Protein AF-A0A8J1UX08-F1 (afdb_monomer_lite)

Radius of gyration: 33.22 Å; chains: 1; bounding box: 94×43×97 Å

Secondary structure (DSSP, 8-state):
--TTHHHHHHHSPPP-GGG---EEEEEE-SSSEEE-TT--EEE----SEEEEEEEPTT-SS-EEEEEEEEEEEEE-TTS-EEEEEEEEEEEETTS--EEEEE-TTSSSEEEEETTEE--TT---TTEEEEEETTEEEEEETTS-EEEEEEETTEEEEEEEEEGGGTTS-EESTT---SS-GGG--B-TT-PBP-TTS--HHHHHHHHHHTBHHHHH-TTTHHHH------SSTT--TTT---TT--B----GGG--HHHHHHT--STTPPPPHHHHHHHHHH--HHHHHHHHHHHHHHHHHHHHHH--PPEESS--SEEEEETT--EEEEEEEE-SS-S--EEEEEEEETTS----EEEEE-SS-SSTTEEEEEEEE---SS-EEEEEEEE-TTS-EEEE-PEEEEE--STTPEEEEEEEES-STTEEEEEEEPPTTEESTTS-EE--TTTT--SSS---PPPHHHHHT-SSS---

InterPro domains:
  IPR000742 EGF-like domain [PS00022] (432-443)
  IPR000742 EGF-like domain [PS01186] (432-443)
  IPR001846 von Willebrand factor, type D domain [PF00094] (28-190)
  IPR001846 von Willebrand factor, type D domain [PS51233] (24-218)
  IPR051495 Epithelial Barrier and Cell Signaling Protein [PTHR13802] (3-456)

pLDDT: mean 83.54, std 12.37, range [40.03, 98.19]

Structure (mmCIF, N/CA/C/O backbone):
data_AF-A0A8J1UX08-F1
#
_entry.id   AF-A0A8J1UX08-F1
#
loop_
_atom_site.group_PDB
_atom_site.id
_atom_site.type_symbol
_atom_site.label_atom_id
_atom_site.label_alt_id
_atom_site.label_comp_id
_atom_site.label_asym_id
_atom_site.label_entity_id
_atom_site.label_seq_id
_atom_site.pdbx_PDB_ins_code
_atom_site.Cartn_x
_atom_site.Cartn_y
_atom_site.Cartn_z
_atom_site.occupancy
_atom_site.B_iso_or_equiv
_atom_site.auth_seq_id
_atom_site.auth_comp_id
_atom_site.auth_asym_id
_atom_site.auth_atom_id
_atom_site.pdbx_PDB_model_num
ATOM 1 N N . MET A 1 1 ? -38.416 3.315 22.985 1.00 43.09 1 MET A N 1
ATOM 2 C CA . MET A 1 1 ? -38.115 2.934 21.586 1.00 43.09 1 MET A CA 1
ATOM 3 C C . MET A 1 1 ? -36.665 2.456 21.529 1.00 43.09 1 MET A C 1
ATOM 5 O O . MET A 1 1 ? -35.804 3.301 21.370 1.00 43.09 1 MET A O 1
ATOM 9 N N . THR A 1 2 ? -36.366 1.166 21.730 1.00 53.72 2 THR A N 1
ATOM 10 C CA . THR A 1 2 ? -34.960 0.671 21.769 1.00 53.72 2 THR A CA 1
ATOM 11 C C . THR A 1 2 ? -34.786 -0.835 21.492 1.00 53.72 2 THR A C 1
ATOM 13 O O . THR A 1 2 ? -33.667 -1.328 21.529 1.00 53.72 2 THR A O 1
ATOM 16 N N . SER A 1 3 ? -35.835 -1.603 21.169 1.00 57.00 3 SER A N 1
ATOM 17 C CA . SER A 1 3 ? -35.784 -3.083 21.189 1.00 57.00 3 SER A CA 1
ATOM 18 C C . SER A 1 3 ? -34.948 -3.765 20.089 1.00 57.00 3 SER A C 1
ATOM 20 O O . SER A 1 3 ? -34.990 -4.985 19.976 1.00 57.00 3 SER A O 1
ATOM 22 N N . TYR A 1 4 ? -34.243 -3.013 19.240 1.00 68.69 4 TYR A N 1
ATOM 23 C CA . TYR A 1 4 ? -33.497 -3.565 18.099 1.00 68.69 4 TYR A CA 1
ATOM 24 C C . TYR A 1 4 ? -32.070 -3.022 17.958 1.00 68.69 4 TYR A C 1
ATOM 26 O O . TYR A 1 4 ? -31.431 -3.293 16.944 1.00 68.69 4 TYR A O 1
ATOM 34 N N . CYS A 1 5 ? -31.554 -2.277 18.943 1.00 65.44 5 CYS A N 1
ATOM 35 C CA . CYS A 1 5 ? -30.179 -1.770 18.899 1.00 65.44 5 CYS A CA 1
ATOM 36 C C . CYS A 1 5 ? -29.154 -2.907 18.795 1.00 65.44 5 CYS A C 1
ATOM 38 O O . CYS A 1 5 ? -28.268 -2.828 17.952 1.00 65.44 5 CYS A O 1
ATOM 40 N N . ASP A 1 6 ? -29.335 -3.998 19.542 1.00 66.25 6 ASP A N 1
ATOM 41 C CA . ASP A 1 6 ? -28.392 -5.124 19.522 1.00 66.25 6 ASP A CA 1
ATOM 42 C C . ASP A 1 6 ? -28.371 -5.819 18.153 1.00 66.25 6 ASP A C 1
ATOM 44 O O . ASP A 1 6 ? -27.310 -6.082 17.597 1.00 66.25 6 ASP A O 1
ATOM 48 N N . ARG A 1 7 ? -29.546 -6.005 17.528 1.00 69.31 7 ARG A N 1
ATOM 49 C CA . ARG A 1 7 ? -29.649 -6.530 16.152 1.00 69.31 7 ARG A CA 1
ATOM 50 C C . ARG A 1 7 ? -29.055 -5.585 15.108 1.00 69.31 7 ARG A C 1
ATOM 52 O O . ARG A 1 7 ? -28.579 -6.041 14.072 1.00 69.31 7 ARG A O 1
ATOM 59 N N . TYR A 1 8 ? -29.128 -4.276 15.342 1.00 68.62 8 TYR A N 1
ATOM 60 C CA . TYR A 1 8 ? -28.515 -3.279 14.469 1.00 68.62 8 TYR A CA 1
ATOM 61 C C . TYR A 1 8 ? -26.985 -3.320 14.579 1.00 68.62 8 TYR A C 1
ATOM 63 O O . TYR A 1 8 ? -26.324 -3.338 13.545 1.00 68.62 8 TYR A O 1
ATOM 71 N N . ILE A 1 9 ? -26.438 -3.411 15.797 1.00 67.81 9 ILE A N 1
ATOM 72 C CA . ILE A 1 9 ? -24.992 -3.537 16.052 1.00 67.81 9 ILE A CA 1
ATOM 73 C C . ILE A 1 9 ? -24.451 -4.868 15.507 1.00 67.81 9 ILE A C 1
ATOM 75 O O . ILE A 1 9 ? -23.401 -4.875 14.880 1.00 67.81 9 ILE A O 1
ATOM 79 N N . GLU A 1 10 ? -25.199 -5.973 15.608 1.00 67.44 10 GLU A N 1
ATOM 80 C CA . GLU A 1 10 ? -24.804 -7.263 15.011 1.00 67.44 10 GLU A CA 1
ATOM 81 C C . GLU A 1 10 ? -24.603 -7.172 13.483 1.00 67.44 10 GLU A C 1
ATOM 83 O O . GLU A 1 10 ? -23.741 -7.838 12.913 1.00 67.44 10 GLU A O 1
ATOM 88 N N . LYS A 1 11 ? -25.396 -6.343 12.787 1.00 74.00 11 LYS A N 1
ATOM 89 C CA . LYS A 1 11 ? -25.271 -6.129 11.331 1.00 74.00 11 LYS A CA 1
ATOM 90 C C . LYS A 1 11 ? -24.368 -4.957 10.958 1.00 74.00 11 LYS A C 1
ATOM 92 O O . LYS A 1 11 ? -24.018 -4.822 9.786 1.00 74.00 11 LYS A O 1
ATOM 97 N N . ARG A 1 12 ? -24.026 -4.101 11.920 1.00 65.69 12 ARG A N 1
ATOM 98 C CA . ARG A 1 12 ? -23.138 -2.945 11.772 1.00 65.69 12 ARG A CA 1
ATOM 99 C C . ARG A 1 12 ? -22.253 -2.854 13.015 1.00 65.69 12 ARG A C 1
ATOM 101 O O . ARG A 1 12 ? -22.547 -2.035 13.891 1.00 65.69 12 ARG A O 1
ATOM 108 N N . PRO A 1 13 ? -21.215 -3.707 13.094 1.00 64.94 13 PRO A N 1
ATOM 109 C CA . PRO A 1 13 ? -20.268 -3.677 14.196 1.00 64.94 13 PRO A CA 1
ATOM 110 C C . PRO A 1 13 ? -19.703 -2.269 14.365 1.00 64.94 13 PRO A C 1
ATOM 112 O O . PRO A 1 13 ? -19.618 -1.500 13.401 1.00 64.94 13 PRO A O 1
ATOM 115 N N . LEU A 1 14 ? -19.332 -1.925 15.594 1.00 64.75 14 LEU A N 1
ATOM 116 C CA . LEU A 1 14 ? -18.657 -0.661 15.858 1.00 64.75 14 LEU A CA 1
ATOM 117 C C . LEU A 1 14 ? -17.369 -0.612 15.028 1.00 64.75 14 LEU A C 1
ATOM 119 O O . LEU A 1 14 ? -16.597 -1.569 15.019 1.00 64.75 14 LEU A O 1
ATOM 123 N N . ALA A 1 15 ? -17.178 0.489 14.299 1.00 61.22 15 ALA A N 1
ATOM 124 C CA . ALA A 1 15 ? -15.976 0.690 13.506 1.00 61.22 15 ALA A CA 1
ATOM 125 C C . ALA A 1 15 ? -14.756 0.705 14.435 1.00 61.22 15 ALA A C 1
ATOM 127 O O . ALA A 1 15 ? -14.764 1.400 15.450 1.00 61.22 15 ALA A O 1
ATOM 128 N N . ASN A 1 16 ? -13.741 -0.071 14.079 1.00 62.41 16 ASN A N 1
ATOM 129 C CA . ASN A 1 16 ? -12.426 -0.080 14.704 1.00 62.41 16 ASN A CA 1
ATOM 130 C C . ASN A 1 16 ? -11.361 -0.222 13.606 1.00 62.41 16 ASN A C 1
ATOM 132 O O . ASN A 1 16 ? -11.680 -0.561 12.460 1.00 62.41 16 ASN A O 1
ATOM 136 N N . SER A 1 17 ? -10.102 0.026 13.954 1.00 64.44 17 SER A N 1
ATOM 137 C CA . SER A 1 17 ? -8.970 -0.120 13.031 1.00 64.44 17 SER A CA 1
ATOM 138 C C . SER A 1 17 ? -8.624 -1.570 12.668 1.00 64.44 17 SER A C 1
ATOM 140 O O . SER A 1 17 ? -7.832 -1.773 11.759 1.00 64.44 17 SER A O 1
ATOM 142 N N . LEU A 1 18 ? -9.228 -2.603 13.277 1.00 63.75 18 LEU A N 1
ATOM 143 C CA . LEU A 1 18 ? -8.888 -4.005 12.954 1.00 63.75 18 LEU A CA 1
ATOM 144 C C . LEU A 1 18 ? -9.176 -4.364 11.494 1.00 63.75 18 LEU A C 1
ATOM 146 O O . LEU A 1 18 ? -8.518 -5.224 10.919 1.00 63.75 18 LEU A O 1
ATOM 150 N N . ALA A 1 19 ? -10.206 -3.743 10.913 1.00 61.81 19 ALA A N 1
ATOM 151 C CA . ALA A 1 19 ? -10.556 -3.913 9.507 1.00 61.81 19 ALA A CA 1
ATOM 152 C C . ALA A 1 19 ? -9.856 -2.890 8.595 1.00 61.81 19 ALA A C 1
ATOM 154 O O . ALA A 1 19 ? -10.070 -2.920 7.379 1.00 61.81 19 ALA A O 1
ATOM 155 N N . TYR A 1 20 ? -9.055 -1.977 9.161 1.00 66.19 20 TYR A N 1
ATOM 156 C CA . TYR A 1 20 ? -8.236 -1.060 8.384 1.00 66.19 20 TYR A CA 1
ATOM 157 C C . TYR A 1 20 ? -7.159 -1.866 7.662 1.00 66.19 20 TYR A C 1
ATOM 159 O O . TYR A 1 20 ? -6.367 -2.584 8.269 1.00 66.19 20 TYR A O 1
ATOM 167 N N . LYS A 1 21 ? -7.163 -1.780 6.336 1.00 65.38 21 LYS A N 1
ATOM 168 C CA . LYS A 1 21 ? -6.160 -2.433 5.505 1.00 65.38 21 LYS A CA 1
ATOM 169 C C . LYS A 1 21 ? -5.010 -1.458 5.325 1.00 65.38 21 LYS A C 1
ATOM 171 O O . LYS A 1 21 ? -5.129 -0.522 4.539 1.00 65.38 21 LYS A O 1
ATOM 176 N N . TYR A 1 22 ? -3.921 -1.683 6.050 1.00 72.44 22 TYR A N 1
ATOM 177 C CA . TYR A 1 22 ? -2.663 -0.997 5.777 1.00 72.44 22 TYR A CA 1
ATOM 178 C C . TYR A 1 22 ? -2.232 -1.293 4.343 1.00 72.44 22 TYR A C 1
ATOM 180 O O . TYR A 1 22 ? -2.369 -2.428 3.878 1.00 72.44 22 TYR A O 1
ATOM 188 N N . LEU A 1 23 ? -1.758 -0.266 3.648 1.00 77.25 23 LEU A N 1
ATOM 189 C CA . LEU A 1 23 ? -1.201 -0.377 2.309 1.00 77.25 23 LEU A CA 1
ATOM 190 C C . LEU A 1 23 ? 0.292 -0.111 2.415 1.00 77.25 23 LEU A C 1
ATOM 192 O O . LEU A 1 23 ? 0.693 0.945 2.891 1.00 77.25 23 LEU A O 1
ATOM 196 N N . GLU A 1 24 ? 1.080 -1.061 1.948 1.00 84.81 24 GLU A N 1
ATOM 197 C CA . GLU A 1 24 ? 2.513 -0.898 1.756 1.00 84.81 24 GLU A CA 1
ATOM 198 C C . GLU A 1 24 ? 2.771 -0.350 0.366 1.00 84.81 24 GLU A C 1
ATOM 200 O O . GLU A 1 24 ? 1.985 -0.584 -0.563 1.00 84.81 24 GLU A O 1
ATOM 205 N N . GLN A 1 25 ? 3.850 0.414 0.232 1.00 87.56 25 GLN A N 1
ATOM 206 C CA . GLN A 1 25 ? 4.119 1.174 -0.977 1.00 87.56 25 GLN A CA 1
ATOM 207 C C . GLN A 1 25 ? 5.515 0.898 -1.507 1.00 87.56 25 GLN A C 1
ATOM 209 O O . GLN A 1 25 ? 6.494 1.043 -0.791 1.00 87.56 25 GLN A O 1
ATOM 214 N N . GLY A 1 26 ? 5.580 0.563 -2.790 1.00 88.69 26 GLY A N 1
ATOM 215 C CA . GLY A 1 26 ? 6.798 0.597 -3.589 1.00 88.69 26 GLY A CA 1
ATOM 216 C C . GLY A 1 26 ? 6.624 1.623 -4.699 1.00 88.69 26 GLY A C 1
ATOM 217 O O . GLY A 1 26 ? 5.496 1.958 -5.076 1.00 88.69 26 GLY A O 1
ATOM 218 N N . TYR A 1 27 ? 7.712 2.154 -5.240 1.00 89.25 27 TYR A N 1
ATOM 219 C CA . TYR A 1 27 ? 7.610 3.229 -6.217 1.00 89.25 27 TYR A CA 1
ATOM 220 C C . TYR A 1 27 ? 8.755 3.312 -7.215 1.00 89.25 27 TYR A C 1
ATOM 222 O O . TYR A 1 27 ? 9.836 2.761 -7.026 1.00 89.25 27 TYR A O 1
ATOM 230 N N . ILE A 1 28 ? 8.477 4.016 -8.315 1.00 89.00 28 ILE A N 1
ATOM 231 C CA . ILE A 1 28 ? 9.438 4.349 -9.361 1.00 89.00 28 ILE A CA 1
ATOM 232 C C . ILE A 1 28 ? 9.345 5.838 -9.664 1.00 89.00 28 ILE A C 1
ATOM 234 O O . ILE A 1 28 ? 8.281 6.345 -10.023 1.00 89.00 28 ILE A O 1
ATOM 238 N N . LEU A 1 29 ? 10.461 6.544 -9.563 1.00 76.94 29 LEU A N 1
ATOM 239 C CA . LEU A 1 29 ? 10.503 7.996 -9.709 1.00 76.94 29 LEU A CA 1
ATOM 240 C C . LEU A 1 29 ? 10.872 8.402 -11.132 1.00 76.94 29 LEU A C 1
ATOM 242 O O . LEU A 1 29 ? 12.005 8.808 -11.359 1.00 76.94 29 LEU A O 1
ATOM 246 N N . GLY A 1 30 ? 9.936 8.326 -12.087 1.00 66.69 30 GLY A N 1
ATOM 247 C CA . GLY A 1 30 ? 10.094 8.861 -13.450 1.00 66.69 30 GLY A CA 1
ATOM 248 C C . GLY A 1 30 ? 11.215 8.209 -14.279 1.00 66.69 30 GLY A C 1
ATOM 249 O O . GLY A 1 30 ? 10.952 7.510 -15.256 1.00 66.69 30 GLY A O 1
ATOM 250 N N . GLY A 1 31 ? 12.467 8.486 -13.918 1.00 69.62 31 GLY A N 1
ATOM 251 C CA . GLY A 1 31 ? 13.686 7.808 -14.347 1.00 69.62 31 GLY A CA 1
ATOM 252 C C . GLY A 1 31 ? 13.902 6.437 -13.678 1.00 69.62 31 GLY A C 1
ATOM 253 O O . GLY A 1 31 ? 12.960 5.827 -13.170 1.00 69.62 31 GLY A O 1
ATOM 254 N N . PRO A 1 32 ? 15.138 5.907 -13.697 1.00 85.44 32 PRO A N 1
ATOM 255 C CA . PRO A 1 32 ? 15.424 4.517 -13.346 1.00 85.44 32 PRO A CA 1
ATOM 256 C C . PRO A 1 32 ? 15.578 4.264 -11.835 1.00 85.44 32 PRO A C 1
ATOM 258 O O . PRO A 1 32 ? 16.363 3.398 -11.460 1.00 85.44 32 PRO A O 1
ATOM 261 N N . HIS A 1 33 ? 14.883 5.000 -10.964 1.00 87.12 33 HIS A N 1
ATOM 262 C CA . HIS A 1 33 ? 15.021 4.886 -9.503 1.00 87.12 33 HIS A CA 1
ATOM 263 C C . HIS A 1 33 ? 13.834 4.151 -8.900 1.00 87.12 33 HIS A C 1
ATOM 265 O O . HIS A 1 33 ? 12.695 4.574 -9.088 1.00 87.12 33 HIS A O 1
ATOM 271 N N . TYR A 1 34 ? 14.125 3.066 -8.192 1.00 90.94 34 TYR A N 1
ATOM 272 C CA . TYR A 1 34 ? 13.156 2.129 -7.646 1.00 90.94 34 TYR A CA 1
ATOM 273 C C . TYR A 1 34 ? 13.296 2.086 -6.129 1.00 90.94 34 TYR A C 1
ATOM 275 O O . TYR A 1 34 ? 14.416 2.064 -5.620 1.00 90.94 34 TYR A O 1
ATOM 283 N N . SER A 1 35 ? 12.162 2.006 -5.447 1.00 89.12 35 SER A N 1
ATOM 284 C CA . SER A 1 35 ? 12.051 1.574 -4.058 1.00 89.12 35 SER A CA 1
ATOM 285 C C . SER A 1 35 ? 11.061 0.415 -4.023 1.00 89.12 35 SER A C 1
ATOM 287 O O . SER A 1 35 ? 9.957 0.522 -4.570 1.00 89.12 35 SER A O 1
ATOM 289 N N . THR A 1 36 ? 11.494 -0.731 -3.504 1.00 92.88 36 THR A N 1
ATOM 290 C CA . THR A 1 36 ? 10.673 -1.948 -3.424 1.00 92.88 36 THR A CA 1
ATOM 291 C C . THR A 1 36 ? 9.548 -1.797 -2.399 1.00 92.88 36 THR A C 1
ATOM 293 O O . THR A 1 36 ? 9.458 -0.797 -1.692 1.00 92.88 36 THR A O 1
ATOM 296 N N . LEU A 1 37 ? 8.667 -2.799 -2.308 1.00 91.19 37 LEU A N 1
ATOM 297 C CA . LEU A 1 37 ? 7.590 -2.800 -1.311 1.00 91.19 37 LEU A CA 1
ATOM 298 C C . LEU A 1 37 ? 8.096 -2.901 0.138 1.00 91.19 37 LEU A C 1
ATOM 300 O O . LEU A 1 37 ? 7.366 -2.495 1.037 1.00 91.19 37 LEU A O 1
ATOM 304 N N . ASP A 1 38 ? 9.322 -3.395 0.347 1.00 89.00 38 ASP A N 1
ATOM 305 C CA . ASP A 1 38 ? 9.987 -3.439 1.656 1.00 89.00 38 ASP A CA 1
ATOM 306 C C . ASP A 1 38 ? 11.028 -2.308 1.816 1.00 89.00 38 ASP A C 1
ATOM 308 O O . ASP A 1 38 ? 11.821 -2.322 2.751 1.00 89.00 38 ASP A O 1
ATOM 312 N N . ALA A 1 39 ? 10.981 -1.290 0.942 1.00 86.38 39 ALA A N 1
ATOM 313 C CA . ALA A 1 39 ? 11.794 -0.067 0.964 1.00 86.38 39 ALA A CA 1
ATOM 314 C C . ALA A 1 39 ? 13.292 -0.218 0.620 1.00 86.38 39 ALA A C 1
ATOM 316 O O . ALA A 1 39 ? 14.104 0.644 0.964 1.00 86.38 39 ALA A O 1
ATOM 317 N N . TYR A 1 40 ? 13.677 -1.259 -0.124 1.00 87.75 40 TYR A N 1
ATOM 318 C CA . TYR A 1 40 ? 15.017 -1.355 -0.705 1.00 87.75 40 TYR A CA 1
ATOM 319 C C . TYR A 1 40 ? 15.162 -0.432 -1.925 1.00 87.75 40 TYR A C 1
ATOM 321 O O . TYR A 1 40 ? 14.500 -0.612 -2.953 1.00 87.75 40 TYR A O 1
ATOM 329 N N . GLU A 1 41 ? 16.072 0.538 -1.844 1.00 86.56 41 GLU A N 1
ATOM 330 C CA . GLU A 1 41 ? 16.306 1.518 -2.909 1.00 86.56 41 GLU A CA 1
ATOM 331 C C . GLU A 1 41 ? 17.432 1.112 -3.868 1.00 86.56 41 GLU A C 1
ATOM 333 O O . GLU A 1 41 ? 18.551 0.788 -3.461 1.00 86.56 41 GLU A O 1
ATOM 338 N N . TYR A 1 42 ? 17.184 1.211 -5.177 1.00 88.06 42 TYR A N 1
ATOM 339 C CA . TYR A 1 42 ? 18.203 0.964 -6.198 1.00 88.06 42 TYR A CA 1
ATOM 340 C C . TYR A 1 42 ? 17.944 1.725 -7.504 1.00 88.06 42 TYR A C 1
ATOM 342 O O . TYR A 1 42 ? 16.874 2.276 -7.753 1.00 88.06 42 TYR A O 1
ATOM 350 N N . THR A 1 43 ? 18.960 1.775 -8.371 1.00 88.31 43 THR A N 1
ATOM 351 C CA . THR A 1 43 ? 18.858 2.392 -9.702 1.00 88.31 43 THR A CA 1
ATOM 352 C C . THR A 1 43 ? 19.071 1.354 -10.797 1.00 88.31 43 THR A C 1
ATOM 354 O O . THR A 1 43 ? 20.126 0.727 -10.858 1.00 88.31 43 THR A O 1
ATOM 357 N N . PHE A 1 44 ? 18.091 1.196 -11.687 1.00 92.62 44 PHE A N 1
ATOM 358 C CA . PHE A 1 44 ? 18.116 0.237 -12.789 1.00 92.62 44 PHE A CA 1
ATOM 359 C C . PHE A 1 44 ? 17.783 0.892 -14.136 1.00 92.62 44 PHE A C 1
ATOM 361 O O . PHE A 1 44 ? 16.627 1.128 -14.490 1.00 92.62 44 PHE A O 1
ATOM 368 N N . ASN A 1 45 ? 18.830 1.175 -14.909 1.00 92.12 45 ASN A N 1
ATOM 369 C CA . ASN A 1 45 ? 18.750 1.869 -16.191 1.00 92.12 45 ASN A CA 1
ATOM 370 C C . ASN A 1 45 ? 18.654 0.888 -17.374 1.00 92.12 45 ASN A C 1
ATOM 372 O O . ASN A 1 45 ? 19.587 0.788 -18.166 1.00 92.12 45 ASN A O 1
ATOM 376 N N . GLY A 1 46 ? 17.562 0.124 -17.461 1.00 93.44 46 GLY A N 1
ATOM 377 C CA . GLY A 1 46 ? 17.322 -0.872 -18.515 1.00 93.44 46 GLY A CA 1
ATOM 378 C C . GLY A 1 46 ? 16.301 -0.429 -19.570 1.00 93.44 46 GLY A C 1
ATOM 379 O O . GLY A 1 46 ? 15.253 0.129 -19.237 1.00 93.44 46 GLY A O 1
ATOM 380 N N . TYR A 1 47 ? 16.575 -0.696 -20.852 1.00 94.56 47 TYR A N 1
ATOM 381 C CA . TYR A 1 47 ? 15.640 -0.431 -21.951 1.00 94.56 47 TYR A CA 1
ATOM 382 C C . TYR A 1 47 ? 14.844 -1.681 -22.360 1.00 94.56 47 TYR A C 1
ATOM 384 O O . TYR A 1 47 ? 15.400 -2.620 -22.935 1.00 94.56 47 TYR A O 1
ATOM 392 N N . GLY A 1 48 ? 13.525 -1.651 -22.157 1.00 94.50 48 GLY A N 1
ATOM 393 C CA . GLY A 1 48 ? 12.631 -2.738 -22.546 1.00 94.50 48 GLY A CA 1
ATOM 394 C C . GLY A 1 48 ? 11.300 -2.757 -21.793 1.00 94.50 48 GLY A C 1
ATOM 395 O O . GLY A 1 48 ? 10.837 -1.748 -21.259 1.00 94.50 48 GLY A O 1
A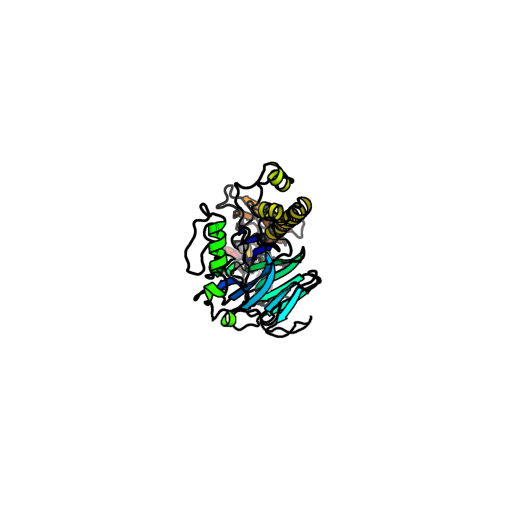TOM 396 N N . GLU A 1 49 ? 10.680 -3.936 -21.773 1.00 95.75 49 GLU A N 1
ATOM 397 C CA . GLU A 1 49 ? 9.520 -4.262 -20.939 1.00 95.75 49 GLU A CA 1
ATOM 398 C C . GLU A 1 49 ? 9.953 -5.223 -19.829 1.00 95.75 49 GLU A C 1
ATOM 400 O O . GLU A 1 49 ? 10.652 -6.208 -20.098 1.00 95.75 49 GLU A O 1
ATOM 405 N N . TYR A 1 50 ? 9.519 -4.962 -18.598 1.00 96.81 50 TYR A N 1
ATOM 406 C CA . TYR A 1 50 ? 9.976 -5.680 -17.409 1.00 96.81 50 TYR A CA 1
ATOM 407 C C . TYR A 1 50 ? 8.819 -6.096 -16.510 1.00 96.81 50 TYR A C 1
ATOM 409 O O . TYR A 1 50 ? 7.812 -5.397 -16.407 1.00 96.81 50 TYR A O 1
ATOM 417 N N . MET A 1 51 ? 8.992 -7.229 -15.832 1.00 97.50 51 MET A N 1
ATOM 418 C CA . MET A 1 51 ? 8.115 -7.679 -14.757 1.00 97.50 51 MET A CA 1
ATOM 419 C C . MET A 1 51 ? 8.322 -6.803 -13.519 1.00 97.50 51 MET A C 1
ATOM 421 O O . MET A 1 51 ? 9.354 -6.887 -12.857 1.00 97.50 51 MET A O 1
ATOM 425 N N . LEU A 1 52 ? 7.326 -5.981 -13.193 1.00 97.19 52 LEU A N 1
ATOM 426 C CA . LEU A 1 52 ? 7.354 -5.126 -12.010 1.00 97.19 52 LEU A CA 1
ATOM 427 C C . LEU A 1 52 ? 7.052 -5.931 -10.744 1.00 97.19 52 LEU A C 1
ATOM 429 O O . LEU A 1 52 ? 7.831 -5.923 -9.796 1.00 97.19 52 LEU A O 1
ATOM 433 N N . LEU A 1 53 ? 5.930 -6.647 -10.767 1.00 96.12 53 LEU A N 1
ATOM 434 C CA . LEU A 1 53 ? 5.464 -7.520 -9.697 1.00 96.12 53 LEU A CA 1
ATOM 435 C C . LEU A 1 53 ? 4.751 -8.713 -10.330 1.00 96.12 53 LEU A C 1
ATOM 437 O O . LEU A 1 53 ? 3.928 -8.554 -11.233 1.00 96.12 53 LEU A O 1
ATOM 441 N N . TRP A 1 54 ? 5.054 -9.912 -9.864 1.00 94.44 54 TRP A N 1
ATOM 442 C CA . TRP A 1 54 ? 4.452 -11.147 -10.333 1.00 94.44 54 TRP A CA 1
ATOM 443 C C . TRP A 1 54 ? 4.277 -12.113 -9.171 1.00 94.44 54 TRP A C 1
ATOM 445 O O . TRP A 1 54 ? 5.197 -12.302 -8.373 1.00 94.44 54 TRP A O 1
ATOM 455 N N . SER A 1 55 ? 3.109 -12.743 -9.078 1.00 92.38 55 SER A N 1
ATOM 456 C CA . SER A 1 55 ? 2.865 -13.759 -8.063 1.00 92.38 55 SER A CA 1
ATOM 457 C C . SER A 1 55 ? 3.185 -15.172 -8.549 1.00 92.38 55 SER A C 1
ATOM 459 O O . SER A 1 55 ? 2.909 -15.566 -9.685 1.00 92.38 55 SER A O 1
ATOM 461 N N . LYS A 1 56 ? 3.805 -15.963 -7.668 1.00 85.38 56 LYS A N 1
ATOM 462 C CA . LYS A 1 56 ? 4.079 -17.383 -7.919 1.00 85.38 56 LYS A CA 1
ATOM 463 C C . LYS A 1 56 ? 2.883 -18.259 -7.550 1.00 85.38 56 LYS A C 1
ATOM 465 O O . LYS A 1 56 ? 1.965 -17.862 -6.837 1.00 85.38 56 LYS A O 1
ATOM 470 N N . THR A 1 57 ? 2.920 -19.511 -8.006 1.00 82.88 57 THR A N 1
ATOM 471 C CA . THR A 1 57 ? 1.956 -20.539 -7.594 1.00 82.88 57 THR A CA 1
ATOM 472 C C . THR A 1 57 ? 1.881 -20.632 -6.068 1.00 82.88 57 THR A C 1
ATOM 474 O O . THR A 1 57 ? 2.902 -20.843 -5.420 1.00 82.88 57 THR A O 1
ATOM 477 N N . GLY A 1 58 ? 0.671 -20.518 -5.514 1.00 79.94 58 GLY A N 1
ATOM 478 C CA . GLY A 1 58 ? 0.426 -20.532 -4.066 1.00 79.94 58 GLY A CA 1
ATOM 479 C C . GLY A 1 58 ? 0.179 -19.154 -3.446 1.00 79.94 58 GLY A C 1
ATOM 480 O O . GLY A 1 58 ? -0.197 -19.095 -2.280 1.00 79.94 58 GLY A O 1
ATOM 481 N N . ALA A 1 59 ? 0.336 -18.070 -4.210 1.00 87.00 59 ALA A N 1
ATOM 482 C CA . ALA A 1 59 ? -0.032 -16.722 -3.788 1.00 87.00 59 ALA A CA 1
ATOM 483 C C . ALA A 1 59 ? -1.534 -16.570 -3.496 1.00 87.00 59 ALA A C 1
ATOM 485 O O . ALA A 1 59 ? -2.372 -17.226 -4.120 1.00 87.00 59 ALA A O 1
ATOM 486 N N . LEU A 1 60 ? -1.875 -15.645 -2.592 1.00 88.38 60 LEU A N 1
ATOM 487 C CA . LEU A 1 60 ? -3.264 -15.289 -2.266 1.00 88.38 60 LEU A CA 1
ATOM 488 C C . LEU A 1 60 ? -3.978 -14.563 -3.416 1.00 88.38 60 LEU A C 1
ATOM 490 O O . LEU A 1 60 ? -5.207 -14.572 -3.492 1.00 88.38 60 LEU A O 1
ATOM 494 N N . VAL A 1 61 ? -3.205 -13.948 -4.311 1.00 91.00 61 VAL A N 1
ATOM 495 C CA . VAL A 1 61 ? -3.684 -13.223 -5.485 1.00 91.00 61 VAL A CA 1
ATOM 496 C C . VAL A 1 61 ? -2.823 -13.573 -6.699 1.00 91.00 61 VAL A C 1
ATOM 498 O O . VAL A 1 61 ? -1.596 -13.635 -6.619 1.00 91.00 61 VAL A O 1
ATOM 501 N N . ASP A 1 62 ? -3.468 -13.814 -7.837 1.00 93.19 62 ASP A N 1
ATOM 502 C CA . ASP A 1 62 ? -2.799 -13.954 -9.131 1.00 93.19 62 ASP A CA 1
ATOM 503 C C . ASP A 1 62 ? -2.622 -12.556 -9.727 1.00 93.19 62 ASP A C 1
ATOM 505 O O . ASP A 1 62 ? -3.603 -11.964 -10.166 1.00 93.19 62 ASP A O 1
ATOM 509 N N . ILE A 1 63 ? -1.419 -11.986 -9.671 1.00 94.75 63 ILE A N 1
ATOM 510 C CA . ILE A 1 63 ? -1.140 -10.638 -10.172 1.00 94.75 63 ILE A CA 1
ATOM 511 C C . ILE A 1 63 ? 0.047 -10.651 -11.122 1.00 94.75 63 ILE A C 1
ATOM 513 O O . ILE A 1 63 ? 1.068 -11.302 -10.889 1.00 94.75 63 ILE A O 1
ATOM 517 N N . MET A 1 64 ? -0.087 -9.861 -12.180 1.00 96.12 64 MET A N 1
ATOM 518 C CA . MET A 1 64 ? 0.983 -9.537 -13.100 1.00 96.12 64 MET A CA 1
ATOM 519 C C . MET A 1 64 ? 0.993 -8.027 -13.326 1.00 96.12 64 MET A C 1
ATOM 521 O O . MET A 1 64 ? 0.018 -7.476 -13.831 1.00 96.12 64 MET A O 1
ATOM 525 N N . LEU A 1 65 ? 2.092 -7.372 -12.961 1.00 98.00 65 LEU A N 1
ATOM 526 C CA . LEU A 1 65 ? 2.381 -5.972 -13.249 1.00 98.00 65 LEU A CA 1
ATOM 527 C C . LEU A 1 65 ? 3.651 -5.882 -14.088 1.00 98.00 65 LEU A C 1
ATOM 529 O O . LEU A 1 65 ? 4.633 -6.587 -13.843 1.00 98.00 65 LEU A O 1
ATOM 533 N N . GLN A 1 66 ? 3.634 -4.996 -15.071 1.00 98.06 66 GLN A N 1
ATOM 534 C CA . GLN A 1 66 ? 4.724 -4.762 -16.002 1.00 98.06 66 GLN A CA 1
ATOM 535 C C . GLN A 1 66 ? 4.965 -3.273 -16.163 1.00 98.06 66 GLN A C 1
ATOM 537 O O . GLN A 1 66 ? 4.028 -2.477 -16.140 1.00 98.06 66 GLN A O 1
ATOM 542 N N . ILE A 1 67 ? 6.219 -2.911 -16.387 1.00 97.62 67 ILE A N 1
ATOM 543 C CA . ILE A 1 67 ? 6.610 -1.561 -16.781 1.00 97.62 67 ILE A CA 1
ATOM 544 C C . ILE A 1 67 ? 7.253 -1.588 -18.154 1.00 97.62 67 ILE A C 1
ATOM 546 O O . ILE A 1 67 ? 7.807 -2.601 -18.591 1.00 97.62 67 ILE A O 1
ATOM 550 N N . ARG A 1 68 ? 7.193 -0.444 -18.821 1.00 95.75 68 ARG A N 1
ATOM 551 C CA . ARG A 1 68 ? 7.885 -0.185 -20.071 1.00 95.75 68 ARG A CA 1
ATOM 552 C C . ARG A 1 68 ? 8.762 1.040 -19.909 1.00 95.75 68 ARG A C 1
ATOM 554 O O . ARG A 1 68 ? 8.316 2.059 -19.380 1.00 95.75 68 ARG A O 1
ATOM 561 N N . THR A 1 69 ? 9.979 0.943 -20.423 1.00 95.12 69 THR A N 1
ATOM 562 C CA . THR A 1 69 ? 10.916 2.058 -20.465 1.00 95.12 69 THR A CA 1
ATOM 563 C C . THR A 1 69 ? 11.112 2.580 -21.890 1.00 95.12 69 THR A C 1
ATOM 565 O O . THR A 1 69 ? 10.902 1.883 -22.889 1.00 95.12 69 THR A O 1
ATOM 568 N N . SER A 1 70 ? 11.488 3.850 -21.991 1.00 92.44 70 SER A N 1
ATOM 569 C CA . SER A 1 70 ? 11.853 4.532 -23.233 1.00 92.44 70 SER A CA 1
ATOM 570 C C . SER A 1 70 ? 13.198 5.224 -23.062 1.00 92.44 70 SER A C 1
ATOM 572 O O . SER A 1 70 ? 13.556 5.616 -21.958 1.00 92.44 70 SER A O 1
ATOM 574 N N . ILE A 1 71 ? 13.947 5.378 -24.153 1.00 90.00 71 ILE A N 1
ATOM 575 C CA . ILE A 1 71 ? 15.252 6.050 -24.132 1.00 90.00 71 ILE A CA 1
ATOM 576 C C . ILE A 1 71 ? 15.030 7.560 -24.009 1.00 90.00 71 ILE A C 1
ATOM 578 O O . ILE A 1 71 ? 14.224 8.123 -24.751 1.00 90.00 71 ILE A O 1
ATOM 582 N N . ALA A 1 72 ? 15.736 8.201 -23.082 1.00 86.88 72 ALA A N 1
ATOM 583 C CA . ALA A 1 72 ? 15.750 9.651 -22.944 1.00 86.88 72 ALA A CA 1
ATOM 584 C C . ALA A 1 72 ? 16.479 10.310 -24.128 1.00 86.88 72 ALA A C 1
ATOM 586 O O . ALA A 1 72 ? 17.436 9.756 -24.668 1.00 86.88 72 ALA A O 1
ATOM 587 N N . ASP A 1 73 ? 16.068 11.523 -24.504 1.00 82.00 73 ASP A N 1
ATOM 588 C CA . ASP A 1 73 ? 16.732 12.281 -25.579 1.00 82.00 73 ASP A CA 1
ATOM 589 C C . ASP A 1 73 ? 18.186 12.650 -25.224 1.00 82.00 73 ASP A C 1
ATOM 591 O O . ASP A 1 73 ? 19.009 12.911 -26.103 1.00 82.00 73 ASP A O 1
ATOM 595 N N . THR A 1 74 ? 18.509 12.662 -23.929 1.00 73.50 74 THR A N 1
ATOM 596 C CA . THR A 1 74 ? 19.841 12.971 -23.419 1.00 73.50 74 THR A CA 1
ATOM 597 C C . THR A 1 74 ? 20.772 11.770 -23.555 1.00 73.50 74 THR A C 1
ATOM 599 O O . THR A 1 74 ? 20.526 10.694 -23.006 1.00 73.50 74 THR A O 1
ATOM 602 N N . VAL A 1 75 ? 21.886 11.978 -24.256 1.00 76.69 75 VAL A N 1
ATOM 603 C CA . VAL A 1 75 ? 22.978 11.011 -24.387 1.00 76.69 75 VAL A CA 1
ATOM 604 C C . VAL A 1 75 ? 24.216 11.627 -23.753 1.00 76.69 75 VAL A C 1
ATOM 606 O O . VAL A 1 75 ? 24.624 12.721 -24.142 1.00 76.69 75 VAL A O 1
ATOM 609 N N . HIS A 1 76 ? 24.807 10.924 -22.789 1.00 75.50 76 HIS A N 1
ATOM 610 C CA . HIS A 1 76 ? 26.066 11.333 -22.169 1.00 75.50 76 HIS A CA 1
ATOM 611 C C . HIS A 1 76 ? 27.164 11.435 -23.247 1.00 75.50 76 HIS A C 1
ATOM 613 O O . HIS A 1 76 ? 27.150 10.618 -24.176 1.00 75.50 76 HIS A O 1
ATOM 619 N N . PRO A 1 77 ? 28.149 12.350 -23.152 1.00 74.38 77 PRO A N 1
ATOM 620 C CA . PRO A 1 77 ? 29.193 12.509 -24.174 1.00 74.38 77 PRO A CA 1
ATOM 621 C C . PRO A 1 77 ? 29.943 11.221 -24.545 1.00 74.38 77 PRO A C 1
ATOM 623 O O . PRO A 1 77 ? 30.325 11.038 -25.700 1.00 74.38 77 PRO A O 1
ATOM 626 N N . ASP A 1 78 ? 30.082 10.294 -23.596 1.00 77.50 78 ASP A N 1
ATOM 627 C CA . ASP A 1 78 ? 30.689 8.968 -23.808 1.00 77.50 78 ASP A CA 1
ATOM 628 C C . ASP A 1 78 ? 29.765 7.950 -24.517 1.00 77.50 78 ASP A C 1
ATOM 630 O O . ASP A 1 78 ? 30.081 6.763 -24.602 1.00 77.50 78 ASP A O 1
ATOM 634 N N . GLY A 1 79 ? 28.600 8.380 -25.008 1.00 82.69 79 GLY A N 1
ATOM 635 C CA . GLY A 1 79 ? 27.638 7.539 -25.725 1.00 82.69 79 GLY A CA 1
ATOM 636 C C . GLY A 1 79 ? 26.791 6.630 -24.829 1.00 82.69 79 GLY A C 1
ATOM 637 O O . GLY A 1 79 ? 26.199 5.672 -25.326 1.00 82.69 79 GLY A O 1
ATOM 638 N N . LYS A 1 80 ? 26.750 6.888 -23.517 1.00 86.19 80 LYS A N 1
ATOM 639 C CA . LYS A 1 80 ? 25.864 6.190 -22.573 1.00 86.19 80 LYS A CA 1
ATOM 640 C C . LYS A 1 80 ? 24.471 6.822 -22.583 1.00 86.19 80 LYS A C 1
ATOM 642 O O . LYS A 1 80 ? 24.331 8.032 -22.760 1.00 86.19 80 LYS A O 1
ATOM 647 N N . GLN A 1 81 ? 23.449 5.999 -22.394 1.00 88.44 81 GLN A N 1
ATOM 648 C CA . GLN A 1 81 ? 22.046 6.390 -22.519 1.00 88.44 81 GLN A CA 1
ATOM 649 C C . GLN A 1 81 ? 21.297 6.168 -21.202 1.00 88.44 81 GLN A C 1
ATOM 651 O O . GLN A 1 81 ? 21.612 5.241 -20.451 1.00 88.44 81 GLN A O 1
ATOM 656 N N . ALA A 1 82 ? 20.293 7.006 -20.942 1.00 87.62 82 ALA A N 1
ATOM 657 C CA . ALA A 1 82 ? 19.341 6.835 -19.847 1.00 87.62 82 ALA A CA 1
ATOM 658 C C . ALA A 1 82 ? 17.961 6.438 -20.368 1.00 87.62 82 ALA A C 1
ATOM 660 O O . ALA A 1 82 ? 17.620 6.682 -21.530 1.00 87.62 82 ALA A O 1
ATOM 661 N N . VAL A 1 83 ? 17.159 5.861 -19.479 1.00 90.88 83 VAL A N 1
ATOM 662 C CA . VAL A 1 83 ? 15.752 5.562 -19.722 1.00 90.88 83 VAL A CA 1
ATOM 663 C C . VAL A 1 83 ? 14.839 6.300 -18.757 1.00 90.88 83 VAL A C 1
ATOM 665 O O . VAL A 1 83 ? 15.247 6.725 -17.679 1.00 90.88 83 VAL A O 1
ATOM 668 N N . TYR A 1 84 ? 13.576 6.393 -19.144 1.00 91.00 84 TYR A N 1
ATOM 669 C CA . TYR A 1 84 ? 12.474 6.797 -18.285 1.00 91.00 84 TYR A CA 1
ATOM 670 C C . TYR A 1 84 ? 11.316 5.807 -18.416 1.00 91.00 84 TYR A C 1
ATOM 672 O O . TYR A 1 84 ? 11.199 5.107 -19.428 1.00 91.00 84 TYR A O 1
ATOM 680 N N . ILE A 1 85 ? 10.448 5.752 -17.409 1.00 94.31 85 ILE A N 1
ATOM 681 C CA . ILE A 1 85 ? 9.229 4.947 -17.448 1.00 94.31 85 ILE A CA 1
ATOM 682 C C . ILE A 1 85 ? 8.221 5.610 -18.384 1.00 94.31 85 ILE A C 1
ATOM 684 O O . ILE A 1 85 ? 7.815 6.756 -18.185 1.00 94.31 85 ILE A O 1
ATOM 688 N N . SER A 1 86 ? 7.804 4.877 -19.412 1.00 94.88 86 SER A N 1
ATOM 689 C CA . SER A 1 86 ? 6.866 5.344 -20.435 1.00 94.88 86 SER A CA 1
ATOM 690 C C . SER A 1 86 ? 5.522 4.626 -20.400 1.00 94.88 86 SER A C 1
ATOM 692 O O . SER A 1 86 ? 4.566 5.092 -21.022 1.00 94.88 86 SER A O 1
ATOM 694 N N . GLY A 1 87 ? 5.416 3.524 -19.657 1.00 96.12 87 GLY A N 1
ATOM 695 C CA . GLY A 1 87 ? 4.142 2.859 -19.435 1.00 96.12 87 GLY A CA 1
ATOM 696 C C . GLY A 1 87 ? 4.156 1.866 -18.282 1.00 96.12 87 GLY A C 1
ATOM 697 O O . GLY A 1 87 ? 5.205 1.368 -17.873 1.00 96.12 87 GLY A O 1
ATOM 698 N N . VAL A 1 88 ? 2.960 1.554 -17.798 1.00 97.94 88 VAL A N 1
ATOM 699 C CA . VAL A 1 88 ? 2.682 0.501 -16.821 1.00 97.94 88 VAL A CA 1
ATOM 700 C C . VAL A 1 88 ? 1.459 -0.289 -17.270 1.00 97.94 88 VAL A C 1
ATOM 702 O O . VAL A 1 88 ? 0.517 0.280 -17.817 1.00 97.94 88 VAL A O 1
ATOM 705 N N . ALA A 1 89 ? 1.470 -1.600 -17.071 1.00 98.19 89 ALA A N 1
ATOM 706 C CA . ALA A 1 89 ? 0.350 -2.470 -17.394 1.00 98.19 89 ALA A CA 1
ATOM 707 C C . ALA A 1 89 ? 0.151 -3.520 -16.306 1.00 98.19 89 ALA A C 1
ATOM 709 O O . ALA A 1 89 ? 1.119 -4.020 -15.737 1.00 98.19 89 ALA A O 1
ATOM 710 N N . GLY A 1 90 ? -1.100 -3.862 -16.016 1.00 97.81 90 GLY A N 1
ATOM 711 C CA . GLY A 1 90 ? -1.439 -4.758 -14.924 1.00 97.81 90 GLY A CA 1
ATOM 712 C C . GLY A 1 90 ? -2.681 -5.598 -15.171 1.00 97.81 90 GLY A C 1
ATOM 713 O O . GLY A 1 90 ? -3.588 -5.200 -15.906 1.00 97.81 90 GLY A O 1
ATOM 714 N N . ARG A 1 91 ? -2.722 -6.769 -14.534 1.00 96.12 91 ARG A N 1
ATOM 715 C CA . ARG A 1 91 ? -3.885 -7.659 -14.489 1.00 96.12 91 ARG A CA 1
ATOM 716 C C . ARG A 1 91 ? -3.896 -8.442 -13.178 1.00 96.12 91 ARG A C 1
ATOM 718 O O . ARG A 1 91 ? -2.842 -8.885 -12.723 1.00 96.12 91 ARG A O 1
ATOM 725 N N . VAL A 1 92 ? -5.088 -8.661 -12.622 1.00 94.81 92 VAL A N 1
ATOM 726 C CA . VAL A 1 92 ? -5.311 -9.572 -11.488 1.00 94.81 92 VAL A CA 1
ATOM 727 C C . VAL A 1 92 ? -6.282 -10.679 -11.892 1.00 94.81 92 VAL A C 1
ATOM 729 O O . VAL A 1 92 ? -7.387 -10.392 -12.354 1.00 94.81 92 VAL A O 1
ATOM 732 N N . GLY A 1 93 ? -5.876 -11.939 -11.720 1.00 91.62 93 GLY A N 1
ATOM 733 C CA . GLY A 1 93 ? -6.629 -13.130 -12.108 1.00 91.62 93 GLY A CA 1
ATOM 734 C C . GLY A 1 93 ? -7.057 -13.067 -13.570 1.00 91.62 93 GLY A C 1
ATOM 735 O O . GLY A 1 93 ? -6.255 -12.732 -14.440 1.00 91.62 93 GLY A O 1
ATOM 736 N N . ASP A 1 94 ? -8.338 -13.322 -13.832 1.00 90.25 94 ASP A N 1
ATOM 737 C CA . ASP A 1 94 ? -8.975 -13.163 -15.149 1.00 90.25 94 ASP A CA 1
ATOM 738 C C . ASP A 1 94 ? -9.638 -11.783 -15.335 1.00 90.25 94 ASP A C 1
ATOM 740 O O . ASP A 1 94 ? -10.510 -11.609 -16.188 1.00 90.25 94 ASP A O 1
ATOM 744 N N . GLY A 1 95 ? -9.260 -10.801 -14.511 1.00 92.44 95 GLY A N 1
ATOM 745 C CA . GLY A 1 95 ? -9.712 -9.419 -14.632 1.00 92.44 95 GLY A CA 1
ATOM 746 C C . GLY A 1 95 ? -9.187 -8.716 -15.894 1.00 92.44 95 GLY A C 1
ATOM 747 O O . GLY A 1 95 ? -8.345 -9.259 -16.617 1.00 92.44 95 GLY A O 1
ATOM 748 N N . PRO A 1 96 ? -9.669 -7.492 -16.163 1.00 95.31 96 PRO A N 1
ATOM 749 C CA . PRO A 1 96 ? -9.270 -6.723 -17.338 1.00 95.31 96 PRO A CA 1
ATOM 750 C C . PRO A 1 96 ? -7.799 -6.301 -17.261 1.00 95.31 96 PRO A C 1
ATOM 752 O O . PRO A 1 96 ? -7.250 -6.094 -16.174 1.00 95.31 96 PRO A O 1
ATOM 755 N N . ARG A 1 97 ? -7.164 -6.135 -18.426 1.00 96.62 97 ARG A N 1
ATOM 756 C CA . ARG A 1 97 ? -5.803 -5.588 -18.525 1.00 96.62 97 ARG A CA 1
ATOM 757 C C . ARG A 1 97 ? -5.866 -4.066 -18.466 1.00 96.62 97 ARG A C 1
ATOM 759 O O . ARG A 1 97 ? -6.320 -3.435 -19.415 1.00 96.62 97 ARG A O 1
ATOM 766 N N . LEU A 1 98 ? -5.396 -3.461 -17.384 1.00 98.00 98 LEU A N 1
ATOM 767 C CA . LEU A 1 98 ? -5.278 -2.005 -17.305 1.00 98.00 98 LEU A CA 1
ATOM 768 C C . LEU A 1 98 ? -3.888 -1.581 -17.762 1.00 98.00 98 LEU A C 1
ATOM 770 O O . LEU A 1 98 ? -2.898 -2.140 -17.302 1.00 98.00 98 LEU A O 1
ATOM 774 N N . GLN A 1 99 ? -3.805 -0.591 -18.640 1.00 98.00 99 GLN A N 1
ATOM 775 C CA . GLN A 1 99 ? -2.550 -0.048 -19.151 1.00 98.00 99 GLN A CA 1
ATOM 776 C C . GLN A 1 99 ? -2.585 1.473 -19.056 1.00 98.00 99 GLN A C 1
ATOM 778 O O . GLN A 1 99 ? -3.595 2.093 -19.386 1.00 98.00 99 GLN A O 1
ATOM 783 N N . ALA A 1 100 ? -1.475 2.070 -18.649 1.00 97.56 100 ALA A N 1
ATOM 784 C CA . ALA A 1 100 ? -1.267 3.506 -18.651 1.00 97.56 100 ALA A CA 1
ATOM 785 C C . ALA A 1 100 ? 0.038 3.840 -19.379 1.00 97.56 100 ALA A C 1
ATOM 787 O O . ALA A 1 100 ? 1.048 3.158 -19.203 1.00 97.56 100 ALA A O 1
ATOM 788 N N . TYR A 1 101 ? 0.009 4.891 -20.190 1.00 96.81 101 TYR A N 1
ATOM 789 C CA . TYR A 1 101 ? 1.115 5.343 -21.025 1.00 96.81 101 TYR A CA 1
ATOM 790 C C . TYR A 1 101 ? 1.339 6.837 -20.832 1.00 96.81 101 TYR A C 1
ATOM 792 O O . TYR A 1 101 ? 0.391 7.598 -20.649 1.00 96.81 101 TYR A O 1
ATOM 800 N N . LEU A 1 102 ? 2.592 7.270 -20.911 1.00 95.31 102 LEU A N 1
ATOM 801 C CA . LEU A 1 102 ? 2.906 8.690 -20.979 1.00 95.31 102 LEU A CA 1
ATOM 802 C C . LEU A 1 102 ? 2.357 9.275 -22.287 1.00 95.31 102 LEU A C 1
ATOM 804 O O . LEU A 1 102 ? 2.624 8.730 -23.362 1.00 95.31 102 LEU A O 1
ATOM 808 N N . SER A 1 103 ? 1.620 10.383 -22.204 1.00 94.38 103 SER A N 1
ATOM 809 C CA . SER A 1 103 ? 1.093 11.063 -23.387 1.00 94.38 103 SER A CA 1
ATOM 810 C C . SER A 1 103 ? 2.216 11.576 -24.295 1.00 94.38 103 SER A C 1
ATOM 812 O O . SER A 1 103 ? 3.346 11.822 -23.868 1.00 94.38 103 SER A O 1
ATOM 814 N N . SER A 1 104 ? 1.904 11.822 -25.570 1.00 90.88 104 SER A N 1
ATOM 815 C CA . SER A 1 104 ? 2.898 12.295 -26.548 1.00 90.88 104 SER A CA 1
ATOM 816 C C . SER A 1 104 ? 3.519 13.663 -26.224 1.00 90.88 104 SER A C 1
ATOM 818 O O . SER A 1 104 ? 4.643 13.942 -26.634 1.00 90.88 104 SER A O 1
ATOM 820 N N . ASP A 1 105 ? 2.794 14.540 -25.520 1.00 91.19 105 ASP A N 1
ATOM 821 C CA . ASP A 1 105 ? 3.315 15.829 -25.032 1.00 91.19 105 ASP A CA 1
ATOM 822 C C . ASP A 1 105 ? 4.056 15.707 -23.687 1.00 91.19 105 ASP A C 1
ATOM 824 O O . ASP A 1 105 ? 4.739 16.649 -23.268 1.00 91.19 105 ASP A O 1
ATOM 828 N N . ALA A 1 106 ? 3.993 14.521 -23.076 1.00 89.94 106 ALA A N 1
ATOM 829 C CA . ALA A 1 106 ? 4.575 14.158 -21.796 1.00 89.94 106 ALA A CA 1
ATOM 830 C C . ALA A 1 106 ? 4.031 14.974 -20.608 1.00 89.94 106 ALA A C 1
ATOM 832 O O . ALA A 1 106 ? 4.758 15.239 -19.646 1.00 89.94 106 ALA A O 1
ATOM 833 N N . MET A 1 107 ? 2.765 15.400 -20.701 1.00 90.69 107 MET A N 1
ATOM 834 C CA . MET A 1 107 ? 2.059 16.188 -19.682 1.00 90.69 107 MET A CA 1
ATOM 835 C C . MET A 1 107 ? 0.839 15.476 -19.080 1.00 90.69 107 MET A C 1
ATOM 837 O O . MET A 1 107 ? 0.314 15.942 -18.070 1.00 90.69 107 MET A O 1
ATOM 841 N N . ASP A 1 108 ? 0.384 14.373 -19.674 1.00 95.12 108 ASP A N 1
ATOM 842 C CA . ASP A 1 108 ? -0.773 13.601 -19.223 1.00 95.12 108 ASP A CA 1
ATOM 843 C C . ASP A 1 108 ? -0.498 12.088 -19.290 1.00 95.12 108 ASP A C 1
ATOM 845 O O . ASP A 1 108 ? 0.562 11.639 -19.739 1.00 95.12 108 ASP A O 1
ATOM 849 N N . VAL A 1 109 ? -1.457 11.294 -18.813 1.00 96.00 109 VAL A N 1
ATOM 850 C CA . VAL A 1 109 ? -1.394 9.831 -18.834 1.00 96.00 109 VAL A CA 1
ATOM 851 C C . VAL A 1 109 ? -2.549 9.265 -19.656 1.00 96.00 109 VAL A C 1
ATOM 853 O O . VAL A 1 109 ? -3.721 9.422 -19.306 1.00 96.00 109 VAL A O 1
ATOM 856 N N . ASP A 1 110 ? -2.232 8.590 -20.755 1.00 95.81 110 ASP A N 1
ATOM 857 C CA . ASP A 1 110 ? -3.198 7.882 -21.592 1.00 95.81 110 ASP A CA 1
ATOM 858 C C . ASP A 1 110 ? -3.502 6.503 -21.006 1.00 95.81 110 ASP A C 1
ATOM 860 O O . ASP A 1 110 ? -2.617 5.848 -20.463 1.00 95.81 110 ASP A O 1
ATOM 864 N N . VAL A 1 111 ? -4.755 6.053 -21.103 1.00 97.06 111 VAL A N 1
ATOM 865 C CA . VAL A 1 111 ? -5.207 4.807 -20.466 1.00 97.06 111 VAL A CA 1
ATOM 866 C C . VAL A 1 111 ? -5.888 3.906 -21.485 1.00 97.06 111 VAL A C 1
ATOM 868 O O . VAL A 1 111 ? -6.730 4.354 -22.266 1.00 97.06 111 VAL A O 1
ATOM 871 N N . VAL A 1 112 ? -5.549 2.622 -21.440 1.00 96.88 112 VAL A N 1
ATOM 872 C CA . VAL A 1 112 ? -6.144 1.563 -22.259 1.00 96.88 112 VAL A CA 1
ATOM 873 C C . VAL A 1 112 ? -6.640 0.458 -21.334 1.00 96.88 112 VAL A C 1
ATOM 875 O O . VAL A 1 112 ? -5.934 0.036 -20.417 1.00 96.88 112 VAL A O 1
ATOM 878 N N . VAL A 1 113 ? -7.864 -0.002 -21.570 1.00 96.69 113 VAL A N 1
ATOM 879 C CA . VAL A 1 113 ? -8.459 -1.152 -20.886 1.00 96.69 113 VAL A CA 1
ATOM 880 C C . VAL A 1 113 ? -8.601 -2.259 -21.919 1.00 96.69 113 VAL A C 1
ATOM 882 O O . VAL A 1 113 ? -9.284 -2.099 -22.926 1.00 96.69 113 VAL A O 1
ATOM 885 N N . ASP A 1 114 ? -7.906 -3.365 -21.684 1.00 94.00 114 ASP A N 1
ATOM 886 C CA . ASP A 1 114 ? -7.680 -4.442 -22.642 1.00 94.00 114 ASP A CA 1
ATOM 887 C C . ASP A 1 114 ? -7.049 -3.954 -23.950 1.00 94.00 114 ASP A C 1
ATOM 889 O O . ASP A 1 114 ? -5.828 -3.860 -24.038 1.00 94.00 114 ASP A O 1
ATOM 893 N N . GLU A 1 115 ? -7.851 -3.654 -24.962 1.00 91.19 115 GLU A N 1
ATOM 894 C CA . GLU A 1 115 ? -7.385 -3.161 -26.267 1.00 91.19 115 GLU A CA 1
ATOM 895 C C . GLU A 1 115 ? -8.078 -1.846 -26.660 1.00 91.19 115 GLU A C 1
ATOM 897 O O . GLU A 1 115 ? -7.791 -1.274 -27.712 1.00 91.19 115 GLU A O 1
ATOM 902 N N . ASP A 1 116 ? -8.958 -1.333 -25.795 1.00 93.88 116 ASP A N 1
ATOM 903 C CA . ASP A 1 116 ? -9.771 -0.151 -26.041 1.00 93.88 116 ASP A CA 1
ATOM 904 C C . ASP A 1 116 ? -9.275 1.047 -25.224 1.00 93.88 116 ASP A C 1
ATOM 906 O O . ASP A 1 116 ? -8.971 0.955 -24.032 1.00 93.88 116 ASP A O 1
ATOM 910 N N . VAL A 1 117 ? -9.227 2.218 -25.862 1.00 94.19 117 VAL A N 1
ATOM 911 C CA . VAL A 1 117 ? -8.891 3.477 -25.182 1.00 94.19 117 VAL A CA 1
ATOM 912 C C . VAL A 1 117 ? -9.975 3.808 -24.155 1.00 94.19 117 VAL A C 1
ATOM 914 O O . VAL A 1 117 ? -11.147 3.959 -24.510 1.00 94.19 117 VAL A O 1
ATOM 917 N N . TYR A 1 118 ? -9.564 3.973 -22.898 1.00 94.56 118 TYR A N 1
ATOM 918 C CA . TYR A 1 118 ? -10.453 4.270 -21.778 1.00 94.56 118 TYR A CA 1
ATOM 919 C C . TYR A 1 118 ? -11.084 5.657 -21.893 1.00 94.56 118 TYR A C 1
ATOM 921 O O . TYR A 1 118 ? -10.421 6.641 -22.242 1.00 94.56 118 TYR A O 1
ATOM 929 N N . LYS A 1 119 ? -12.358 5.763 -21.510 1.00 91.50 119 LYS A N 1
ATOM 930 C CA . LYS A 1 119 ? -13.073 7.031 -21.373 1.00 91.50 119 LYS A CA 1
ATOM 931 C C . LYS A 1 119 ? -13.592 7.192 -19.941 1.00 91.50 119 LYS A C 1
ATOM 933 O O . LYS A 1 119 ? -14.155 6.253 -19.380 1.00 91.50 119 LYS A O 1
ATOM 938 N N . PRO A 1 120 ? -13.467 8.391 -19.337 1.00 86.69 120 PRO A N 1
ATOM 939 C CA . PRO A 1 120 ? -14.023 8.645 -18.013 1.00 86.69 120 PRO A CA 1
ATOM 940 C C . PRO A 1 120 ? -15.514 8.290 -17.938 1.00 86.69 120 PRO A C 1
ATOM 942 O O . PRO A 1 120 ? -16.326 8.836 -18.688 1.00 86.69 120 PRO A O 1
ATOM 945 N N . GLY A 1 121 ? -15.861 7.395 -17.013 1.00 82.25 121 GLY A N 1
ATOM 946 C CA . GLY A 1 121 ? -17.223 6.887 -16.828 1.00 82.25 121 GLY A CA 1
ATOM 947 C C . GLY A 1 121 ? -17.471 5.489 -17.402 1.00 82.25 121 GLY A C 1
ATOM 948 O O . GLY A 1 121 ? -18.557 4.952 -17.180 1.00 82.25 121 GLY A O 1
ATOM 949 N N . ASP A 1 122 ? -16.493 4.887 -18.086 1.00 88.38 122 ASP A N 1
ATOM 950 C CA . ASP A 1 122 ? -16.578 3.485 -18.490 1.00 88.38 122 ASP A CA 1
ATOM 951 C C . ASP A 1 122 ? -16.690 2.575 -17.257 1.00 88.38 122 ASP A C 1
ATOM 953 O O . ASP A 1 122 ? -15.998 2.748 -16.249 1.00 88.38 122 ASP A O 1
ATOM 957 N N . VAL A 1 123 ? -17.586 1.591 -17.334 1.00 86.50 123 VAL A N 1
ATOM 958 C CA . VAL A 1 123 ? -17.770 0.596 -16.275 1.00 86.50 123 VAL A CA 1
ATOM 959 C C . VAL A 1 123 ? -16.816 -0.558 -16.530 1.00 86.50 123 VAL A C 1
ATOM 961 O O . VAL A 1 123 ? -16.947 -1.274 -17.520 1.00 86.50 123 VAL A O 1
ATOM 964 N N . ILE A 1 124 ? -15.886 -0.754 -15.603 1.00 90.12 124 ILE A N 1
ATOM 965 C CA . ILE A 1 124 ? -14.899 -1.826 -15.649 1.00 90.12 124 ILE A CA 1
ATOM 966 C C . ILE A 1 124 ? -15.267 -2.837 -14.560 1.00 90.12 124 ILE A C 1
ATOM 968 O O . ILE A 1 124 ? -15.415 -2.494 -13.388 1.00 90.12 124 ILE A O 1
ATOM 972 N N . HIS A 1 125 ? -15.481 -4.095 -14.936 1.00 86.69 125 HIS A N 1
ATOM 973 C CA . HIS A 1 125 ? -15.827 -5.134 -13.969 1.00 86.69 125 HIS A CA 1
ATOM 974 C C . HIS A 1 125 ? -14.564 -5.697 -13.311 1.00 86.69 125 HIS A C 1
ATOM 976 O O . HIS A 1 125 ? -13.669 -6.179 -13.997 1.00 86.69 125 HIS A O 1
ATOM 982 N N . GLY A 1 126 ? -14.509 -5.667 -11.976 1.00 85.06 126 GLY A N 1
ATOM 983 C CA . GLY A 1 126 ? -13.386 -6.218 -11.203 1.00 85.06 126 GLY A CA 1
ATOM 984 C C . GLY A 1 126 ? -12.147 -5.319 -11.130 1.00 85.06 126 GLY A C 1
ATOM 985 O O . GLY A 1 126 ? -11.127 -5.747 -10.598 1.00 85.06 126 GLY A O 1
ATOM 986 N N . ALA A 1 127 ? -12.237 -4.091 -11.638 1.00 93.25 127 ALA A N 1
ATOM 987 C CA . ALA A 1 127 ? -11.190 -3.081 -11.578 1.00 93.25 127 ALA A CA 1
ATOM 988 C C . ALA A 1 127 ? -11.803 -1.675 -11.687 1.00 93.25 127 ALA A C 1
ATOM 990 O O . ALA A 1 127 ? -12.976 -1.533 -12.033 1.00 93.25 127 ALA A O 1
ATOM 991 N N . ALA A 1 128 ? -11.029 -0.633 -11.399 1.00 94.50 128 ALA A N 1
ATOM 992 C CA . ALA A 1 128 ? -11.459 0.749 -11.567 1.00 94.50 128 ALA A CA 1
ATOM 993 C C . ALA A 1 128 ? -10.317 1.633 -12.070 1.00 94.50 128 ALA A C 1
ATOM 995 O O . ALA A 1 128 ? -9.148 1.399 -11.772 1.00 94.50 128 ALA A O 1
ATOM 996 N N . VAL A 1 129 ? -10.680 2.672 -12.820 1.00 96.31 129 VAL A N 1
ATOM 997 C CA . VAL A 1 129 ? -9.749 3.689 -13.311 1.00 96.31 129 VAL A CA 1
ATOM 998 C C . VAL A 1 129 ? -10.264 5.062 -12.901 1.00 96.31 129 VAL A C 1
ATOM 1000 O O . VAL A 1 129 ? -11.341 5.481 -13.332 1.00 96.31 129 VAL A O 1
ATOM 1003 N N . ALA A 1 130 ? -9.478 5.795 -12.116 1.00 94.19 130 ALA A N 1
ATOM 1004 C CA . ALA A 1 130 ? -9.751 7.192 -11.798 1.00 94.19 130 ALA A CA 1
ATOM 1005 C C . ALA A 1 130 ? -8.673 8.074 -12.430 1.00 94.19 130 ALA A C 1
ATOM 1007 O O . ALA A 1 130 ? -7.524 8.062 -12.002 1.00 94.19 130 ALA A O 1
ATOM 1008 N N . LYS A 1 131 ? -9.042 8.831 -13.468 1.00 92.75 131 LYS A N 1
ATOM 1009 C CA . LYS A 1 131 ? -8.135 9.744 -14.173 1.00 92.75 131 LYS A CA 1
ATOM 1010 C C . LYS A 1 131 ? -8.392 11.190 -13.750 1.00 92.75 131 LYS A C 1
ATOM 1012 O O . LYS A 1 131 ? -9.534 11.646 -13.725 1.00 92.75 131 LYS A O 1
ATOM 1017 N N . THR A 1 132 ? -7.315 11.910 -13.469 1.00 90.94 132 THR A N 1
ATOM 1018 C CA . THR A 1 132 ? -7.260 13.365 -13.287 1.00 90.94 132 THR A CA 1
ATOM 1019 C C . THR A 1 132 ? -6.221 13.951 -14.249 1.00 90.94 132 THR A C 1
ATOM 1021 O O . THR A 1 132 ? -5.632 13.220 -15.040 1.00 90.94 132 THR A O 1
ATOM 1024 N N . ASN A 1 133 ? -6.024 15.271 -14.251 1.00 88.94 133 ASN A N 1
ATOM 1025 C CA . ASN A 1 133 ? -5.053 15.890 -15.154 1.00 88.94 133 ASN A CA 1
ATOM 1026 C C . ASN A 1 133 ? -3.622 15.511 -14.741 1.00 88.94 133 ASN A C 1
ATOM 1028 O O . ASN A 1 133 ? -3.201 15.890 -13.649 1.00 88.94 133 ASN A O 1
ATOM 1032 N N . GLY A 1 134 ? -2.890 14.786 -15.592 1.00 90.31 134 GLY A N 1
ATOM 1033 C CA . GLY A 1 134 ? -1.512 14.382 -15.303 1.00 90.31 134 GLY A CA 1
ATOM 1034 C C . GLY A 1 134 ? -1.371 13.169 -14.383 1.00 90.31 134 GLY A C 1
ATOM 1035 O O . GLY A 1 134 ? -0.247 12.814 -14.044 1.00 90.31 134 GLY A O 1
ATOM 1036 N N . SER A 1 135 ? -2.467 12.528 -13.963 1.00 93.44 135 SER A N 1
ATOM 1037 C CA . SER A 1 135 ? -2.419 11.391 -13.036 1.00 93.44 135 SER A CA 1
ATOM 1038 C C . SER A 1 135 ? -3.581 10.421 -13.238 1.00 93.44 135 SER A C 1
ATOM 1040 O O . SER A 1 135 ? -4.726 10.833 -13.447 1.00 93.44 135 SER A O 1
ATOM 1042 N N . VAL A 1 136 ? -3.305 9.124 -13.125 1.00 96.25 136 VAL A N 1
ATOM 1043 C CA . VAL A 1 136 ? -4.307 8.058 -13.131 1.00 96.25 136 VAL A CA 1
ATOM 1044 C C . VAL A 1 136 ? -4.079 7.082 -11.981 1.00 96.25 136 VAL A C 1
ATOM 1046 O O . VAL A 1 136 ? -2.953 6.704 -11.678 1.00 96.25 136 VAL A O 1
ATOM 1049 N N . VAL A 1 137 ? -5.176 6.632 -11.381 1.00 96.12 137 VAL A N 1
ATOM 1050 C CA . VAL A 1 137 ? -5.222 5.514 -10.441 1.00 96.12 137 VAL A CA 1
ATOM 1051 C C . VAL A 1 137 ? -5.805 4.300 -11.158 1.00 96.12 137 VAL A C 1
ATOM 1053 O O . VAL A 1 137 ? -6.943 4.348 -11.630 1.00 96.12 137 VAL A O 1
ATOM 1056 N N . LEU A 1 138 ? -5.030 3.220 -11.229 1.00 97.38 138 LEU A N 1
ATOM 1057 C CA . LEU A 1 138 ? -5.433 1.901 -11.707 1.00 97.38 138 LEU A CA 1
ATOM 1058 C C . LEU A 1 138 ? -5.659 1.000 -10.488 1.00 97.38 138 LEU A C 1
ATOM 1060 O O . LEU A 1 138 ? -4.701 0.584 -9.840 1.00 97.38 138 LEU A O 1
ATOM 1064 N N . ALA A 1 139 ? -6.915 0.720 -10.154 1.00 95.44 139 ALA A N 1
ATOM 1065 C CA . ALA A 1 139 ? -7.282 -0.125 -9.023 1.00 95.44 139 ALA A CA 1
ATOM 1066 C C . ALA A 1 139 ? -7.687 -1.520 -9.506 1.00 95.44 139 ALA A C 1
ATOM 1068 O O . ALA A 1 139 ? -8.573 -1.664 -10.354 1.00 95.44 139 ALA A O 1
ATOM 1069 N N . PHE A 1 140 ? -7.062 -2.545 -8.941 1.00 94.88 140 PHE A N 1
ATOM 1070 C CA . PHE A 1 140 ? -7.306 -3.946 -9.256 1.00 94.88 140 PHE A CA 1
ATOM 1071 C C . PHE A 1 140 ? -8.052 -4.648 -8.116 1.00 94.88 140 PHE A C 1
ATOM 1073 O O . PHE A 1 140 ? -8.134 -4.156 -6.989 1.00 94.88 140 PHE A O 1
ATOM 1080 N N . ALA A 1 141 ? -8.599 -5.831 -8.402 1.00 89.44 141 ALA A N 1
ATOM 1081 C CA . ALA A 1 141 ? -9.142 -6.697 -7.363 1.00 89.44 141 ALA A CA 1
ATOM 1082 C C . ALA A 1 141 ? -8.078 -7.012 -6.293 1.00 89.44 141 ALA A C 1
ATOM 1084 O O . ALA A 1 141 ? -6.899 -7.173 -6.602 1.00 89.44 141 ALA A O 1
ATOM 1085 N N . GLY A 1 142 ? -8.512 -7.127 -5.035 1.00 85.50 142 GLY A N 1
ATOM 1086 C CA . GLY A 1 142 ? -7.601 -7.329 -3.905 1.00 85.50 142 GLY A CA 1
ATOM 1087 C C . GLY A 1 142 ? -6.971 -6.041 -3.372 1.00 85.50 142 GLY A C 1
ATOM 1088 O O . GLY A 1 142 ? -5.974 -6.136 -2.674 1.00 85.50 142 GLY A O 1
ATOM 1089 N N . ASP A 1 143 ? -7.548 -4.874 -3.685 1.00 87.12 143 ASP A N 1
ATOM 1090 C CA . ASP A 1 143 ? -7.125 -3.539 -3.224 1.00 87.12 143 ASP A CA 1
ATOM 1091 C C . ASP A 1 143 ? -5.678 -3.170 -3.602 1.00 87.12 143 ASP A C 1
ATOM 1093 O O . ASP A 1 143 ? -5.047 -2.329 -2.964 1.00 87.12 143 ASP A O 1
ATOM 1097 N N . ILE A 1 144 ? -5.157 -3.789 -4.666 1.00 92.38 144 ILE A N 1
ATOM 1098 C CA . ILE A 1 144 ? -3.860 -3.442 -5.244 1.00 92.38 144 ILE A CA 1
ATOM 1099 C C . ILE A 1 144 ? -4.061 -2.271 -6.193 1.00 92.38 144 ILE A C 1
ATOM 1101 O O . ILE A 1 144 ? -4.927 -2.313 -7.072 1.00 92.38 144 ILE A O 1
ATOM 1105 N N . THR A 1 145 ? -3.246 -1.237 -6.033 1.00 94.50 145 THR A N 1
ATOM 1106 C CA . THR A 1 145 ? -3.426 0.021 -6.753 1.00 94.50 145 THR A CA 1
ATOM 1107 C C . THR A 1 145 ? -2.115 0.471 -7.374 1.00 94.50 145 THR A C 1
ATOM 1109 O O . THR A 1 145 ? -1.073 0.409 -6.733 1.00 94.50 145 THR A O 1
ATOM 1112 N N . VAL A 1 146 ? -2.157 0.939 -8.619 1.00 96.31 146 VAL A N 1
ATOM 1113 C CA . VAL A 1 146 ? -1.033 1.617 -9.269 1.00 96.31 146 VAL A CA 1
ATOM 1114 C C . VAL A 1 146 ? -1.444 3.050 -9.563 1.00 96.31 146 VAL A C 1
ATOM 1116 O O . VAL A 1 146 ? -2.388 3.288 -10.314 1.00 96.31 146 VAL A O 1
ATOM 1119 N N . ILE A 1 147 ? -0.731 4.004 -8.982 1.00 94.12 147 ILE A N 1
ATOM 1120 C CA . ILE A 1 147 ? -0.866 5.427 -9.277 1.00 94.12 147 ILE A CA 1
ATOM 1121 C C . ILE A 1 147 ? 0.229 5.776 -10.279 1.00 94.12 147 ILE A C 1
ATOM 1123 O O . ILE A 1 147 ? 1.401 5.556 -9.996 1.00 94.12 147 ILE A O 1
ATOM 1127 N N . ALA A 1 148 ? -0.142 6.294 -11.447 1.00 95.06 148 ALA A N 1
ATOM 1128 C CA . ALA A 1 148 ? 0.797 6.759 -12.460 1.00 95.06 148 ALA A CA 1
ATOM 1129 C C . ALA A 1 148 ? 0.632 8.264 -12.673 1.00 95.06 148 ALA A C 1
ATOM 1131 O O . ALA A 1 148 ? -0.470 8.736 -12.954 1.00 95.06 148 ALA A O 1
ATOM 1132 N N . GLU A 1 149 ? 1.722 9.015 -12.553 1.00 93.06 149 GLU A N 1
ATOM 1133 C CA . GLU A 1 149 ? 1.748 10.472 -12.672 1.00 93.06 149 GLU A CA 1
ATOM 1134 C C . GLU A 1 149 ? 2.748 10.917 -13.743 1.00 93.06 149 GLU A C 1
ATOM 1136 O O . GLU A 1 149 ? 3.915 10.533 -13.711 1.00 93.06 149 GLU A O 1
ATOM 1141 N N . ALA A 1 150 ? 2.320 11.779 -14.665 1.00 91.88 150 ALA A N 1
ATOM 1142 C CA . ALA A 1 150 ? 3.209 12.424 -15.623 1.00 91.88 150 ALA A CA 1
ATOM 1143 C C . ALA A 1 150 ? 4.005 13.539 -14.920 1.00 91.88 150 ALA A C 1
ATOM 1145 O O . ALA A 1 150 ? 3.490 14.628 -14.656 1.00 91.88 150 ALA A O 1
ATOM 1146 N N . LYS A 1 151 ? 5.278 13.273 -14.613 1.00 82.81 151 LYS A N 1
ATOM 1147 C CA . LYS A 1 151 ? 6.199 14.207 -13.947 1.00 82.81 151 LYS A CA 1
ATOM 1148 C C . LYS A 1 151 ? 7.516 14.268 -14.712 1.00 82.81 151 LYS A C 1
ATOM 1150 O O . LYS A 1 151 ? 8.075 13.247 -15.087 1.00 82.81 151 LYS A O 1
ATOM 1155 N N . ASN A 1 152 ? 8.007 15.480 -14.975 1.00 77.38 152 ASN A N 1
ATOM 1156 C CA . ASN A 1 152 ? 9.270 15.725 -15.692 1.00 77.38 152 ASN A CA 1
ATOM 1157 C C . ASN A 1 152 ? 9.422 14.941 -17.008 1.00 77.38 152 ASN A C 1
ATOM 1159 O O . ASN A 1 152 ? 10.513 14.493 -17.343 1.00 77.38 152 ASN A O 1
ATOM 1163 N N . ARG A 1 153 ? 8.334 14.809 -17.778 1.00 85.69 153 ARG A N 1
ATOM 1164 C CA . ARG A 1 153 ? 8.309 14.061 -19.046 1.00 85.69 153 ARG A CA 1
ATOM 1165 C C . ARG A 1 153 ? 8.574 12.550 -18.896 1.00 85.69 153 ARG A C 1
ATOM 1167 O O . ARG A 1 153 ? 9.046 11.921 -19.837 1.00 85.69 153 ARG A O 1
ATOM 1174 N N . ALA A 1 154 ? 8.242 11.985 -17.738 1.00 88.50 154 ALA A N 1
ATOM 1175 C CA . ALA A 1 154 ? 8.282 10.561 -17.424 1.00 88.50 154 ALA A CA 1
ATOM 1176 C C . ALA A 1 154 ? 7.063 10.160 -16.572 1.00 88.50 154 ALA A C 1
ATOM 1178 O O . ALA A 1 154 ? 6.365 11.030 -16.047 1.00 88.50 154 ALA A O 1
ATOM 1179 N N . LEU A 1 155 ? 6.800 8.858 -16.416 1.00 92.12 155 LEU A N 1
ATOM 1180 C CA . LEU A 1 155 ? 5.820 8.371 -15.440 1.00 92.12 155 LEU A CA 1
ATOM 1181 C C . LEU A 1 155 ? 6.485 8.096 -14.090 1.00 92.12 155 LEU A C 1
ATOM 1183 O O . LEU A 1 155 ? 7.319 7.202 -13.979 1.00 92.12 155 LEU A O 1
ATOM 1187 N N . ALA A 1 156 ? 6.071 8.816 -13.052 1.00 90.50 156 ALA A N 1
ATOM 1188 C CA . ALA A 1 156 ? 6.264 8.371 -11.677 1.00 90.50 156 ALA A CA 1
ATOM 1189 C C . ALA A 1 156 ? 5.170 7.352 -11.329 1.00 90.50 156 ALA A C 1
ATOM 1191 O O . ALA A 1 156 ? 4.002 7.573 -11.653 1.00 90.50 156 ALA A O 1
ATOM 1192 N N . LEU A 1 157 ? 5.547 6.236 -10.710 1.00 92.69 157 LEU A N 1
ATOM 1193 C CA . LEU A 1 157 ? 4.645 5.147 -10.352 1.00 92.69 157 LEU A CA 1
ATOM 1194 C C . LEU A 1 157 ? 4.668 4.919 -8.839 1.00 92.69 157 LEU A C 1
ATOM 1196 O O . LEU A 1 157 ? 5.743 4.738 -8.278 1.00 92.69 157 LEU A O 1
ATOM 1200 N N . THR A 1 158 ? 3.499 4.837 -8.209 1.00 91.62 158 THR A N 1
ATOM 1201 C CA . THR A 1 158 ? 3.330 4.306 -6.847 1.00 91.62 158 THR A CA 1
ATOM 1202 C C . THR A 1 158 ? 2.523 3.022 -6.932 1.00 91.62 158 THR A C 1
ATOM 1204 O O . THR A 1 158 ? 1.396 3.024 -7.427 1.00 91.62 158 THR A O 1
ATOM 1207 N N . LEU A 1 159 ? 3.083 1.924 -6.446 1.00 93.38 159 LEU A N 1
ATOM 1208 C CA . LEU A 1 159 ? 2.399 0.656 -6.258 1.00 93.38 159 LEU A CA 1
ATOM 1209 C C . LEU A 1 159 ? 1.972 0.550 -4.795 1.00 93.38 159 LEU A C 1
ATOM 1211 O O . LEU A 1 159 ? 2.819 0.576 -3.915 1.00 93.38 159 LEU A O 1
ATOM 1215 N N . GLN A 1 160 ? 0.675 0.397 -4.549 1.00 91.38 160 GLN A N 1
ATOM 1216 C CA . GLN A 1 160 ? 0.103 0.186 -3.223 1.00 91.38 160 GLN A CA 1
ATOM 1217 C C . GLN A 1 160 ? -0.434 -1.240 -3.117 1.00 91.38 160 GLN A C 1
ATOM 1219 O O . GLN A 1 160 ? -1.273 -1.650 -3.927 1.00 91.38 160 GLN A O 1
ATOM 1224 N N . VAL A 1 161 ? 0.035 -1.988 -2.121 1.00 91.62 161 VAL A N 1
ATOM 1225 C CA . VAL A 1 161 ? -0.344 -3.384 -1.883 1.00 91.62 161 VAL A CA 1
ATOM 1226 C C . VAL A 1 161 ? -0.813 -3.545 -0.438 1.00 91.62 161 VAL A C 1
ATOM 1228 O O . VAL A 1 161 ? -0.110 -3.132 0.479 1.00 91.62 161 VAL A O 1
ATOM 1231 N N . PRO A 1 162 ? -1.982 -4.155 -0.185 1.00 88.06 162 PRO A N 1
ATOM 1232 C CA . PRO A 1 162 ? -2.426 -4.411 1.178 1.00 88.06 162 PRO A CA 1
ATOM 1233 C C . PRO A 1 162 ? -1.467 -5.294 1.970 1.00 88.06 162 PRO A C 1
ATOM 1235 O O . PRO A 1 162 ? -1.058 -6.350 1.497 1.00 88.06 162 PRO A O 1
ATOM 1238 N N . LEU A 1 163 ? -1.228 -4.925 3.227 1.00 83.00 163 LEU A N 1
ATOM 1239 C CA . LEU A 1 163 ? -0.364 -5.650 4.158 1.00 83.00 163 LEU A CA 1
ATOM 1240 C C . LEU A 1 163 ? -0.789 -7.109 4.370 1.00 83.00 163 LEU A C 1
ATOM 1242 O O . LEU A 1 163 ? 0.037 -7.983 4.588 1.00 83.00 163 LEU A O 1
ATOM 1246 N N . LEU A 1 164 ? -2.084 -7.409 4.244 1.00 84.50 164 LEU A N 1
ATOM 1247 C CA . LEU A 1 164 ? -2.594 -8.786 4.303 1.00 84.50 164 LEU A CA 1
ATOM 1248 C C . LEU A 1 164 ? -2.037 -9.696 3.192 1.00 84.50 164 LEU A C 1
ATOM 1250 O O . LEU A 1 164 ? -2.211 -10.910 3.261 1.00 84.50 164 LEU A O 1
ATOM 1254 N N . LEU A 1 165 ? -1.439 -9.110 2.149 1.00 88.44 165 LEU A N 1
ATOM 1255 C CA . LEU A 1 165 ? -0.757 -9.815 1.071 1.00 88.44 165 LEU A CA 1
ATOM 1256 C C . LEU A 1 165 ? 0.759 -9.903 1.288 1.00 88.44 165 LEU A C 1
ATOM 1258 O O . LEU A 1 165 ? 1.430 -10.467 0.422 1.00 88.44 165 LEU A O 1
ATOM 1262 N N . GLN A 1 166 ? 1.297 -9.397 2.402 1.00 84.19 166 GLN A N 1
ATOM 1263 C CA . GLN A 1 166 ? 2.685 -9.649 2.790 1.00 84.19 166 GLN A CA 1
ATOM 1264 C C . GLN A 1 166 ? 2.899 -11.168 2.833 1.00 84.19 166 GLN A C 1
ATOM 1266 O O . GLN A 1 166 ? 2.025 -11.916 3.275 1.00 84.19 166 GLN A O 1
ATOM 1271 N N . GLU A 1 167 ? 4.009 -11.633 2.265 1.00 80.44 167 GLU A N 1
ATOM 1272 C CA . GLU A 1 167 ? 4.313 -13.052 2.032 1.00 80.44 167 GLU A CA 1
ATOM 1273 C C . GLU A 1 167 ? 3.445 -13.770 0.969 1.00 80.44 167 GLU A C 1
ATOM 1275 O O . GLU A 1 167 ? 3.486 -14.997 0.851 1.00 80.44 167 GLU A O 1
ATOM 1280 N N . SER A 1 168 ? 2.716 -13.055 0.099 1.00 77.69 168 SER A N 1
ATOM 1281 C CA . SER A 1 168 ? 1.959 -13.656 -1.026 1.00 77.69 168 SER A CA 1
ATOM 1282 C C . SER A 1 168 ? 2.837 -14.167 -2.180 1.00 77.69 168 SER A C 1
ATOM 1284 O O . SER A 1 168 ? 2.403 -14.198 -3.331 1.00 77.69 168 SER A O 1
ATOM 1286 N N . TYR A 1 169 ? 4.068 -14.601 -1.897 1.00 86.25 169 TYR A N 1
ATOM 1287 C CA . TYR A 1 169 ? 5.026 -15.134 -2.869 1.00 86.25 169 TYR A CA 1
ATOM 1288 C C . TYR A 1 169 ? 5.230 -14.231 -4.097 1.00 86.25 169 TYR A C 1
ATOM 1290 O O . TYR A 1 169 ? 5.313 -14.720 -5.234 1.00 86.25 169 TYR A O 1
ATOM 1298 N N . PHE A 1 170 ? 5.309 -12.917 -3.875 1.00 92.94 170 PHE A N 1
ATOM 1299 C CA . PHE A 1 170 ? 5.636 -11.968 -4.929 1.00 92.94 170 PHE A CA 1
ATOM 1300 C C . PHE A 1 170 ? 7.122 -12.030 -5.302 1.00 92.94 170 PHE A C 1
ATOM 1302 O O . PHE A 1 170 ? 7.988 -12.474 -4.535 1.00 92.94 170 PHE A O 1
ATOM 1309 N N . ARG A 1 171 ? 7.398 -11.651 -6.549 1.00 93.06 171 ARG A N 1
ATOM 1310 C CA . ARG A 1 171 ? 8.730 -11.431 -7.112 1.00 93.06 171 ARG A CA 1
ATOM 1311 C C . ARG A 1 171 ? 8.651 -10.381 -8.217 1.00 93.06 171 ARG A C 1
ATOM 1313 O O . ARG A 1 171 ? 7.618 -10.244 -8.870 1.00 93.06 171 ARG A O 1
ATOM 1320 N N . GLY A 1 172 ? 9.763 -9.724 -8.500 1.00 95.81 172 GLY A N 1
ATOM 1321 C CA . GLY A 1 172 ? 9.901 -8.796 -9.615 1.00 95.81 172 GLY A CA 1
ATOM 1322 C C . GLY A 1 172 ? 10.881 -7.693 -9.258 1.00 95.81 172 GLY A C 1
ATOM 1323 O O . GLY A 1 172 ? 11.653 -7.823 -8.311 1.00 95.81 172 GLY A O 1
ATOM 1324 N N . LEU A 1 173 ? 10.806 -6.587 -9.988 1.00 96.75 173 LEU A N 1
ATOM 1325 C CA . LEU A 1 173 ? 11.552 -5.375 -9.651 1.00 96.75 173 LEU A CA 1
ATOM 1326 C C . LEU A 1 173 ? 11.105 -4.750 -8.313 1.00 96.75 173 LEU A C 1
ATOM 1328 O O . LEU A 1 173 ? 11.872 -4.013 -7.707 1.00 96.75 173 LEU A O 1
ATOM 1332 N N . MET A 1 174 ? 9.898 -5.053 -7.828 1.00 95.38 174 MET A N 1
ATOM 1333 C CA . MET A 1 174 ? 9.368 -4.549 -6.550 1.00 95.38 174 MET A CA 1
ATOM 1334 C C . MET A 1 174 ? 9.696 -5.422 -5.331 1.00 95.38 174 MET A C 1
ATOM 1336 O O . MET A 1 174 ? 9.097 -5.224 -4.277 1.00 95.38 174 MET A O 1
ATOM 1340 N N . GLY A 1 175 ? 10.630 -6.367 -5.467 1.00 94.00 175 GLY A N 1
ATOM 1341 C CA . GLY A 1 175 ? 11.057 -7.215 -4.357 1.00 94.00 175 GLY A CA 1
ATOM 1342 C C . GLY A 1 175 ? 10.150 -8.421 -4.126 1.00 94.00 175 GLY A C 1
ATOM 1343 O O . GLY A 1 175 ? 9.470 -8.895 -5.052 1.00 94.00 175 GLY A O 1
ATOM 1344 N N . ASN A 1 176 ? 10.173 -8.960 -2.908 1.00 91.94 176 ASN A N 1
ATOM 1345 C CA . ASN A 1 176 ? 9.370 -10.124 -2.530 1.00 91.94 176 ASN A CA 1
ATOM 1346 C C . ASN A 1 176 ? 8.227 -9.843 -1.548 1.00 91.94 176 ASN A C 1
ATOM 1348 O O . ASN A 1 176 ? 7.346 -10.704 -1.430 1.00 91.94 176 ASN A O 1
ATOM 1352 N N . PHE A 1 177 ? 8.207 -8.653 -0.949 1.00 92.44 177 PHE A N 1
ATOM 1353 C CA . PHE A 1 177 ? 7.166 -8.191 -0.042 1.00 92.44 177 PHE A CA 1
ATOM 1354 C C . PHE A 1 177 ? 6.978 -9.114 1.168 1.00 92.44 177 PHE A C 1
ATOM 1356 O O . PHE A 1 177 ? 5.876 -9.613 1.431 1.00 92.44 177 PHE A O 1
ATOM 1363 N N . ASP A 1 178 ? 8.075 -9.402 1.866 1.00 90.06 178 ASP A N 1
ATOM 1364 C CA . ASP A 1 178 ? 8.079 -10.144 3.130 1.00 90.06 178 ASP A CA 1
ATOM 1365 C C . ASP A 1 178 ? 8.418 -9.274 4.350 1.00 90.06 178 ASP A C 1
ATOM 1367 O O . ASP A 1 178 ? 8.352 -9.744 5.488 1.00 90.06 178 ASP A O 1
ATOM 1371 N N . GLY A 1 179 ? 8.616 -7.970 4.150 1.00 87.62 179 GLY A N 1
ATOM 1372 C CA . GLY A 1 179 ? 8.924 -6.994 5.193 1.00 87.62 179 GLY A CA 1
ATOM 1373 C C . GLY A 1 179 ? 10.406 -6.922 5.548 1.00 87.62 179 GLY A C 1
ATOM 1374 O O . GLY A 1 179 ? 10.735 -6.354 6.594 1.00 87.62 179 GLY A O 1
ATOM 1375 N N . VAL A 1 180 ? 11.283 -7.513 4.730 1.00 87.31 180 VAL A N 1
ATOM 1376 C CA . VAL A 1 180 ? 12.735 -7.495 4.916 1.00 87.31 180 VAL A CA 1
ATOM 1377 C C . VAL A 1 180 ? 13.422 -7.017 3.633 1.00 87.31 180 VAL A C 1
ATOM 1379 O O . VAL A 1 180 ? 13.534 -7.744 2.651 1.00 87.31 180 VAL A O 1
ATOM 1382 N N . ASP A 1 181 ? 13.959 -5.800 3.675 1.00 88.75 181 ASP A N 1
ATOM 1383 C CA . ASP A 1 181 ? 14.614 -5.136 2.541 1.00 88.75 181 ASP A CA 1
ATOM 1384 C C . ASP A 1 181 ? 15.896 -5.843 2.060 1.00 88.75 181 ASP A C 1
ATOM 1386 O O . ASP A 1 181 ? 16.211 -5.861 0.867 1.00 88.75 181 ASP A O 1
ATOM 1390 N N . ASP A 1 182 ? 16.640 -6.465 2.977 1.00 88.81 182 ASP A N 1
ATOM 1391 C CA . ASP A 1 182 ? 17.943 -7.076 2.701 1.00 88.81 182 ASP A CA 1
ATOM 1392 C C . ASP A 1 182 ? 17.895 -8.272 1.735 1.00 88.81 182 ASP A C 1
ATOM 1394 O O . ASP A 1 182 ? 18.943 -8.698 1.232 1.00 88.81 182 ASP A O 1
ATOM 1398 N N . ASN A 1 183 ? 16.696 -8.782 1.438 1.00 89.88 183 ASN A N 1
ATOM 1399 C CA . ASN A 1 183 ? 16.482 -9.968 0.623 1.00 89.88 183 ASN A CA 1
ATOM 1400 C C . ASN A 1 183 ? 15.684 -9.704 -0.673 1.00 89.88 183 ASN A C 1
ATOM 1402 O O . ASN A 1 183 ? 15.365 -10.649 -1.405 1.00 89.88 183 ASN A O 1
ATOM 1406 N N . ASP A 1 184 ? 15.397 -8.440 -0.986 1.00 92.31 184 ASP A N 1
ATOM 1407 C CA . ASP A 1 184 ? 14.517 -8.073 -2.097 1.00 92.31 184 ASP A CA 1
ATOM 1408 C C . ASP A 1 184 ? 15.126 -8.319 -3.482 1.00 92.31 184 ASP A C 1
ATOM 1410 O O . ASP A 1 184 ? 14.420 -8.530 -4.478 1.00 92.31 184 ASP A O 1
ATOM 1414 N N . ILE A 1 185 ? 16.456 -8.332 -3.569 1.00 93.19 185 ILE A N 1
ATOM 1415 C CA . ILE A 1 185 ? 17.176 -8.508 -4.830 1.00 93.19 185 ILE A CA 1
ATOM 1416 C C . ILE A 1 185 ? 17.286 -9.997 -5.169 1.00 93.19 185 ILE A C 1
ATOM 1418 O O . ILE A 1 185 ? 18.273 -10.682 -4.883 1.00 93.19 185 ILE A O 1
ATOM 1422 N N . VAL A 1 186 ? 16.239 -10.496 -5.829 1.00 92.00 186 VAL A N 1
ATOM 1423 C CA . VAL A 1 186 ? 16.133 -11.874 -6.321 1.00 92.00 186 VAL A CA 1
ATOM 1424 C C . VAL A 1 186 ? 15.978 -11.878 -7.841 1.00 92.00 186 VAL A C 1
ATOM 1426 O O . VAL A 1 186 ? 15.023 -11.304 -8.362 1.00 92.00 186 VAL A O 1
ATOM 1429 N N . ASP A 1 187 ? 16.874 -12.550 -8.576 1.00 92.06 187 ASP A N 1
ATOM 1430 C CA . ASP A 1 187 ? 16.735 -12.659 -10.040 1.00 92.06 187 ASP A CA 1
ATOM 1431 C C . ASP A 1 187 ? 15.502 -13.484 -10.453 1.00 92.06 187 ASP A C 1
ATOM 1433 O O . ASP A 1 187 ? 14.902 -14.227 -9.666 1.00 92.06 187 ASP A O 1
ATOM 1437 N N . SER A 1 188 ? 15.142 -13.414 -11.735 1.00 93.06 188 SER A N 1
ATOM 1438 C CA . SER A 1 188 ? 14.000 -14.160 -12.281 1.00 93.06 188 SER A CA 1
ATOM 1439 C C . SER A 1 188 ? 14.116 -15.688 -12.183 1.00 93.06 188 SER A C 1
ATOM 1441 O O . SER A 1 188 ? 13.115 -16.394 -12.329 1.00 93.06 188 SER A O 1
ATOM 1443 N N . ARG A 1 189 ? 15.307 -16.228 -11.884 1.00 89.88 189 ARG A N 1
ATOM 1444 C CA . ARG A 1 189 ? 15.545 -17.661 -11.637 1.00 89.88 189 ARG A CA 1
ATOM 1445 C C . ARG A 1 189 ? 15.504 -18.019 -10.151 1.00 89.88 189 ARG A C 1
ATOM 1447 O O . ARG A 1 189 ? 15.566 -19.203 -9.821 1.00 89.88 189 ARG A O 1
ATOM 1454 N N . GLY A 1 190 ? 15.354 -17.036 -9.266 1.00 86.69 190 GLY A N 1
ATOM 1455 C CA . GLY A 1 190 ? 15.288 -17.220 -7.822 1.00 86.69 190 GLY A CA 1
ATOM 1456 C C . GLY A 1 190 ? 16.637 -17.147 -7.105 1.00 86.69 190 GLY A C 1
ATOM 1457 O O . GLY A 1 190 ? 16.694 -17.546 -5.944 1.00 86.69 190 GLY A O 1
ATOM 1458 N N . ALA A 1 191 ? 17.708 -16.687 -7.758 1.00 87.12 191 ALA A N 1
ATOM 1459 C CA . ALA A 1 191 ? 18.988 -16.463 -7.096 1.00 87.12 191 ALA A CA 1
ATOM 1460 C C . ALA A 1 191 ? 18.922 -15.184 -6.251 1.00 87.12 191 ALA A C 1
ATOM 1462 O O . ALA A 1 191 ? 18.653 -14.107 -6.783 1.00 87.12 191 ALA A O 1
ATOM 1463 N N . LEU A 1 192 ? 19.160 -15.328 -4.947 1.00 82.94 192 LEU A N 1
ATOM 1464 C CA . LEU A 1 192 ? 19.260 -14.221 -4.000 1.00 82.94 192 LEU A CA 1
ATOM 1465 C C . LEU A 1 192 ? 20.643 -13.574 -4.101 1.00 82.94 192 LEU A C 1
ATOM 1467 O O . LEU A 1 192 ? 21.654 -14.284 -4.130 1.00 82.94 192 LEU A O 1
ATOM 1471 N N . PHE A 1 193 ? 20.676 -12.248 -4.116 1.00 78.94 193 PHE A N 1
ATOM 1472 C CA . PHE A 1 193 ? 21.903 -11.478 -4.000 1.00 78.94 193 PHE A CA 1
ATOM 1473 C C . PHE A 1 193 ? 22.026 -10.910 -2.586 1.00 78.94 193 PHE A C 1
ATOM 1475 O O . PHE A 1 193 ? 21.043 -10.453 -2.016 1.00 78.94 193 PHE A O 1
ATOM 1482 N N . ASP A 1 194 ? 23.236 -10.936 -2.029 1.00 76.06 194 ASP A N 1
ATOM 1483 C CA . ASP A 1 194 ? 23.531 -10.266 -0.761 1.00 76.06 194 ASP A CA 1
ATOM 1484 C C . ASP A 1 194 ? 23.568 -8.754 -1.001 1.00 76.06 194 ASP A C 1
ATOM 1486 O O . ASP A 1 194 ? 24.523 -8.236 -1.590 1.00 76.06 194 ASP A O 1
ATOM 1490 N N . THR A 1 195 ? 22.516 -8.066 -0.563 1.00 75.00 195 THR A N 1
ATOM 1491 C CA . THR A 1 195 ? 22.295 -6.631 -0.771 1.00 75.00 195 THR A CA 1
ATOM 1492 C C . THR A 1 195 ? 23.404 -5.748 -0.203 1.00 75.00 195 THR A C 1
ATOM 1494 O O . THR A 1 195 ? 23.621 -4.648 -0.713 1.00 75.00 195 THR A O 1
ATOM 1497 N N . HIS A 1 196 ? 24.178 -6.231 0.774 1.00 73.19 196 HIS A N 1
ATOM 1498 C CA . HIS A 1 196 ? 25.303 -5.493 1.350 1.00 73.19 196 HIS A CA 1
ATOM 1499 C C . HIS A 1 196 ? 26.571 -5.525 0.486 1.00 73.19 196 HIS A C 1
ATOM 1501 O O . HIS A 1 196 ? 27.504 -4.755 0.730 1.00 73.19 196 HIS A O 1
ATOM 1507 N N . LEU A 1 197 ? 26.633 -6.414 -0.508 1.00 76.88 197 LEU A N 1
ATOM 1508 C CA . LEU A 1 197 ? 27.803 -6.627 -1.367 1.00 76.88 197 LEU A CA 1
ATOM 1509 C C . LEU A 1 197 ? 27.533 -6.310 -2.845 1.00 76.88 197 LEU A C 1
ATOM 1511 O O . LEU A 1 197 ? 28.403 -6.547 -3.686 1.00 76.88 197 LEU A O 1
ATOM 1515 N N . LEU A 1 198 ? 26.349 -5.786 -3.170 1.00 83.56 198 LEU A N 1
ATOM 1516 C CA . LEU A 1 198 ? 25.932 -5.520 -4.542 1.00 83.56 198 LEU A CA 1
ATOM 1517 C C . LEU A 1 198 ? 26.703 -4.360 -5.174 1.00 83.56 198 LEU A C 1
ATOM 1519 O O . LEU A 1 198 ? 26.756 -3.250 -4.645 1.00 83.56 198 LEU A O 1
ATOM 1523 N N . SER A 1 199 ? 27.250 -4.603 -6.365 1.00 87.12 199 SER A N 1
ATOM 1524 C CA . SER A 1 199 ? 27.677 -3.528 -7.258 1.00 87.12 199 SER A CA 1
ATOM 1525 C C . SER A 1 199 ? 26.505 -3.038 -8.118 1.00 87.12 199 SER A C 1
ATOM 1527 O O . SER A 1 199 ? 25.538 -3.762 -8.353 1.00 87.12 199 SER A O 1
ATOM 1529 N N . ASN A 1 200 ? 26.610 -1.830 -8.678 1.00 85.56 200 ASN A N 1
ATOM 1530 C CA . ASN A 1 200 ? 25.602 -1.325 -9.622 1.00 85.56 200 ASN A CA 1
ATOM 1531 C C . ASN A 1 200 ? 25.498 -2.189 -10.900 1.00 85.56 200 ASN A C 1
ATOM 1533 O O . ASN A 1 200 ? 24.451 -2.228 -11.541 1.00 85.56 200 ASN A O 1
ATOM 1537 N N . GLU A 1 201 ? 26.556 -2.926 -11.247 1.00 88.62 201 GLU A N 1
ATOM 1538 C CA . GLU A 1 201 ? 26.549 -3.922 -12.325 1.00 88.62 201 GLU A CA 1
ATOM 1539 C C . GLU A 1 201 ? 25.716 -5.161 -11.950 1.00 88.62 201 GLU A C 1
ATOM 1541 O O . GLU A 1 201 ? 24.995 -5.706 -12.786 1.00 88.62 201 GLU A O 1
ATOM 1546 N N . ASP A 1 202 ? 25.773 -5.599 -10.691 1.00 90.94 202 ASP A N 1
ATOM 1547 C CA . ASP A 1 202 ? 24.950 -6.709 -10.204 1.00 90.94 202 ASP A CA 1
ATOM 1548 C C . ASP A 1 202 ? 23.468 -6.316 -10.149 1.00 90.94 202 ASP A C 1
ATOM 1550 O O . ASP A 1 202 ? 22.623 -7.088 -10.601 1.00 90.94 202 ASP A O 1
ATOM 1554 N N . ILE A 1 203 ? 23.159 -5.089 -9.707 1.00 91.62 203 ILE A N 1
ATOM 1555 C CA . ILE A 1 203 ? 21.804 -4.513 -9.776 1.00 91.62 203 ILE A CA 1
ATOM 1556 C C . ILE A 1 203 ? 21.303 -4.475 -11.222 1.00 91.62 203 ILE A C 1
ATOM 1558 O O . ILE A 1 203 ? 20.172 -4.878 -11.498 1.00 91.62 203 ILE A O 1
ATOM 1562 N N . TYR A 1 204 ? 22.147 -4.049 -12.167 1.00 92.69 204 TYR A N 1
ATOM 1563 C CA . TYR A 1 204 ? 21.779 -4.042 -13.580 1.00 92.69 204 TYR A CA 1
ATOM 1564 C C . TYR A 1 204 ? 21.448 -5.452 -14.093 1.00 92.69 204 TYR A C 1
ATOM 1566 O O . TYR A 1 204 ? 20.432 -5.649 -14.757 1.00 92.69 204 TYR A O 1
ATOM 1574 N N . ARG A 1 205 ? 22.249 -6.463 -13.733 1.00 92.56 205 ARG A N 1
ATOM 1575 C CA . ARG A 1 205 ? 21.991 -7.869 -14.099 1.00 92.56 205 ARG A CA 1
ATOM 1576 C C . ARG A 1 205 ? 20.716 -8.419 -13.472 1.00 92.56 205 ARG A C 1
ATOM 1578 O O . ARG A 1 205 ? 19.988 -9.153 -14.142 1.00 92.56 205 ARG A O 1
ATOM 1585 N N . PHE A 1 206 ? 20.455 -8.081 -12.212 1.00 94.44 206 PHE A N 1
ATOM 1586 C CA . PHE A 1 206 ? 19.201 -8.395 -11.538 1.00 94.44 206 PHE A CA 1
ATOM 1587 C C . PHE A 1 206 ? 18.013 -7.810 -12.312 1.00 94.44 206 PHE A C 1
ATOM 1589 O O . PHE A 1 206 ? 17.112 -8.564 -12.688 1.00 94.44 206 PHE A O 1
ATOM 1596 N N . GLY A 1 207 ? 18.038 -6.512 -12.623 1.00 95.19 207 GLY A N 1
ATOM 1597 C CA . GLY A 1 207 ? 16.944 -5.852 -13.333 1.00 95.19 207 GLY A CA 1
ATOM 1598 C C . GLY A 1 207 ? 16.730 -6.415 -14.741 1.00 95.19 207 GLY A C 1
ATOM 1599 O O . GLY A 1 207 ? 15.606 -6.742 -15.123 1.00 95.19 207 GLY A O 1
ATOM 1600 N N . GLU A 1 208 ? 17.814 -6.656 -15.486 1.00 94.75 208 GLU A N 1
ATOM 1601 C CA . GLU A 1 208 ? 17.751 -7.268 -16.821 1.00 94.75 208 GLU A CA 1
ATOM 1602 C C . GLU A 1 208 ? 17.146 -8.676 -16.801 1.00 94.75 208 GLU A C 1
ATOM 1604 O O . GLU A 1 208 ? 16.402 -9.052 -17.717 1.00 94.75 208 GLU A O 1
ATOM 1609 N N . SER A 1 209 ? 17.396 -9.446 -15.735 1.00 95.75 209 SER A N 1
ATOM 1610 C CA . SER A 1 209 ? 16.812 -10.779 -15.566 1.00 95.75 209 SER A CA 1
ATOM 1611 C C . S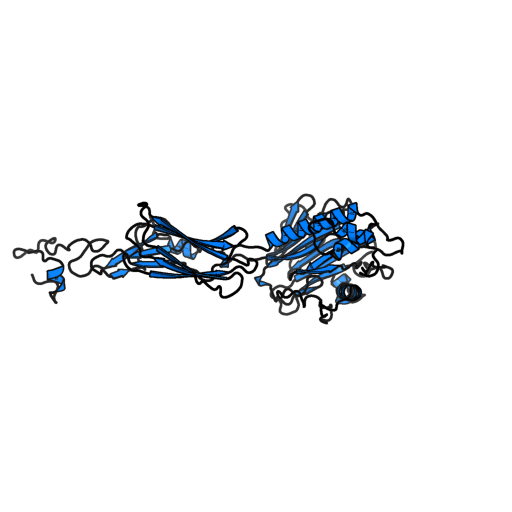ER A 1 209 ? 15.279 -10.758 -15.547 1.00 95.75 209 SER A C 1
ATOM 1613 O O . SER A 1 209 ? 14.657 -11.751 -15.931 1.00 95.75 209 SER A O 1
ATOM 1615 N N . TRP A 1 210 ? 14.674 -9.633 -15.153 1.00 96.62 210 TRP A N 1
ATOM 1616 C CA . TRP A 1 210 ? 13.228 -9.431 -15.080 1.00 96.62 210 TRP A CA 1
ATOM 1617 C C . TRP A 1 210 ? 12.602 -8.891 -16.368 1.00 96.62 210 TRP A C 1
ATOM 1619 O O . TRP A 1 210 ? 11.385 -8.699 -16.416 1.00 96.62 210 TRP A O 1
ATOM 1629 N N . SER A 1 211 ? 13.377 -8.683 -17.437 1.00 95.88 211 SER A N 1
ATOM 1630 C CA . SER A 1 211 ? 12.788 -8.333 -18.734 1.00 95.88 211 SER A CA 1
ATOM 1631 C C . SER A 1 211 ? 11.854 -9.441 -19.231 1.00 95.88 211 SER A C 1
ATOM 1633 O O . SER A 1 211 ? 12.112 -10.634 -19.033 1.00 95.88 211 SER A O 1
ATOM 1635 N N . LEU A 1 212 ? 10.790 -9.078 -19.956 1.00 94.75 212 LEU A N 1
ATOM 1636 C CA . LEU A 1 212 ? 9.858 -10.066 -20.521 1.00 94.75 212 LEU A CA 1
ATOM 1637 C C . LEU A 1 212 ? 10.582 -11.073 -21.426 1.00 94.75 212 LEU A C 1
ATOM 1639 O O . LEU A 1 212 ? 10.217 -12.247 -21.497 1.00 94.75 212 LEU A O 1
ATOM 1643 N N . ARG A 1 213 ? 11.653 -10.622 -22.087 1.00 90.88 213 ARG A N 1
ATOM 1644 C CA . ARG A 1 213 ? 12.524 -11.449 -22.922 1.00 90.88 213 ARG A CA 1
ATOM 1645 C C . ARG A 1 213 ? 13.242 -12.536 -22.121 1.00 90.88 213 ARG A C 1
ATOM 1647 O O . ARG A 1 213 ? 13.356 -13.653 -22.622 1.00 90.88 213 ARG A O 1
ATOM 1654 N N . PHE A 1 214 ? 13.735 -12.231 -20.922 1.00 92.44 214 PHE A N 1
ATOM 1655 C CA . PHE A 1 214 ? 14.379 -13.220 -20.054 1.00 92.44 214 PHE A CA 1
ATOM 1656 C C . PHE A 1 214 ? 13.350 -14.124 -19.363 1.00 92.44 214 PHE A C 1
ATOM 1658 O O . PHE A 1 214 ? 13.535 -15.340 -19.354 1.00 92.44 214 PHE A O 1
ATOM 1665 N N . VAL A 1 215 ? 12.245 -13.558 -18.869 1.00 94.06 215 VAL A N 1
ATOM 1666 C CA . VAL A 1 215 ? 11.206 -14.294 -18.124 1.00 94.06 215 VAL A CA 1
ATOM 1667 C C . VAL A 1 215 ? 10.442 -15.282 -19.014 1.00 94.06 215 VAL A C 1
ATOM 1669 O O . VAL A 1 215 ? 10.299 -16.451 -18.661 1.00 94.06 215 VAL A O 1
ATOM 1672 N N . PHE A 1 216 ? 9.972 -14.849 -20.189 1.00 92.56 216 PHE A N 1
ATOM 1673 C CA . PHE A 1 216 ? 9.185 -15.693 -21.103 1.00 92.56 216 PHE A CA 1
ATOM 1674 C C . PHE A 1 216 ? 10.029 -16.344 -22.206 1.00 92.56 216 PHE A C 1
ATOM 1676 O O . PHE A 1 216 ? 9.593 -17.292 -22.869 1.00 92.56 216 PHE A O 1
ATOM 1683 N N . GLY A 1 217 ? 11.248 -15.853 -22.412 1.00 89.06 217 GLY A N 1
ATOM 1684 C CA . GLY A 1 217 ? 12.126 -16.254 -23.501 1.00 89.06 217 GLY A CA 1
ATOM 1685 C C . GLY A 1 217 ? 11.976 -15.376 -24.754 1.00 89.06 217 GLY A C 1
ATOM 1686 O O . GLY A 1 217 ? 10.949 -14.727 -24.978 1.00 89.06 217 GLY A O 1
ATOM 1687 N N . PRO A 1 218 ? 12.984 -15.396 -25.644 1.00 82.62 218 PRO A N 1
ATOM 1688 C CA . PRO A 1 218 ? 13.158 -14.413 -26.715 1.00 82.62 218 PRO A CA 1
ATOM 1689 C C . PRO A 1 218 ? 12.097 -14.419 -27.817 1.00 82.62 218 PRO A C 1
ATOM 1691 O O . PRO A 1 218 ? 12.041 -13.481 -28.607 1.00 82.62 218 PRO A O 1
ATOM 1694 N N . THR A 1 219 ? 11.288 -15.472 -27.897 1.00 84.50 219 THR A N 1
ATOM 1695 C CA . THR A 1 219 ? 10.236 -15.651 -28.908 1.00 84.50 219 THR A CA 1
ATOM 1696 C C . THR A 1 219 ? 8.829 -15.691 -28.314 1.00 84.50 219 THR A C 1
ATOM 1698 O O . THR A 1 219 ? 7.861 -15.816 -29.062 1.00 84.50 219 THR A O 1
ATOM 1701 N N . ASN A 1 220 ? 8.698 -15.617 -26.985 1.00 89.06 220 ASN A N 1
ATOM 1702 C CA . ASN A 1 220 ? 7.411 -15.707 -26.292 1.00 89.06 220 ASN A CA 1
ATOM 1703 C C . ASN A 1 220 ? 7.092 -14.464 -25.451 1.00 89.06 220 ASN A C 1
ATOM 1705 O O . ASN A 1 220 ? 6.056 -14.465 -24.791 1.00 89.06 220 ASN A O 1
ATOM 1709 N N . ALA A 1 221 ? 7.907 -13.404 -25.495 1.00 89.25 221 ALA A N 1
ATOM 1710 C CA . ALA A 1 221 ? 7.606 -12.150 -24.800 1.00 89.25 221 ALA A CA 1
ATOM 1711 C C . ALA A 1 221 ? 6.219 -11.605 -25.198 1.00 89.25 221 ALA A C 1
ATOM 1713 O O . ALA A 1 221 ? 5.442 -11.212 -24.336 1.00 89.25 221 ALA A O 1
ATOM 1714 N N . ALA A 1 222 ? 5.830 -11.731 -26.473 1.00 88.31 222 ALA A N 1
ATOM 1715 C CA . ALA A 1 222 ? 4.491 -11.359 -26.953 1.00 88.31 222 ALA A CA 1
ATOM 1716 C C . ALA A 1 222 ? 3.324 -12.167 -26.364 1.00 88.31 222 ALA A C 1
ATOM 1718 O O . ALA A 1 222 ? 2.182 -11.739 -26.475 1.00 88.31 222 ALA A O 1
ATOM 1719 N N . LYS A 1 223 ? 3.576 -13.327 -25.749 1.00 87.62 223 LYS A N 1
ATOM 1720 C CA . LYS A 1 223 ? 2.538 -14.083 -25.027 1.00 87.62 223 LYS A CA 1
ATOM 1721 C C . LYS A 1 223 ? 2.408 -13.65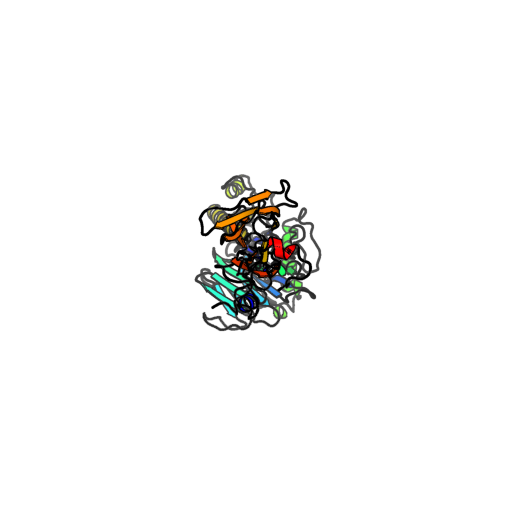2 -23.570 1.00 87.62 223 LYS A C 1
ATOM 1723 O O . LYS A 1 223 ? 1.381 -13.924 -22.963 1.00 87.62 223 LYS A O 1
ATOM 1728 N N . GLY A 1 224 ? 3.470 -13.069 -23.016 1.00 91.81 224 GLY A N 1
ATOM 1729 C CA . GLY A 1 224 ? 3.528 -12.630 -21.628 1.00 91.81 224 GLY A CA 1
ATOM 1730 C C . GLY A 1 224 ? 3.240 -11.144 -21.442 1.00 91.81 224 GLY A C 1
ATOM 1731 O O . GLY A 1 224 ? 2.877 -10.751 -20.342 1.00 91.81 224 GLY A O 1
ATOM 1732 N N . THR A 1 225 ? 3.394 -10.318 -22.480 1.00 94.94 225 THR A N 1
ATOM 1733 C CA . THR A 1 225 ? 3.160 -8.870 -22.385 1.00 94.94 225 THR A CA 1
ATOM 1734 C C . THR A 1 225 ? 1.702 -8.539 -22.065 1.00 94.94 225 THR A C 1
ATOM 1736 O O . THR A 1 225 ? 0.770 -9.176 -22.563 1.00 94.94 225 THR A O 1
ATOM 1739 N N . LEU A 1 226 ? 1.511 -7.513 -21.241 1.00 96.50 226 LEU A N 1
ATOM 1740 C CA . LEU A 1 226 ? 0.216 -6.902 -20.956 1.00 96.50 226 LEU A CA 1
ATOM 1741 C C . LEU A 1 226 ? -0.019 -5.630 -21.777 1.00 96.50 226 LEU A C 1
ATOM 1743 O O . LEU A 1 226 ? -1.120 -5.084 -21.739 1.00 96.50 226 LEU A O 1
ATOM 1747 N N . PHE A 1 227 ? 0.985 -5.164 -22.520 1.00 95.81 227 PHE A N 1
ATOM 1748 C CA . PHE A 1 227 ? 0.869 -3.975 -23.348 1.00 95.81 227 PHE A CA 1
ATOM 1749 C C . PHE A 1 227 ? 0.299 -4.300 -24.733 1.00 95.81 227 PHE A C 1
ATOM 1751 O O . PHE A 1 227 ? 0.722 -5.247 -25.395 1.00 95.81 227 PHE A O 1
ATOM 1758 N N . SER A 1 228 ? -0.629 -3.465 -25.194 1.00 93.44 228 SER A N 1
ATOM 1759 C CA . SER A 1 228 ? -1.295 -3.602 -26.497 1.00 93.44 228 SER A CA 1
ATOM 1760 C C . SER A 1 228 ? -0.835 -2.568 -27.529 1.00 93.44 228 SER A C 1
ATOM 1762 O O . SER A 1 228 ? -0.861 -2.846 -28.725 1.00 93.44 228 SER A O 1
ATOM 1764 N N . ILE A 1 229 ? -0.367 -1.397 -27.085 1.00 91.19 229 ILE A N 1
ATOM 1765 C CA . ILE A 1 229 ? 0.068 -0.300 -27.962 1.00 91.19 229 ILE A CA 1
ATOM 1766 C C . ILE A 1 229 ? 1.592 -0.216 -27.978 1.00 91.19 229 ILE A C 1
ATOM 1768 O O . ILE A 1 229 ? 2.220 -0.287 -26.920 1.00 91.19 229 ILE A O 1
ATOM 1772 N N . TYR A 1 230 ? 2.189 -0.016 -29.156 1.00 90.19 230 TYR A N 1
ATOM 1773 C CA . TYR A 1 230 ? 3.628 0.197 -29.333 1.00 90.19 230 TYR A CA 1
ATOM 1774 C C . TYR A 1 230 ? 3.920 1.539 -30.028 1.00 90.19 230 TYR A C 1
ATOM 1776 O O . TYR A 1 230 ? 3.133 1.961 -30.876 1.00 90.19 230 TYR A O 1
ATOM 1784 N N . PRO A 1 231 ? 5.021 2.240 -29.677 1.00 79.12 231 PRO A N 1
ATOM 1785 C CA . PRO A 1 231 ? 5.276 3.600 -30.166 1.00 79.12 231 PRO A CA 1
ATOM 1786 C C . PRO A 1 231 ? 5.557 3.696 -31.671 1.00 79.12 231 PRO A C 1
ATOM 1788 O O . PRO A 1 231 ? 5.297 4.736 -32.275 1.00 79.12 231 PRO A O 1
ATOM 1791 N N . GLN A 1 232 ? 6.134 2.652 -32.271 1.00 79.50 232 GLN A N 1
ATOM 1792 C CA . GLN A 1 232 ? 6.490 2.616 -33.689 1.00 79.50 232 GLN A CA 1
ATOM 1793 C C . GLN A 1 232 ? 6.116 1.264 -34.287 1.00 79.50 232 GLN A C 1
ATOM 1795 O O . GLN A 1 232 ? 6.359 0.229 -33.687 1.00 79.50 232 GLN A O 1
ATOM 1800 N N . GLU A 1 233 ? 5.567 1.252 -35.496 1.00 70.00 233 GLU A N 1
ATOM 1801 C CA . GLU A 1 233 ? 5.414 0.014 -36.265 1.00 70.00 233 GLU A CA 1
ATOM 1802 C C . GLU A 1 233 ? 6.769 -0.376 -36.885 1.00 70.00 233 GLU A C 1
ATOM 1804 O O . GLU A 1 233 ? 7.443 0.502 -37.437 1.00 70.00 233 GLU A O 1
ATOM 1809 N N . PRO A 1 234 ? 7.186 -1.659 -36.874 1.00 77.50 234 PRO A N 1
ATOM 1810 C CA . PRO A 1 234 ? 6.444 -2.863 -36.483 1.00 77.50 234 PRO A CA 1
ATOM 1811 C C . PRO A 1 234 ? 6.759 -3.360 -35.051 1.00 77.50 234 PRO A C 1
ATOM 1813 O O . PRO A 1 234 ? 6.834 -4.578 -34.826 1.00 77.50 234 PRO A O 1
ATOM 1816 N N . ASP A 1 235 ? 7.024 -2.460 -34.097 1.00 83.12 235 ASP A N 1
ATOM 1817 C CA . ASP A 1 235 ? 7.405 -2.854 -32.741 1.00 83.12 235 ASP A CA 1
ATOM 1818 C C . ASP A 1 235 ? 6.305 -3.661 -32.048 1.00 83.12 235 ASP A C 1
ATOM 1820 O O . ASP A 1 235 ? 5.112 -3.393 -32.154 1.00 83.12 235 ASP A O 1
ATOM 1824 N N . ASN A 1 236 ? 6.737 -4.682 -31.321 1.00 88.38 236 ASN A N 1
ATOM 1825 C CA . ASN A 1 236 ? 5.918 -5.527 -30.465 1.00 88.38 236 ASN A CA 1
ATOM 1826 C C . ASN A 1 236 ? 6.792 -6.042 -29.314 1.00 88.38 236 ASN A C 1
ATOM 1828 O O . ASN A 1 236 ? 8.010 -5.870 -29.338 1.00 88.38 236 ASN A O 1
ATOM 1832 N N . ALA A 1 237 ? 6.220 -6.743 -28.336 1.00 88.25 237 ALA A N 1
ATOM 1833 C CA . ALA A 1 237 ? 6.971 -7.226 -27.171 1.00 88.25 237 ALA A CA 1
ATOM 1834 C C . ALA A 1 237 ? 8.226 -8.048 -27.509 1.00 88.25 237 ALA A C 1
ATOM 1836 O O . ALA A 1 237 ? 9.185 -8.054 -26.744 1.00 88.25 237 ALA A O 1
ATOM 1837 N N . ASN A 1 238 ? 8.251 -8.761 -28.643 1.00 87.38 238 ASN A N 1
ATOM 1838 C CA . ASN A 1 238 ? 9.436 -9.532 -29.027 1.00 87.38 238 ASN A CA 1
ATOM 1839 C C . ASN A 1 238 ? 10.561 -8.652 -29.596 1.00 87.38 238 ASN A C 1
ATOM 1841 O O . ASN A 1 238 ? 11.710 -9.094 -29.598 1.00 87.38 238 ASN A O 1
ATOM 1845 N N . SER A 1 239 ? 10.244 -7.459 -30.109 1.00 87.44 239 SER A N 1
ATOM 1846 C CA . SER A 1 239 ? 11.197 -6.514 -30.707 1.00 87.44 239 SER A CA 1
ATOM 1847 C C . SER A 1 239 ? 11.438 -5.261 -29.864 1.00 87.44 239 SER A C 1
ATOM 1849 O O . SER A 1 239 ? 12.367 -4.522 -30.171 1.00 87.44 239 SER A O 1
ATOM 1851 N N . TYR A 1 240 ? 10.667 -5.041 -28.793 1.00 89.94 240 TYR A N 1
ATOM 1852 C CA . TYR A 1 240 ? 10.830 -3.922 -27.861 1.00 89.94 240 TYR A CA 1
ATOM 1853 C C . TYR A 1 240 ? 11.997 -4.165 -26.885 1.00 89.94 240 TYR A C 1
ATOM 1855 O O . TYR A 1 240 ? 11.839 -4.288 -25.674 1.00 89.94 240 TYR A O 1
ATOM 1863 N N . PHE A 1 241 ? 13.191 -4.311 -27.455 1.00 85.88 241 PHE A N 1
ATOM 1864 C CA . PHE A 1 241 ? 14.478 -4.393 -26.773 1.00 85.88 241 PHE A CA 1
ATOM 1865 C C . PHE A 1 241 ? 15.561 -3.892 -27.739 1.00 85.88 241 PHE A C 1
ATOM 1867 O O . PHE A 1 241 ? 15.426 -4.039 -28.955 1.00 85.88 241 PHE A O 1
ATOM 1874 N N . ARG A 1 242 ? 16.658 -3.331 -27.223 1.00 84.81 242 ARG A N 1
ATOM 1875 C CA . ARG A 1 242 ? 17.786 -2.880 -28.053 1.00 84.81 242 ARG A CA 1
ATOM 1876 C C . ARG A 1 242 ? 19.089 -3.542 -27.612 1.00 84.81 242 ARG A C 1
ATOM 1878 O O . ARG A 1 242 ? 19.592 -3.199 -26.549 1.00 84.81 242 ARG A O 1
ATOM 1885 N N . PRO A 1 243 ? 19.659 -4.470 -28.407 1.00 83.00 243 PRO A N 1
ATOM 1886 C CA . PRO A 1 243 ? 20.952 -5.075 -28.088 1.00 83.00 243 PRO A CA 1
ATOM 1887 C C . PRO A 1 243 ? 22.118 -4.074 -28.075 1.00 83.00 243 PRO A C 1
ATOM 1889 O O . PRO A 1 243 ? 23.164 -4.371 -27.510 1.00 83.00 243 PRO A O 1
ATOM 1892 N N . ASP A 1 244 ? 21.961 -2.934 -28.746 1.00 87.12 244 ASP A N 1
ATOM 1893 C CA . ASP A 1 244 ? 22.926 -1.837 -28.829 1.00 87.12 244 ASP A CA 1
ATOM 1894 C C . ASP A 1 244 ? 22.710 -0.757 -27.760 1.00 87.12 244 ASP A C 1
ATOM 1896 O O . ASP A 1 244 ? 23.463 0.215 -27.722 1.00 87.12 244 ASP A O 1
ATOM 1900 N N . PHE A 1 245 ? 21.702 -0.914 -26.894 1.00 90.56 245 PHE A N 1
ATOM 1901 C CA . PHE A 1 245 ? 21.495 -0.005 -25.777 1.00 90.56 245 PHE A CA 1
ATOM 1902 C C . PHE A 1 245 ? 22.706 -0.050 -24.842 1.00 90.56 245 PHE A C 1
ATOM 1904 O O . PHE A 1 245 ? 23.090 -1.111 -24.349 1.00 90.56 245 PHE A O 1
ATOM 1911 N N . ASN A 1 246 ? 23.310 1.115 -24.622 1.00 89.69 246 ASN A N 1
ATOM 1912 C CA . ASN A 1 246 ? 24.496 1.277 -23.791 1.00 89.69 246 ASN A CA 1
ATOM 1913 C C . ASN A 1 246 ? 24.094 1.948 -22.468 1.00 89.69 246 ASN A C 1
ATOM 1915 O O . ASN A 1 246 ? 24.066 3.185 -22.406 1.00 89.69 246 ASN A O 1
ATOM 1919 N N . PRO A 1 247 ? 23.730 1.167 -21.433 1.00 88.94 247 PRO A N 1
ATOM 1920 C CA . PRO A 1 247 ? 23.234 1.717 -20.183 1.00 88.94 247 PRO A CA 1
ATOM 1921 C C . PRO A 1 247 ? 24.312 2.540 -19.488 1.00 88.94 247 PRO A C 1
ATOM 1923 O O . PRO A 1 247 ? 25.468 2.131 -19.347 1.00 88.94 247 PRO A O 1
ATOM 1926 N N . TYR A 1 248 ? 23.914 3.695 -18.968 1.00 83.38 248 TYR A N 1
ATOM 1927 C CA . TYR A 1 248 ? 24.679 4.310 -17.899 1.00 83.38 248 TYR A CA 1
ATOM 1928 C C . TYR A 1 248 ? 24.513 3.503 -16.609 1.00 83.38 248 TYR A C 1
ATOM 1930 O O . TYR A 1 248 ? 23.403 3.387 -16.091 1.00 83.38 248 TYR A O 1
ATOM 1938 N N . ILE A 1 249 ? 25.619 2.962 -16.102 1.00 83.00 249 ILE A N 1
ATOM 1939 C CA . ILE A 1 249 ? 25.723 2.322 -14.788 1.00 83.00 249 ILE A CA 1
ATOM 1940 C C . ILE A 1 249 ? 26.614 3.230 -13.939 1.00 83.00 249 ILE A C 1
ATOM 1942 O O . ILE A 1 249 ? 27.743 3.531 -14.339 1.00 83.00 249 ILE A O 1
ATOM 1946 N N . VAL A 1 250 ? 26.085 3.715 -12.812 1.00 71.00 250 VAL A N 1
ATOM 1947 C CA . VAL A 1 250 ? 26.811 4.616 -11.903 1.00 71.00 250 VAL A CA 1
ATOM 1948 C C . VAL A 1 250 ? 28.015 3.866 -11.328 1.00 71.00 250 VAL A C 1
ATOM 1950 O O . VAL A 1 250 ? 27.855 2.767 -10.805 1.00 71.00 250 VAL A O 1
ATOM 1953 N N . ASP A 1 251 ? 29.212 4.447 -11.384 1.00 67.69 251 ASP A N 1
ATOM 1954 C CA . ASP A 1 251 ? 30.377 3.960 -10.634 1.00 67.69 251 ASP A CA 1
ATOM 1955 C C . ASP A 1 251 ? 30.790 5.046 -9.623 1.00 67.69 251 ASP A C 1
ATOM 1957 O O . ASP A 1 251 ? 31.163 6.147 -10.055 1.00 67.69 251 ASP A O 1
ATOM 1961 N N . PRO A 1 252 ? 30.738 4.772 -8.301 1.00 56.47 252 PRO A N 1
ATOM 1962 C CA . PRO A 1 252 ? 31.065 5.744 -7.256 1.00 56.47 252 PRO A CA 1
ATOM 1963 C C . PRO A 1 252 ? 32.444 6.410 -7.410 1.00 56.47 252 PRO A C 1
ATOM 1965 O O . PRO A 1 252 ? 32.666 7.491 -6.872 1.00 56.47 252 PRO A O 1
ATOM 1968 N N . ILE A 1 253 ? 33.383 5.786 -8.130 1.00 55.19 253 ILE A N 1
ATOM 1969 C CA . ILE A 1 253 ? 34.777 6.249 -8.240 1.00 55.19 253 ILE A CA 1
ATOM 1970 C C . ILE A 1 253 ? 34.953 7.351 -9.307 1.00 55.19 253 ILE A C 1
ATOM 1972 O O . ILE A 1 253 ? 35.991 8.012 -9.353 1.00 55.19 253 ILE A O 1
ATOM 1976 N N . THR A 1 254 ? 33.956 7.584 -10.166 1.00 57.62 254 THR A N 1
ATOM 1977 C CA . THR A 1 254 ? 34.116 8.433 -11.366 1.00 57.62 254 THR A CA 1
ATOM 1978 C C . THR A 1 254 ? 33.871 9.931 -11.161 1.00 57.62 254 THR A C 1
ATOM 1980 O O . THR A 1 254 ? 34.174 10.709 -12.062 1.00 57.62 254 THR A O 1
ATOM 1983 N N . LEU A 1 255 ? 33.389 10.359 -9.990 1.00 60.56 255 LEU A N 1
ATOM 1984 C CA . LEU A 1 255 ? 32.965 11.742 -9.761 1.00 60.56 255 LEU A CA 1
ATOM 1985 C C . LEU A 1 255 ? 33.998 12.608 -9.033 1.00 60.56 255 LEU A C 1
ATOM 1987 O O . LEU A 1 255 ? 34.616 12.212 -8.044 1.00 60.56 255 LEU A O 1
ATOM 1991 N N . SER A 1 256 ? 34.131 13.851 -9.489 1.00 62.31 256 SER A N 1
ATOM 1992 C CA . SER A 1 256 ? 34.887 14.902 -8.816 1.00 62.31 256 SER A CA 1
ATOM 1993 C C . SER A 1 256 ? 34.159 15.423 -7.569 1.00 62.31 256 SER A C 1
ATOM 1995 O O . SER A 1 256 ? 32.931 15.405 -7.465 1.00 62.31 256 SER A O 1
ATOM 1997 N N . ALA A 1 257 ? 34.916 15.992 -6.626 1.00 61.44 257 ALA A N 1
ATOM 1998 C CA . ALA A 1 257 ? 34.352 16.620 -5.427 1.00 61.44 257 ALA A CA 1
ATOM 1999 C C . ALA A 1 257 ? 33.362 17.769 -5.736 1.00 61.44 257 ALA A C 1
ATOM 2001 O O . ALA A 1 257 ? 32.486 18.055 -4.924 1.00 61.44 257 ALA A O 1
ATOM 2002 N N . SER A 1 258 ? 33.479 18.420 -6.901 1.00 61.38 258 SER A N 1
ATOM 2003 C CA . SER A 1 258 ? 32.548 19.463 -7.359 1.00 61.38 258 SER A CA 1
ATOM 2004 C C . SER A 1 258 ? 31.217 18.921 -7.881 1.00 61.38 258 SER A C 1
ATOM 2006 O O . SER A 1 258 ? 30.204 19.595 -7.733 1.00 61.38 258 SER A O 1
ATOM 2008 N N . GLU A 1 259 ? 31.195 17.723 -8.468 1.00 61.44 259 GLU A N 1
ATOM 2009 C CA . GLU A 1 259 ? 29.952 17.070 -8.909 1.00 61.44 259 GLU A CA 1
ATOM 2010 C C . GLU A 1 259 ? 29.169 16.544 -7.705 1.00 61.44 259 GLU A C 1
ATOM 2012 O O . GLU A 1 259 ? 27.965 16.772 -7.606 1.00 61.44 259 GLU A O 1
ATOM 2017 N N . LEU A 1 260 ? 29.875 15.968 -6.726 1.00 62.22 260 LEU A N 1
ATOM 2018 C CA . LEU A 1 260 ? 29.293 15.543 -5.450 1.00 62.22 260 LEU A CA 1
ATOM 2019 C C . LEU A 1 260 ? 28.672 16.713 -4.671 1.00 62.22 260 LEU A C 1
ATOM 2021 O O . LEU A 1 260 ? 27.621 16.547 -4.062 1.00 62.22 260 LEU A O 1
ATOM 2025 N N . ALA A 1 261 ? 29.267 17.910 -4.721 1.00 60.47 261 ALA A N 1
ATOM 2026 C CA . ALA A 1 261 ? 28.764 19.082 -4.001 1.00 60.47 261 ALA A CA 1
ATOM 2027 C C . ALA A 1 261 ? 27.354 19.529 -4.439 1.00 60.47 261 ALA A C 1
ATOM 2029 O O . ALA A 1 261 ? 26.634 20.118 -3.634 1.00 60.47 261 ALA A O 1
ATOM 2030 N N . HIS A 1 262 ? 26.936 19.238 -5.676 1.00 59.28 262 HIS A N 1
ATOM 2031 C CA . HIS A 1 262 ? 25.587 19.560 -6.156 1.00 59.28 262 HIS A CA 1
ATOM 2032 C C . HIS A 1 262 ? 24.509 18.607 -5.624 1.00 59.28 262 HIS A C 1
ATOM 2034 O O . HIS A 1 262 ? 23.362 19.020 -5.488 1.00 59.28 262 HIS A O 1
ATOM 2040 N N . CYS A 1 263 ? 24.884 17.384 -5.248 1.00 62.62 263 CYS A N 1
ATOM 2041 C CA . CYS A 1 263 ? 23.999 16.442 -4.564 1.00 62.62 263 CYS A CA 1
ATOM 2042 C C . CYS A 1 263 ? 23.971 16.613 -3.034 1.00 62.62 263 CYS A C 1
ATOM 2044 O O . CYS A 1 263 ? 23.221 15.918 -2.363 1.00 62.62 263 CYS A O 1
ATOM 2046 N N . VAL A 1 264 ? 24.784 17.515 -2.465 1.00 58.97 264 VAL A N 1
ATOM 2047 C CA . VAL A 1 264 ? 24.956 17.695 -1.003 1.00 58.97 264 VAL A CA 1
ATOM 2048 C C . VAL A 1 264 ? 24.120 18.855 -0.431 1.00 58.97 264 VAL A C 1
ATOM 2050 O O . VAL A 1 264 ? 24.130 19.111 0.772 1.00 58.97 264 VAL A O 1
ATOM 2053 N N . LEU A 1 265 ? 23.366 19.595 -1.244 1.00 51.00 265 LEU A N 1
ATOM 2054 C CA . LEU A 1 265 ? 22.764 20.860 -0.803 1.00 51.00 265 LEU A CA 1
ATOM 2055 C C . LEU A 1 265 ? 21.305 20.762 -0.329 1.00 51.00 265 LEU A C 1
ATOM 2057 O O . LEU A 1 265 ? 20.477 21.570 -0.740 1.00 51.00 265 LEU A O 1
ATOM 2061 N N . TYR A 1 266 ? 21.023 19.876 0.632 1.00 42.09 266 TYR A N 1
ATOM 2062 C CA . TYR A 1 266 ? 20.057 20.164 1.702 1.00 42.09 266 TYR A CA 1
ATOM 2063 C C . TYR A 1 266 ? 20.314 19.272 2.934 1.00 42.09 266 TYR A C 1
ATOM 2065 O O . TYR A 1 266 ? 20.291 18.057 2.857 1.00 42.09 266 TYR A O 1
ATOM 2073 N N . ASN A 1 267 ? 20.572 19.881 4.096 1.00 42.03 267 ASN A N 1
ATOM 2074 C CA . ASN A 1 267 ? 20.516 19.238 5.420 1.00 42.03 267 ASN A CA 1
ATOM 2075 C C . ASN A 1 267 ? 21.430 18.014 5.722 1.00 42.03 267 ASN A C 1
ATOM 2077 O O . ASN A 1 267 ? 21.038 17.152 6.504 1.00 42.03 267 ASN A O 1
ATOM 2081 N N . ASN A 1 268 ? 22.674 17.967 5.218 1.00 50.72 268 ASN A N 1
ATOM 2082 C CA . ASN A 1 268 ? 23.682 16.944 5.586 1.00 50.72 268 ASN A CA 1
ATOM 2083 C C . ASN A 1 268 ? 23.275 15.474 5.311 1.00 50.72 268 ASN A C 1
ATOM 2085 O O . ASN A 1 268 ? 23.828 14.561 5.930 1.00 50.72 268 ASN A O 1
ATOM 2089 N N . THR A 1 269 ? 22.352 15.216 4.386 1.00 53.59 269 THR A N 1
ATOM 2090 C CA . THR A 1 269 ? 22.034 13.854 3.937 1.00 53.59 269 THR A CA 1
ATOM 2091 C C . THR A 1 269 ? 23.153 13.277 3.054 1.00 53.59 269 THR A C 1
ATOM 2093 O O . THR A 1 269 ? 23.812 14.019 2.318 1.00 53.59 269 THR A O 1
ATOM 2096 N N . PRO A 1 270 ? 23.422 11.958 3.127 1.00 58.22 270 PRO A N 1
ATOM 2097 C CA . PRO A 1 270 ? 24.295 11.278 2.176 1.00 58.22 270 PRO A CA 1
ATOM 2098 C C . PRO A 1 270 ? 23.789 11.457 0.741 1.00 58.22 270 PRO A C 1
ATOM 2100 O O . PRO A 1 270 ? 22.588 11.493 0.495 1.00 58.22 270 PRO A O 1
ATOM 2103 N N . VAL A 1 271 ? 24.712 11.539 -0.213 1.00 64.19 271 VAL A N 1
ATOM 2104 C CA . VAL A 1 271 ? 24.374 11.647 -1.634 1.00 64.19 271 VAL A CA 1
ATOM 2105 C C . VAL A 1 271 ? 23.730 10.341 -2.115 1.00 64.19 271 VAL A C 1
ATOM 2107 O O . VAL A 1 271 ? 24.382 9.298 -2.086 1.00 64.19 271 VAL A O 1
ATOM 2110 N N . SER A 1 272 ? 22.474 10.393 -2.570 1.00 69.25 272 SER A N 1
ATOM 2111 C CA . SER A 1 272 ? 21.774 9.217 -3.101 1.00 69.25 272 SER A CA 1
ATOM 2112 C C . SER A 1 272 ? 22.309 8.816 -4.481 1.00 69.25 272 SER A C 1
ATOM 2114 O O . SER A 1 272 ? 22.660 9.670 -5.302 1.00 69.25 272 SER A O 1
ATOM 2116 N N . ASN A 1 273 ? 22.324 7.510 -4.779 1.00 71.50 273 ASN A N 1
ATOM 2117 C CA . ASN A 1 273 ? 22.668 7.000 -6.117 1.00 71.50 273 ASN A CA 1
ATOM 2118 C C . ASN A 1 273 ? 21.759 7.587 -7.207 1.00 71.50 273 ASN A C 1
ATOM 2120 O O . ASN A 1 273 ? 22.203 7.764 -8.342 1.00 71.50 273 ASN A O 1
ATOM 2124 N N . ALA A 1 274 ? 20.518 7.928 -6.846 1.00 72.75 274 ALA A N 1
ATOM 2125 C CA . ALA A 1 274 ? 19.587 8.607 -7.731 1.00 72.75 274 ALA A CA 1
ATOM 2126 C C . ALA A 1 274 ? 20.099 9.990 -8.155 1.00 72.75 274 ALA A C 1
ATOM 2128 O O . ALA A 1 274 ? 20.235 10.264 -9.346 1.00 72.75 274 ALA A O 1
ATOM 2129 N N . CYS A 1 275 ? 20.511 10.820 -7.190 1.00 73.00 275 CYS A N 1
ATOM 2130 C CA . CYS A 1 275 ? 21.086 12.127 -7.500 1.00 73.00 275 CYS A CA 1
ATOM 2131 C C . CYS A 1 275 ? 22.361 12.010 -8.349 1.00 73.00 275 CYS A C 1
ATOM 2133 O O . CYS A 1 275 ? 22.551 12.779 -9.292 1.00 73.00 275 CYS A O 1
ATOM 2135 N N . LEU A 1 276 ? 23.221 11.025 -8.054 1.00 74.62 276 LEU A N 1
ATOM 2136 C CA . LEU A 1 276 ? 24.442 10.791 -8.834 1.00 74.62 276 LEU A CA 1
ATOM 2137 C C . LEU A 1 276 ? 24.144 10.465 -10.295 1.00 74.62 276 LEU A C 1
ATOM 2139 O O . LEU A 1 276 ? 24.805 10.992 -11.189 1.00 74.62 276 LEU A O 1
ATOM 2143 N N . PHE A 1 277 ? 23.165 9.595 -10.534 1.00 77.06 277 PHE A N 1
ATOM 2144 C CA . PHE A 1 277 ? 22.752 9.220 -11.878 1.00 77.06 277 PHE A CA 1
ATOM 2145 C C . PHE A 1 277 ? 22.271 10.442 -12.666 1.00 77.06 277 PHE A C 1
ATOM 2147 O O . PHE A 1 277 ? 22.773 10.695 -13.761 1.00 77.06 277 PHE A O 1
ATOM 2154 N N . ASP A 1 278 ? 21.362 11.232 -12.092 1.00 73.94 278 ASP A N 1
ATOM 2155 C CA . ASP A 1 278 ? 20.777 12.392 -12.767 1.00 73.94 278 ASP A CA 1
ATOM 2156 C C . ASP A 1 278 ? 21.808 13.495 -13.037 1.00 73.94 278 ASP A C 1
ATOM 2158 O O . ASP A 1 278 ? 21.845 14.059 -14.131 1.00 73.94 278 ASP A O 1
ATOM 2162 N N . MET A 1 279 ? 22.692 13.779 -12.076 1.00 71.31 279 MET A N 1
ATOM 2163 C CA . MET A 1 279 ? 23.782 14.747 -12.251 1.00 71.31 279 MET A CA 1
ATOM 2164 C C . MET A 1 279 ? 24.649 14.421 -13.466 1.00 71.31 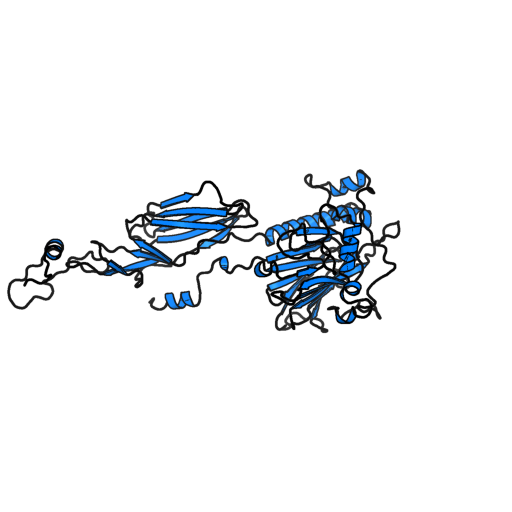279 MET A C 1
ATOM 2166 O O . MET A 1 279 ? 24.947 15.306 -14.268 1.00 71.31 279 MET A O 1
ATOM 2170 N N . ILE A 1 280 ? 25.052 13.155 -13.593 1.00 7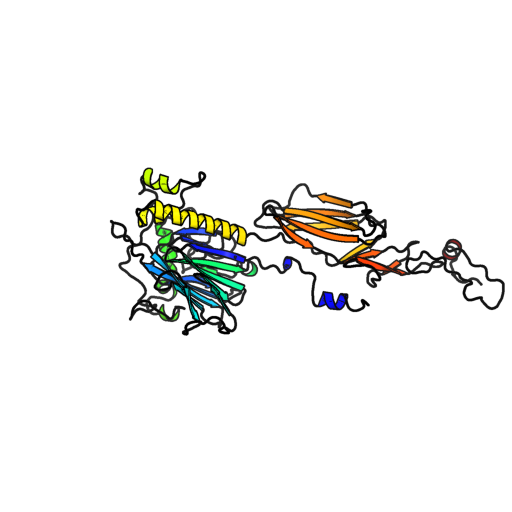1.00 280 ILE A N 1
ATOM 2171 C CA . ILE A 1 280 ? 25.941 12.720 -14.671 1.00 71.00 280 ILE A CA 1
ATOM 2172 C C . ILE A 1 280 ? 25.184 12.666 -15.989 1.00 71.00 280 ILE A C 1
ATOM 2174 O O . ILE A 1 280 ? 25.687 13.122 -17.010 1.00 71.00 280 ILE A O 1
ATOM 2178 N N . MET A 1 281 ? 23.963 12.132 -15.982 1.00 73.00 281 MET A N 1
ATOM 2179 C CA . MET A 1 281 ? 23.207 11.960 -17.215 1.00 73.00 281 MET A CA 1
ATOM 2180 C C . MET A 1 281 ? 22.782 13.279 -17.848 1.00 73.00 281 MET A C 1
ATOM 2182 O O . MET A 1 281 ? 22.759 13.359 -19.074 1.00 73.00 281 MET A O 1
ATOM 2186 N N . TYR A 1 282 ? 22.443 14.296 -17.053 1.00 69.81 282 TYR A N 1
ATOM 2187 C CA . TYR A 1 282 ? 21.943 15.566 -17.580 1.00 69.81 282 TYR A CA 1
ATOM 2188 C C . TYR A 1 282 ? 23.007 16.659 -17.706 1.00 69.81 282 TYR A C 1
ATOM 2190 O O . TYR A 1 282 ? 22.730 17.665 -18.356 1.00 69.81 282 TYR A O 1
ATOM 2198 N N . GLU A 1 283 ? 24.183 16.496 -17.085 1.00 66.31 283 GLU A N 1
ATOM 2199 C CA . GLU A 1 283 ? 25.246 17.517 -16.997 1.00 66.31 283 GLU A CA 1
ATOM 2200 C C . GLU A 1 283 ? 24.738 18.911 -16.548 1.00 66.31 283 GLU A C 1
ATOM 2202 O O . GLU A 1 283 ? 25.394 19.936 -16.749 1.00 66.31 283 GLU A O 1
ATOM 2207 N N . ASP A 1 284 ? 23.558 18.963 -15.917 1.00 66.56 284 ASP A N 1
ATOM 2208 C CA . ASP A 1 284 ? 22.883 20.173 -15.453 1.00 66.56 284 ASP A CA 1
ATOM 2209 C C . ASP A 1 284 ? 22.574 20.040 -13.953 1.00 66.56 284 ASP A C 1
ATOM 2211 O O . ASP A 1 284 ? 21.585 19.403 -13.566 1.00 66.56 284 ASP A O 1
ATOM 2215 N N . PRO A 1 285 ? 23.373 20.697 -13.093 1.00 64.00 285 PRO A N 1
ATOM 2216 C CA . PRO A 1 285 ? 23.169 20.693 -11.650 1.00 64.00 285 PRO A CA 1
ATOM 2217 C C . PRO A 1 285 ? 21.788 21.185 -11.207 1.00 64.00 285 PRO A C 1
ATOM 2219 O O . PRO A 1 285 ? 21.267 20.753 -10.179 1.00 64.00 285 PRO A O 1
ATOM 2222 N N . LEU A 1 286 ? 21.171 22.094 -11.971 1.00 66.06 286 LEU A N 1
ATOM 2223 C CA . LEU A 1 286 ? 19.848 22.618 -11.646 1.00 66.06 286 LEU A CA 1
ATOM 2224 C C . LEU A 1 286 ? 18.745 21.625 -12.015 1.00 66.06 286 LEU A C 1
ATOM 2226 O O . LEU A 1 286 ? 17.728 21.575 -11.325 1.00 66.06 286 LEU A O 1
ATOM 2230 N N . ALA A 1 287 ? 18.908 20.860 -13.097 1.00 63.50 287 ALA A N 1
ATOM 2231 C CA . ALA A 1 287 ? 17.973 19.797 -13.456 1.00 63.50 287 ALA A CA 1
ATOM 2232 C C . ALA A 1 287 ? 18.024 18.657 -12.433 1.00 63.50 287 ALA A C 1
ATOM 2234 O O . ALA A 1 287 ? 16.980 18.281 -11.906 1.00 63.50 287 ALA A O 1
ATOM 2235 N N . ALA A 1 288 ? 19.223 18.197 -12.073 1.00 62.47 288 ALA A N 1
ATOM 2236 C CA . ALA A 1 288 ? 19.408 17.127 -11.098 1.00 62.47 288 ALA A CA 1
ATOM 2237 C C . ALA A 1 288 ? 18.904 17.507 -9.693 1.00 62.47 288 ALA A C 1
ATOM 2239 O O . ALA A 1 288 ? 18.177 16.739 -9.072 1.00 62.47 288 ALA A O 1
ATOM 2240 N N . SER A 1 289 ? 19.175 18.729 -9.213 1.00 64.94 289 SER A N 1
ATOM 2241 C CA . SER A 1 289 ? 18.643 19.206 -7.923 1.00 64.94 289 SER A CA 1
ATOM 2242 C C . SER A 1 289 ? 17.107 19.304 -7.909 1.00 64.94 289 SER A C 1
ATOM 2244 O O . SER A 1 289 ? 16.466 18.996 -6.899 1.00 64.94 289 SER A O 1
ATOM 2246 N N . ARG A 1 290 ? 16.480 19.686 -9.034 1.00 66.75 290 ARG A N 1
ATOM 2247 C CA . ARG A 1 290 ? 15.012 19.689 -9.164 1.00 66.75 290 ARG A CA 1
ATOM 2248 C C . ARG A 1 290 ? 14.422 18.283 -9.105 1.00 66.75 290 ARG A C 1
ATOM 2250 O O . ARG A 1 290 ? 13.364 18.124 -8.510 1.00 66.75 290 ARG A O 1
ATOM 2257 N N . ILE A 1 291 ? 15.078 17.295 -9.705 1.00 65.31 291 ILE A N 1
ATOM 2258 C CA . ILE A 1 291 ? 14.615 15.904 -9.661 1.00 65.31 291 ILE A CA 1
ATOM 2259 C C . ILE A 1 291 ? 14.839 15.329 -8.256 1.00 65.31 291 ILE A C 1
ATOM 2261 O O . ILE A 1 291 ? 13.898 14.817 -7.665 1.00 65.31 291 ILE A O 1
ATOM 2265 N N . SER A 1 292 ? 16.011 15.548 -7.652 1.00 67.88 292 SER A N 1
ATOM 2266 C CA . SER A 1 292 ? 16.313 15.106 -6.281 1.00 67.88 292 SER A CA 1
ATOM 2267 C C . SER A 1 292 ? 15.339 15.670 -5.243 1.00 67.88 292 SER A C 1
ATOM 2269 O O . SER A 1 292 ? 14.826 14.926 -4.419 1.00 67.88 292 SER A O 1
ATOM 2271 N N . SER A 1 293 ? 15.025 16.968 -5.295 1.00 66.88 293 SER A N 1
ATOM 2272 C CA . SER A 1 293 ? 14.049 17.569 -4.367 1.00 66.88 293 SER A CA 1
ATOM 2273 C C . SER A 1 293 ? 12.619 17.061 -4.580 1.00 66.88 293 SER A C 1
ATOM 2275 O O . SER A 1 293 ? 11.825 17.035 -3.643 1.00 66.88 293 SER A O 1
ATOM 2277 N N . GLN A 1 294 ? 12.271 16.649 -5.802 1.00 65.56 294 GLN A N 1
ATOM 2278 C CA . GLN A 1 294 ? 10.996 15.984 -6.066 1.00 65.56 294 GLN A CA 1
ATOM 2279 C C . GLN A 1 294 ? 10.988 14.542 -5.563 1.00 65.56 294 GLN A C 1
ATOM 2281 O O . GLN A 1 294 ? 9.952 14.113 -5.066 1.00 65.56 294 GLN A O 1
ATOM 2286 N N . ASN A 1 295 ? 12.119 13.839 -5.650 1.00 66.31 295 ASN A N 1
ATOM 2287 C CA . ASN A 1 295 ? 12.298 12.506 -5.083 1.00 66.31 295 ASN A CA 1
ATOM 2288 C C . ASN A 1 295 ? 12.122 12.560 -3.560 1.00 66.31 295 ASN A C 1
ATOM 2290 O O . ASN A 1 295 ? 11.222 11.913 -3.051 1.00 66.31 295 ASN A O 1
ATOM 2294 N N . GLU A 1 296 ? 12.820 13.465 -2.866 1.00 69.06 296 GLU A N 1
ATOM 2295 C CA . GLU A 1 296 ? 12.659 13.671 -1.415 1.00 69.06 296 GLU A CA 1
ATOM 2296 C C . GLU A 1 296 ? 11.216 14.027 -1.021 1.00 69.06 296 GLU A C 1
ATOM 2298 O O . GLU A 1 296 ? 10.694 13.560 -0.009 1.00 69.06 296 GLU A O 1
ATOM 2303 N N . ALA A 1 297 ? 10.546 14.872 -1.812 1.00 68.00 297 ALA A N 1
ATOM 2304 C CA . ALA A 1 297 ? 9.147 15.210 -1.567 1.00 68.00 297 ALA A CA 1
ATOM 2305 C C . ALA A 1 297 ? 8.225 13.998 -1.764 1.00 68.00 297 ALA A C 1
ATOM 2307 O O . ALA A 1 297 ? 7.229 13.870 -1.055 1.00 68.00 297 ALA A O 1
ATOM 2308 N N . PHE A 1 298 ? 8.539 13.131 -2.724 1.00 67.44 298 PHE A N 1
ATOM 2309 C CA . PHE A 1 298 ? 7.795 11.910 -2.990 1.00 67.44 298 PHE A CA 1
ATOM 2310 C C . PHE A 1 298 ? 8.032 10.864 -1.895 1.00 67.44 298 PHE A C 1
ATOM 2312 O O . PHE A 1 298 ? 7.057 10.322 -1.381 1.00 67.44 298 PHE A O 1
ATOM 2319 N N . ASP A 1 299 ? 9.279 10.680 -1.459 1.00 68.06 299 ASP A N 1
ATOM 2320 C CA . ASP A 1 299 ? 9.654 9.820 -0.332 1.00 68.06 299 ASP A CA 1
ATOM 2321 C C . ASP A 1 299 ? 8.931 10.277 0.942 1.00 68.06 299 ASP A C 1
ATOM 2323 O O . ASP A 1 299 ? 8.220 9.500 1.574 1.00 68.06 299 ASP A O 1
ATOM 2327 N N . SER A 1 300 ? 8.977 11.578 1.253 1.00 70.12 300 SER A N 1
ATOM 2328 C CA . SER A 1 300 ? 8.294 12.146 2.423 1.00 70.12 300 SER A CA 1
ATOM 2329 C C . SER A 1 300 ? 6.766 12.010 2.362 1.00 70.12 300 SER A C 1
ATOM 2331 O O . SER A 1 300 ? 6.112 11.840 3.395 1.00 70.12 300 SER A O 1
ATOM 2333 N N . ILE A 1 301 ? 6.164 12.106 1.171 1.00 68.38 301 ILE A N 1
ATOM 2334 C CA . ILE A 1 301 ? 4.725 11.868 0.999 1.00 68.38 301 ILE A CA 1
ATOM 2335 C C . ILE A 1 301 ? 4.409 10.386 1.210 1.00 68.38 301 ILE A C 1
ATOM 2337 O O . ILE A 1 301 ? 3.436 10.088 1.897 1.00 68.38 301 ILE A O 1
ATOM 2341 N N . ASN A 1 302 ? 5.218 9.476 0.671 1.00 67.50 302 ASN A N 1
ATOM 2342 C CA . ASN A 1 302 ? 4.986 8.040 0.797 1.00 67.50 302 ASN A CA 1
ATOM 2343 C C . ASN A 1 302 ? 5.185 7.546 2.226 1.00 67.50 302 ASN A C 1
ATOM 2345 O O . ASN A 1 302 ? 4.320 6.829 2.714 1.00 67.50 302 ASN A O 1
ATOM 2349 N N . GLU A 1 303 ? 6.224 7.995 2.938 1.00 69.31 303 GLU A N 1
ATOM 2350 C CA . GLU A 1 303 ? 6.402 7.700 4.368 1.00 69.31 303 GLU A CA 1
ATOM 2351 C C . GLU A 1 303 ? 5.141 8.065 5.163 1.00 69.31 303 GLU A C 1
ATOM 2353 O O . GLU A 1 303 ? 4.634 7.273 5.954 1.00 69.31 303 GLU A O 1
ATOM 2358 N N . ARG A 1 304 ? 4.561 9.239 4.885 1.00 70.69 304 ARG A N 1
ATOM 2359 C CA . ARG A 1 304 ? 3.318 9.695 5.526 1.00 70.69 304 ARG A CA 1
ATOM 2360 C C . ARG A 1 304 ? 2.066 8.939 5.092 1.00 70.69 304 ARG A C 1
ATOM 2362 O O . ARG A 1 304 ? 1.070 8.997 5.805 1.00 70.69 304 ARG A O 1
ATOM 2369 N N . LEU A 1 305 ? 2.055 8.358 3.895 1.00 68.81 305 LEU A N 1
ATOM 2370 C CA . LEU A 1 305 ? 0.921 7.580 3.391 1.00 68.81 305 LEU A CA 1
ATOM 2371 C C . LEU A 1 305 ? 0.986 6.115 3.838 1.00 68.81 305 LEU A C 1
ATOM 2373 O O . LEU A 1 305 ? -0.061 5.471 3.895 1.00 68.81 305 LEU A O 1
ATOM 2377 N N . SER A 1 306 ? 2.183 5.600 4.122 1.00 68.75 306 SER A N 1
ATOM 2378 C CA . SER A 1 306 ? 2.399 4.287 4.734 1.00 68.75 306 SER A CA 1
ATOM 2379 C C . SER A 1 306 ? 2.140 4.317 6.246 1.00 68.75 306 SER A C 1
ATOM 2381 O O . SER A 1 306 ? 1.697 3.314 6.804 1.00 68.75 306 SER A O 1
ATOM 2383 N N . ASP A 1 307 ? 2.336 5.472 6.897 1.00 76.44 307 ASP A N 1
ATOM 2384 C CA . ASP A 1 307 ? 1.996 5.689 8.307 1.00 76.44 307 ASP A CA 1
ATOM 2385 C C . ASP A 1 307 ? 0.471 5.699 8.527 1.00 76.44 307 ASP A C 1
ATOM 2387 O O . ASP A 1 307 ? -0.274 6.489 7.936 1.00 76.44 307 ASP A O 1
ATOM 2391 N N . GLY A 1 308 ? -0.015 4.787 9.366 1.00 77.81 308 GLY A N 1
ATOM 2392 C CA . GLY A 1 308 ? -1.435 4.593 9.647 1.00 77.81 308 GLY A CA 1
ATOM 2393 C C . GLY A 1 308 ? -1.702 4.620 11.149 1.00 77.81 308 GLY A C 1
ATOM 2394 O O . GLY A 1 308 ? -0.786 4.386 11.924 1.00 77.81 308 GLY A O 1
ATOM 2395 N N . PRO A 1 309 ? -2.953 4.858 11.588 1.00 85.81 309 PRO A N 1
ATOM 2396 C CA . PRO A 1 309 ? -3.249 4.979 13.012 1.00 85.81 309 PRO A CA 1
ATOM 2397 C C . PRO A 1 309 ? -2.903 3.693 13.786 1.00 85.81 309 PRO A C 1
ATOM 2399 O O . PRO A 1 309 ? -2.991 2.598 13.211 1.00 85.81 309 PRO A O 1
ATOM 2402 N N . PRO A 1 310 ? -2.617 3.794 15.100 1.00 89.69 310 PRO A N 1
ATOM 2403 C CA . PRO A 1 310 ? -2.412 2.629 15.951 1.00 89.69 310 PRO A CA 1
ATOM 2404 C C . PRO A 1 310 ? -3.596 1.664 15.921 1.00 89.69 310 PRO A C 1
ATOM 2406 O O . PRO A 1 310 ? -4.755 2.085 15.915 1.00 89.69 310 PRO A O 1
ATOM 2409 N N . ILE A 1 311 ? -3.308 0.368 16.022 1.00 87.25 311 ILE A N 1
ATOM 2410 C CA . ILE A 1 311 ? -4.321 -0.669 16.233 1.00 87.25 311 ILE A CA 1
ATOM 2411 C C . ILE A 1 311 ? -4.457 -1.023 17.702 1.00 87.25 311 ILE A C 1
ATOM 2413 O O . ILE A 1 311 ? -3.471 -1.229 18.408 1.00 87.25 311 ILE A O 1
ATOM 2417 N N . PHE A 1 312 ? -5.695 -1.188 18.159 1.00 88.50 312 PHE A N 1
ATOM 2418 C CA . PHE A 1 312 ? -5.952 -1.803 19.454 1.00 88.50 312 PHE A CA 1
ATOM 2419 C C . PHE A 1 312 ? -5.768 -3.319 19.376 1.00 88.50 312 PHE A C 1
ATOM 2421 O O . PHE A 1 312 ? -6.487 -4.011 18.657 1.00 88.50 312 PHE A O 1
ATOM 2428 N N . LEU A 1 313 ? -4.847 -3.844 20.182 1.00 86.62 313 LEU A N 1
ATOM 2429 C CA . LEU A 1 313 ? -4.671 -5.285 20.371 1.00 86.62 313 LEU A CA 1
ATOM 2430 C C . LEU A 1 313 ? -5.733 -5.861 21.319 1.00 86.62 313 LEU A C 1
ATOM 2432 O O . LEU A 1 313 ? -6.111 -7.026 21.203 1.00 86.62 313 LEU A O 1
ATOM 2436 N N . THR A 1 314 ? -6.250 -5.037 22.237 1.00 85.94 314 THR A N 1
ATOM 2437 C CA . THR A 1 314 ? -7.376 -5.396 23.109 1.00 85.94 314 THR A CA 1
ATOM 2438 C C . THR A 1 314 ? -8.660 -4.771 22.589 1.00 85.94 314 THR A C 1
ATOM 2440 O O . THR A 1 314 ? -8.806 -3.555 22.641 1.00 85.94 314 THR A O 1
ATOM 2443 N N . VAL A 1 315 ? -9.614 -5.588 22.144 1.00 81.69 315 VAL A N 1
ATOM 2444 C CA . VAL A 1 315 ? -10.874 -5.119 21.548 1.00 81.69 315 VAL A CA 1
ATOM 2445 C C . VAL A 1 315 ? -12.020 -5.311 22.534 1.00 81.69 315 VAL A C 1
ATOM 2447 O O . VAL A 1 315 ? -12.366 -6.438 22.884 1.00 81.69 315 VAL A O 1
ATOM 2450 N N . LEU A 1 316 ? -12.613 -4.205 22.987 1.00 86.50 316 LEU A N 1
ATOM 2451 C CA . LEU A 1 316 ? -13.708 -4.204 23.957 1.00 86.50 316 LEU A CA 1
ATOM 2452 C C . LEU A 1 316 ? -15.012 -3.794 23.272 1.00 86.50 316 LEU A C 1
ATOM 2454 O O . LEU A 1 316 ? -15.242 -2.620 22.991 1.00 86.50 316 LEU A O 1
ATOM 2458 N N . GLU A 1 317 ? -15.898 -4.755 23.029 1.00 85.19 317 GLU A N 1
ATOM 2459 C CA . GLU A 1 317 ? -17.245 -4.460 22.518 1.00 85.19 317 GLU A CA 1
ATOM 2460 C C . GLU A 1 317 ? -18.198 -4.032 23.641 1.00 85.19 317 GLU A C 1
ATOM 2462 O O . GLU A 1 317 ? -19.036 -3.142 23.467 1.00 85.19 317 GLU A O 1
ATOM 2467 N N . ARG A 1 318 ? -18.051 -4.660 24.813 1.00 89.19 318 ARG A N 1
ATOM 2468 C CA . ARG A 1 318 ? -18.907 -4.486 25.986 1.00 89.19 318 ARG A CA 1
ATOM 2469 C C . ARG A 1 318 ? -18.070 -4.469 27.260 1.00 89.19 318 ARG A C 1
ATOM 2471 O O . ARG A 1 318 ? -17.150 -5.267 27.409 1.00 89.19 318 ARG A O 1
ATOM 2478 N N . ILE A 1 319 ? -18.435 -3.593 28.191 1.00 93.62 319 ILE A N 1
ATOM 2479 C CA . ILE A 1 319 ? -17.883 -3.529 29.544 1.00 93.62 319 ILE A CA 1
ATOM 2480 C C . ILE A 1 319 ? -19.027 -3.698 30.539 1.00 93.62 319 ILE A C 1
ATOM 2482 O O . ILE A 1 319 ? -20.003 -2.950 30.514 1.00 93.62 319 ILE A O 1
ATOM 2486 N N . GLU A 1 320 ? -18.892 -4.669 31.435 1.00 95.19 320 GLU A N 1
ATOM 2487 C CA . GLU A 1 320 ? -19.811 -4.891 32.548 1.00 95.19 320 GLU A CA 1
ATOM 2488 C C . GLU A 1 320 ? -19.185 -4.335 33.825 1.00 95.19 320 GLU A C 1
ATOM 2490 O O . GLU A 1 320 ? -18.093 -4.736 34.227 1.00 95.19 320 GLU A O 1
ATOM 2495 N N . ALA A 1 321 ? -19.869 -3.383 34.453 1.00 94.12 321 ALA A N 1
ATOM 2496 C CA . ALA A 1 321 ? -19.389 -2.690 35.640 1.00 94.12 321 ALA A CA 1
ATOM 2497 C C . ALA A 1 321 ? -20.416 -2.788 36.774 1.00 94.12 321 ALA A C 1
ATOM 2499 O O . ALA A 1 321 ? -21.613 -2.965 36.535 1.00 94.12 321 ALA A O 1
ATOM 2500 N N . LYS A 1 322 ? -19.979 -2.657 38.028 1.00 93.69 322 LYS A N 1
ATOM 2501 C CA . LYS A 1 322 ? -20.875 -2.561 39.189 1.00 93.69 322 LYS A CA 1
ATOM 2502 C C . LYS A 1 322 ? -20.553 -1.297 39.969 1.00 93.69 322 LYS A C 1
ATOM 2504 O O . LYS A 1 322 ? -19.400 -1.087 40.332 1.00 93.69 322 LYS A O 1
ATOM 2509 N N . ALA A 1 323 ? -21.568 -0.477 40.225 1.00 92.06 323 ALA A N 1
ATOM 2510 C CA . ALA A 1 323 ? -21.439 0.773 40.958 1.00 92.06 323 ALA A CA 1
ATOM 2511 C C . ALA A 1 323 ? -20.746 0.543 42.310 1.00 92.06 323 ALA A C 1
ATOM 2513 O O . ALA A 1 323 ? -21.054 -0.410 43.030 1.00 92.06 323 ALA A O 1
ATOM 2514 N N . ASN A 1 324 ? -19.811 1.428 42.648 1.00 89.94 324 ASN A N 1
ATOM 2515 C CA . ASN A 1 324 ? -18.969 1.389 43.843 1.00 89.94 324 ASN A CA 1
ATOM 2516 C C . ASN A 1 324 ? -18.062 0.151 43.974 1.00 89.94 324 ASN A C 1
ATOM 2518 O O . ASN A 1 324 ? -17.510 -0.084 45.051 1.00 89.94 324 ASN A O 1
ATOM 2522 N N . GLN A 1 325 ? -17.857 -0.622 42.902 1.00 92.00 325 GLN A N 1
ATOM 2523 C CA . GLN A 1 325 ? -16.898 -1.724 42.868 1.00 92.00 325 GLN A CA 1
ATOM 2524 C C . GLN A 1 325 ? -15.746 -1.405 41.916 1.00 92.00 325 GLN A C 1
ATOM 2526 O O . GLN A 1 325 ? -15.960 -1.126 40.742 1.00 92.00 325 GLN A O 1
ATOM 2531 N N . LEU A 1 326 ? -14.515 -1.475 42.424 1.00 94.06 326 LEU A N 1
ATOM 2532 C CA . LEU A 1 326 ? -13.320 -1.219 41.626 1.00 94.06 326 LEU A CA 1
ATOM 2533 C C . LEU A 1 326 ? -13.163 -2.272 40.521 1.00 94.06 326 LEU A C 1
ATOM 2535 O O . LEU A 1 326 ? -13.291 -3.470 40.789 1.00 94.06 326 LEU A O 1
ATOM 2539 N N . MET A 1 327 ? -12.834 -1.827 39.310 1.00 93.94 327 MET A N 1
ATOM 2540 C CA . MET A 1 327 ? -12.544 -2.690 38.168 1.00 93.94 327 MET A CA 1
ATOM 2541 C C . MET A 1 327 ? -11.254 -2.291 37.451 1.00 93.94 327 MET A C 1
ATOM 2543 O O . MET A 1 327 ? -10.797 -1.151 37.554 1.00 93.94 327 MET A O 1
ATOM 2547 N N . PHE A 1 328 ? -10.698 -3.248 36.709 1.00 94.75 328 PHE A N 1
ATOM 2548 C CA . PHE A 1 328 ? -9.438 -3.127 35.984 1.00 94.75 328 PHE A CA 1
ATOM 2549 C C . PHE A 1 328 ? -9.639 -3.623 34.556 1.00 94.75 328 PHE A C 1
ATOM 2551 O O . PHE A 1 328 ? -10.059 -4.761 34.350 1.00 94.75 328 PHE A O 1
ATOM 2558 N N . ILE A 1 329 ? -9.356 -2.767 33.582 1.00 94.31 329 ILE A N 1
ATOM 2559 C CA . ILE A 1 329 ? -9.531 -3.055 32.161 1.00 94.31 329 ILE A CA 1
ATOM 2560 C C . ILE A 1 329 ? -8.149 -3.004 31.500 1.00 94.31 329 ILE A C 1
ATOM 2562 O O . ILE A 1 329 ? -7.565 -1.920 31.431 1.00 94.31 329 ILE A O 1
ATOM 2566 N N . PRO A 1 330 ? -7.597 -4.138 31.037 1.00 93.69 330 PRO A N 1
ATOM 2567 C CA . PRO A 1 330 ? -6.335 -4.136 30.312 1.00 93.69 330 PRO A CA 1
ATOM 2568 C C . PRO A 1 330 ? -6.532 -3.512 28.928 1.00 93.69 330 PRO A C 1
ATOM 2570 O O . PRO A 1 330 ? -7.517 -3.790 28.249 1.00 93.69 330 PRO A O 1
ATOM 2573 N N . LEU A 1 331 ? -5.586 -2.684 28.504 1.00 93.62 331 LEU A N 1
ATOM 2574 C CA . LEU A 1 331 ? -5.575 -1.990 27.224 1.00 93.62 331 LEU A CA 1
ATOM 2575 C C . LEU A 1 331 ? -4.209 -2.179 26.576 1.00 93.62 331 LEU A C 1
ATOM 2577 O O . LEU A 1 331 ? -3.180 -2.046 27.238 1.00 93.62 331 LEU A O 1
ATOM 2581 N N . ALA A 1 332 ? -4.215 -2.470 25.282 1.00 91.94 332 ALA A N 1
ATOM 2582 C CA . ALA A 1 332 ? -3.005 -2.610 24.497 1.00 91.94 332 ALA A CA 1
ATOM 2583 C C . ALA A 1 332 ? -3.235 -2.042 23.099 1.00 91.94 332 ALA A C 1
ATOM 2585 O O . ALA A 1 332 ? -4.287 -2.278 22.495 1.00 91.94 332 ALA A O 1
ATOM 2586 N N . ALA A 1 333 ? -2.252 -1.301 22.603 1.00 91.75 333 ALA A N 1
ATOM 2587 C CA . ALA A 1 333 ? -2.222 -0.774 21.251 1.00 91.75 333 ALA A CA 1
ATOM 2588 C C . ALA A 1 333 ? -0.829 -0.956 20.644 1.00 91.75 333 ALA A C 1
ATOM 2590 O O . ALA A 1 333 ? 0.164 -1.040 21.371 1.00 91.75 333 ALA A O 1
ATOM 2591 N N . TYR A 1 334 ? -0.773 -1.036 19.321 1.00 89.56 334 TYR A N 1
ATOM 2592 C CA . TYR A 1 334 ? 0.458 -1.219 18.571 1.00 89.56 334 TYR A CA 1
ATOM 2593 C C . TYR A 1 334 ? 0.435 -0.413 17.279 1.00 89.56 334 TYR A C 1
ATOM 2595 O O . TYR A 1 334 ? -0.599 -0.304 16.623 1.00 89.56 334 TYR A O 1
ATOM 2603 N N . ASP A 1 335 ? 1.590 0.114 16.915 1.00 87.81 335 ASP A N 1
ATOM 2604 C CA . ASP A 1 335 ? 1.855 0.737 15.631 1.00 87.81 335 ASP A CA 1
ATOM 2605 C C . ASP A 1 335 ? 3.255 0.316 15.184 1.00 87.81 335 ASP A C 1
ATOM 2607 O O . ASP A 1 335 ? 4.198 0.341 15.970 1.00 87.81 335 ASP A O 1
ATOM 2611 N N . ARG A 1 336 ? 3.389 -0.119 13.934 1.00 80.31 336 ARG A N 1
ATOM 2612 C CA . ARG A 1 336 ? 4.656 -0.620 13.398 1.00 80.31 336 ARG A CA 1
ATOM 2613 C C . ARG A 1 336 ? 5.573 0.475 12.853 1.00 80.31 336 ARG A C 1
ATOM 2615 O O . ARG A 1 336 ? 6.776 0.242 12.786 1.00 80.31 336 ARG A O 1
ATOM 2622 N N . TYR A 1 337 ? 5.023 1.619 12.442 1.00 77.62 337 TYR A N 1
ATOM 2623 C CA . TYR A 1 337 ? 5.792 2.730 11.867 1.00 77.62 337 TYR A CA 1
ATOM 2624 C C . TYR A 1 337 ? 6.102 3.798 12.913 1.00 77.62 337 TYR A C 1
ATOM 2626 O O . TYR A 1 337 ? 7.050 4.569 12.758 1.00 77.62 337 TYR A O 1
ATOM 2634 N N . SER A 1 338 ? 5.367 3.800 14.027 1.00 80.25 338 SER A N 1
ATOM 2635 C CA . SER A 1 338 ? 5.655 4.677 15.153 1.00 80.25 338 SER A CA 1
ATOM 2636 C C . SER A 1 338 ? 6.568 4.033 16.196 1.00 80.25 338 SER A C 1
ATOM 2638 O O . SER A 1 338 ? 6.399 2.893 16.624 1.00 80.25 338 SER A O 1
ATOM 2640 N N . GLN A 1 339 ? 7.521 4.817 16.700 1.00 75.62 339 GLN A N 1
ATOM 2641 C CA . GLN A 1 339 ? 8.339 4.423 17.850 1.00 75.62 339 GLN A CA 1
ATOM 2642 C C . GLN A 1 339 ? 7.616 4.630 19.187 1.00 75.62 339 GLN A C 1
ATOM 2644 O O . GLN A 1 339 ? 8.038 4.070 20.201 1.00 75.62 339 GLN A O 1
ATOM 2649 N N . GLN A 1 340 ? 6.546 5.430 19.210 1.00 83.06 340 GLN A N 1
ATOM 2650 C CA . GLN A 1 340 ? 5.847 5.796 20.433 1.00 83.06 340 GLN A CA 1
ATOM 2651 C C . GLN A 1 340 ? 4.338 5.878 20.208 1.00 83.06 340 GLN A C 1
ATOM 2653 O O . GLN A 1 340 ? 3.830 6.820 19.610 1.00 83.06 340 GLN A O 1
ATOM 2658 N N . VAL A 1 341 ? 3.627 4.928 20.806 1.00 90.44 341 VAL A N 1
ATOM 2659 C CA . VAL A 1 341 ? 2.169 4.946 20.932 1.00 90.44 341 VAL A CA 1
ATOM 2660 C C . VAL A 1 341 ? 1.797 5.382 22.345 1.00 90.44 341 VAL A C 1
ATOM 2662 O O . VAL A 1 341 ? 2.541 5.164 23.303 1.00 90.44 341 VAL A O 1
ATOM 2665 N N . SER A 1 342 ? 0.638 6.008 22.490 1.00 91.94 342 SER A N 1
ATOM 2666 C CA . SER A 1 342 ? 0.038 6.329 23.781 1.00 91.94 342 SER A CA 1
ATOM 2667 C C . SER A 1 342 ? -1.446 5.991 23.778 1.00 91.94 342 SER A C 1
ATOM 2669 O O . SER A 1 342 ? -2.104 6.078 22.745 1.00 91.94 342 SER A O 1
ATOM 2671 N N . ILE A 1 343 ? -1.986 5.616 24.939 1.00 93.69 343 ILE A N 1
ATOM 2672 C CA . ILE A 1 343 ? -3.429 5.453 25.132 1.00 93.69 343 ILE A CA 1
ATOM 2673 C C . ILE A 1 343 ? -3.918 6.529 26.094 1.00 93.69 343 ILE A C 1
ATOM 2675 O O . ILE A 1 343 ? -3.342 6.746 27.159 1.00 93.69 343 ILE A O 1
ATOM 2679 N N . THR A 1 344 ? -5.021 7.173 25.738 1.00 93.88 344 THR A N 1
ATOM 2680 C CA . THR A 1 344 ? -5.759 8.087 26.606 1.00 93.88 344 THR A CA 1
ATOM 2681 C C . THR A 1 344 ? -7.183 7.579 26.804 1.00 93.88 344 THR A C 1
ATOM 2683 O O . THR A 1 344 ? -7.759 6.927 25.934 1.00 93.88 344 THR A O 1
ATOM 2686 N N . VAL A 1 345 ? -7.754 7.848 27.979 1.00 93.56 345 VAL A N 1
ATOM 2687 C CA . VAL A 1 345 ? -9.127 7.452 28.312 1.00 93.56 345 VAL A CA 1
ATOM 2688 C C . VAL A 1 345 ? -9.938 8.698 28.634 1.00 93.56 345 VAL A C 1
ATOM 2690 O O . VAL A 1 345 ? -9.687 9.385 29.628 1.00 93.56 345 VAL A O 1
ATOM 2693 N N . SER A 1 346 ? -10.924 8.981 27.790 1.00 91.00 346 SER A N 1
ATOM 2694 C CA . SER A 1 346 ? -11.914 10.027 28.001 1.00 91.00 346 SER A CA 1
ATOM 2695 C C . SER A 1 346 ? -13.151 9.414 28.645 1.00 91.00 346 SER A C 1
ATOM 2697 O O . SER A 1 346 ? -13.791 8.530 28.080 1.00 91.00 346 SER A O 1
ATOM 2699 N N . LEU A 1 347 ? -13.481 9.870 29.851 1.00 89.50 347 LEU A N 1
ATOM 2700 C CA . LEU A 1 347 ? -14.695 9.468 30.555 1.00 89.50 347 LEU A CA 1
ATOM 2701 C C . LEU A 1 347 ? -15.437 10.728 31.015 1.00 89.50 347 LEU A C 1
ATOM 2703 O O . LEU A 1 347 ? -14.922 11.503 31.826 1.00 89.50 347 LEU A O 1
ATOM 2707 N N . THR A 1 348 ? -16.632 10.956 30.483 1.00 87.88 348 THR A N 1
ATOM 2708 C CA . THR A 1 348 ? -17.439 12.150 30.776 1.00 87.88 348 THR A CA 1
ATOM 2709 C C . THR A 1 348 ? -18.768 11.753 31.395 1.00 87.88 348 THR A C 1
ATOM 2711 O O . THR A 1 348 ? -19.472 10.922 30.828 1.00 87.88 348 THR A O 1
ATOM 2714 N N . SER A 1 349 ? -19.116 12.360 32.529 1.00 85.81 349 SER A N 1
ATOM 2715 C CA . SER A 1 349 ? -20.403 12.167 33.207 1.00 85.81 349 SER A CA 1
ATOM 2716 C C . SER A 1 349 ? -21.413 13.233 32.789 1.00 85.81 349 SER A C 1
ATOM 2718 O O . SER A 1 349 ? -21.049 14.391 32.570 1.00 85.81 349 SER A O 1
ATOM 2720 N N . ASN A 1 350 ? -22.692 12.868 32.740 1.00 81.44 350 ASN A N 1
ATOM 2721 C CA . ASN A 1 350 ? -23.788 13.814 32.537 1.00 81.44 350 ASN A CA 1
ATOM 2722 C C . ASN A 1 350 ? -23.985 14.791 33.717 1.00 81.44 350 ASN A C 1
ATOM 2724 O O . ASN A 1 350 ? -24.543 15.870 33.521 1.00 81.44 350 ASN A O 1
ATOM 2728 N N . THR A 1 351 ? -23.519 14.448 34.920 1.00 81.00 351 THR A N 1
ATOM 2729 C CA . THR A 1 351 ? -23.576 15.309 36.118 1.00 81.00 351 THR A CA 1
ATOM 2730 C C . THR A 1 351 ? -22.372 16.247 36.239 1.00 81.00 351 THR A C 1
ATOM 2732 O O . THR A 1 351 ? -22.376 17.158 37.065 1.00 81.00 351 THR A O 1
ATOM 2735 N N . GLY A 1 352 ? -21.345 16.057 35.403 1.00 68.94 352 GLY A N 1
ATOM 2736 C CA . GLY A 1 352 ? -20.091 16.813 35.439 1.00 68.94 352 GLY A CA 1
ATOM 2737 C C . GLY A 1 352 ? -19.113 16.373 36.533 1.00 68.94 352 GLY A C 1
ATOM 2738 O O . GLY A 1 352 ? -17.953 16.785 36.496 1.00 68.94 352 GLY A O 1
ATOM 2739 N N . GLU A 1 353 ? -19.533 15.515 37.467 1.00 68.00 353 GLU A N 1
ATOM 2740 C CA . GLU A 1 353 ? -18.650 14.888 38.448 1.00 68.00 353 GLU A CA 1
ATOM 2741 C C . GLU A 1 353 ? -18.115 13.576 37.871 1.00 68.00 353 GLU A C 1
ATOM 2743 O O . GLU A 1 353 ? -18.858 12.739 37.362 1.00 68.00 353 GLU A O 1
ATOM 2748 N N . VAL A 1 354 ? -16.794 13.437 37.861 1.00 64.06 354 VAL A N 1
ATOM 2749 C CA . VAL A 1 354 ? -16.117 12.307 37.233 1.00 64.06 354 VAL A CA 1
ATOM 2750 C C . VAL A 1 354 ? -15.625 11.363 38.320 1.00 64.06 354 VAL A C 1
ATOM 2752 O O . VAL A 1 354 ? -14.874 11.764 39.208 1.00 64.06 354 VAL A O 1
ATOM 2755 N N . ASP A 1 355 ? -16.020 10.101 38.200 1.00 71.06 355 ASP A N 1
ATOM 2756 C CA . ASP A 1 355 ? -15.619 9.000 39.072 1.00 71.06 355 ASP A CA 1
ATOM 2757 C C . ASP A 1 355 ? -14.098 8.864 39.256 1.00 71.06 355 ASP A C 1
ATOM 2759 O O . ASP A 1 355 ? -13.297 9.217 38.384 1.00 71.06 355 ASP A O 1
ATOM 2763 N N . ARG A 1 356 ? -13.684 8.257 40.379 1.00 80.94 356 ARG A N 1
ATOM 2764 C CA . ARG A 1 356 ? -12.271 7.922 40.619 1.00 80.94 356 ARG A CA 1
ATOM 2765 C C . ARG A 1 356 ? -11.765 6.971 39.536 1.00 80.94 356 ARG A C 1
ATOM 2767 O O . ARG A 1 356 ? -12.236 5.837 39.421 1.00 80.94 356 ARG A O 1
ATOM 2774 N N . ARG A 1 357 ? -10.768 7.432 38.785 1.00 87.00 357 ARG A N 1
ATOM 2775 C CA . ARG A 1 357 ? -10.147 6.704 37.680 1.00 87.00 357 ARG A CA 1
ATOM 2776 C C . ARG A 1 357 ? -8.646 6.939 37.643 1.00 87.00 357 ARG A C 1
ATOM 2778 O O . ARG A 1 357 ? -8.182 8.019 38.005 1.00 87.00 357 ARG A O 1
ATOM 2785 N N . GLU A 1 358 ? -7.921 5.955 37.147 1.00 91.31 358 GLU A N 1
ATOM 2786 C CA . GLU A 1 358 ? -6.482 6.027 36.935 1.00 91.31 358 GLU A CA 1
ATOM 2787 C C . GLU A 1 358 ? -6.111 5.163 35.729 1.00 91.31 358 GLU A C 1
ATOM 2789 O O . GLU A 1 358 ? -6.673 4.086 35.533 1.00 91.31 358 GLU A O 1
ATOM 2794 N N . LEU A 1 359 ? -5.188 5.647 34.900 1.00 91.69 359 LEU A N 1
ATOM 2795 C CA . LEU A 1 359 ? -4.589 4.844 33.842 1.00 91.69 359 LEU A CA 1
ATOM 2796 C C . LEU A 1 359 ? -3.191 4.445 34.304 1.00 91.69 359 LEU A C 1
ATOM 2798 O O . LEU A 1 359 ? -2.306 5.290 34.407 1.00 91.69 359 LEU A O 1
ATOM 2802 N N . ILE A 1 360 ? -3.019 3.165 34.613 1.00 91.31 360 ILE A N 1
ATOM 2803 C CA . ILE A 1 360 ? -1.764 2.611 35.113 1.00 91.31 360 ILE A CA 1
ATOM 2804 C C . ILE A 1 360 ? -0.972 2.112 33.912 1.00 91.31 360 ILE A C 1
ATOM 2806 O O . ILE A 1 360 ? -1.393 1.174 33.238 1.00 91.31 360 ILE A O 1
ATOM 2810 N N . THR A 1 361 ? 0.154 2.751 33.622 1.00 85.44 361 THR A N 1
ATOM 2811 C CA . THR A 1 361 ? 0.976 2.456 32.445 1.00 85.44 361 THR A CA 1
ATOM 2812 C C . THR A 1 361 ? 2.086 1.473 32.785 1.00 85.44 361 THR A C 1
ATOM 2814 O O . THR A 1 361 ? 2.730 1.618 33.825 1.00 85.44 361 THR A O 1
ATOM 2817 N N . ASN A 1 362 ? 2.374 0.525 31.894 1.00 75.31 362 ASN A N 1
ATOM 2818 C CA . ASN A 1 362 ? 3.575 -0.296 32.025 1.00 75.31 362 ASN A CA 1
ATOM 2819 C C . ASN A 1 362 ? 4.798 0.543 31.606 1.00 75.31 362 ASN A C 1
ATOM 2821 O O . ASN A 1 362 ? 4.877 0.999 30.470 1.00 75.31 362 ASN A O 1
ATOM 2825 N N . GLU A 1 363 ? 5.757 0.767 32.515 1.00 68.06 363 GLU A N 1
ATOM 2826 C CA . GLU A 1 363 ? 6.936 1.625 32.259 1.00 68.06 363 GLU A CA 1
ATOM 2827 C C . GLU A 1 363 ? 7.918 1.052 31.215 1.00 68.06 363 GLU A C 1
ATOM 2829 O O . GLU A 1 363 ? 8.850 1.737 30.799 1.00 68.06 363 GLU A O 1
ATOM 2834 N N . SER A 1 364 ? 7.735 -0.198 30.779 1.00 72.25 364 SER A N 1
ATOM 2835 C CA . SER A 1 364 ? 8.520 -0.811 29.704 1.00 72.25 364 SER A CA 1
ATOM 2836 C C . SER A 1 364 ? 7.603 -1.372 28.621 1.00 72.25 364 SER A C 1
ATOM 2838 O O . SER A 1 364 ? 6.897 -2.345 28.895 1.00 72.25 364 SER A O 1
ATOM 2840 N N . PRO A 1 365 ? 7.613 -0.797 27.404 1.00 71.31 365 PRO A N 1
ATOM 2841 C CA . PRO A 1 365 ? 6.910 -1.380 26.272 1.00 71.31 365 PRO A CA 1
ATOM 2842 C C . PRO A 1 365 ? 7.537 -2.729 25.898 1.00 71.31 365 PRO A C 1
ATOM 2844 O O . PRO A 1 365 ? 8.751 -2.919 25.995 1.00 71.31 365 PRO A O 1
ATOM 2847 N N . SER A 1 366 ? 6.700 -3.679 25.483 1.00 76.44 366 SER A N 1
ATOM 2848 C CA . SER A 1 366 ? 7.111 -5.035 25.096 1.00 76.44 366 SER A CA 1
ATOM 2849 C C . SER A 1 366 ? 7.920 -5.064 23.791 1.00 76.44 366 SER A C 1
ATOM 2851 O O . SER A 1 366 ? 8.780 -5.929 23.619 1.00 76.44 366 SER A O 1
ATOM 2853 N N . SER A 1 367 ? 7.697 -4.092 22.906 1.00 80.56 367 SER A N 1
ATOM 2854 C CA . SER A 1 367 ? 8.445 -3.849 21.668 1.00 80.56 367 SER A CA 1
ATOM 2855 C C . SER A 1 367 ? 8.348 -2.366 21.272 1.00 80.56 367 SER A C 1
ATOM 2857 O O . SER A 1 367 ? 7.465 -1.666 21.778 1.00 80.56 367 SER A O 1
ATOM 2859 N N . PRO A 1 368 ? 9.203 -1.859 20.359 1.00 81.69 368 PRO A N 1
ATOM 2860 C CA . PRO A 1 368 ? 8.978 -0.558 19.725 1.00 81.69 368 PRO A CA 1
ATOM 2861 C C . PRO A 1 368 ? 7.553 -0.468 19.167 1.00 81.69 368 PRO A C 1
ATOM 2863 O O . PRO A 1 368 ? 7.044 -1.464 18.649 1.00 81.69 368 PRO A O 1
ATOM 2866 N N . GLY A 1 369 ? 6.903 0.683 19.344 1.00 84.44 369 GLY A N 1
ATOM 2867 C CA . GLY A 1 369 ? 5.538 0.907 18.864 1.00 84.44 369 GLY A CA 1
ATOM 2868 C C . GLY A 1 369 ? 4.422 0.217 19.657 1.00 84.44 369 GLY A C 1
ATOM 2869 O O . GLY A 1 369 ? 3.250 0.431 19.363 1.00 84.44 369 GLY A O 1
ATOM 2870 N N . ALA A 1 370 ? 4.735 -0.574 20.692 1.00 89.31 370 ALA A N 1
ATOM 2871 C CA . ALA A 1 370 ? 3.730 -1.159 21.581 1.00 89.31 370 ALA A CA 1
ATOM 2872 C C . ALA A 1 370 ? 3.451 -0.264 22.796 1.00 89.31 370 ALA A C 1
ATOM 2874 O O . ALA A 1 370 ? 4.361 0.328 23.379 1.00 89.31 370 ALA A O 1
ATOM 2875 N N . TYR A 1 371 ? 2.191 -0.223 23.228 1.00 91.50 371 TYR A N 1
ATOM 2876 C CA . TYR A 1 371 ? 1.775 0.441 24.457 1.00 91.50 371 TYR A CA 1
ATOM 2877 C C . TYR A 1 371 ? 0.775 -0.416 25.228 1.00 91.50 371 TYR A C 1
ATOM 2879 O O . TYR A 1 371 ? -0.256 -0.814 24.687 1.00 91.50 371 TYR A O 1
ATOM 2887 N N . GLU A 1 372 ? 1.050 -0.647 26.511 1.00 92.44 372 GLU A N 1
ATOM 2888 C CA . GLU A 1 372 ? 0.192 -1.418 27.411 1.00 92.44 372 GLU A CA 1
ATOM 2889 C C . GLU A 1 372 ? -0.139 -0.614 28.671 1.00 92.44 372 GLU A C 1
ATOM 2891 O O . GLU A 1 372 ? 0.731 -0.012 29.310 1.00 92.44 372 GLU A O 1
ATOM 2896 N N . ALA A 1 373 ? -1.412 -0.632 29.055 1.00 93.38 373 ALA A N 1
ATOM 2897 C CA . ALA A 1 373 ? -1.895 0.017 30.262 1.00 93.38 373 ALA A CA 1
ATOM 2898 C C . ALA A 1 373 ? -3.070 -0.747 30.876 1.00 93.38 373 ALA A C 1
ATOM 2900 O O . ALA A 1 373 ? -3.737 -1.549 30.230 1.00 93.38 373 ALA A O 1
ATOM 2901 N N . THR A 1 374 ? -3.357 -0.471 32.142 1.00 94.62 374 THR A N 1
ATOM 2902 C CA . THR A 1 374 ? -4.569 -0.925 32.821 1.00 94.62 374 THR A CA 1
ATOM 2903 C C . THR A 1 374 ? -5.387 0.287 33.229 1.00 94.62 374 THR A C 1
ATOM 2905 O O . THR A 1 374 ? -4.946 1.110 34.030 1.00 94.62 374 THR A O 1
ATOM 2908 N N . PHE A 1 375 ? -6.598 0.397 32.691 1.00 94.81 375 PHE A N 1
ATOM 2909 C CA . PHE A 1 375 ? -7.559 1.399 33.122 1.00 94.81 375 PHE A CA 1
ATOM 2910 C C . PHE A 1 375 ? -8.263 0.917 34.392 1.00 94.81 375 PHE A C 1
ATOM 2912 O O . PHE A 1 375 ? -9.031 -0.048 34.374 1.00 94.81 375 PHE A O 1
ATOM 2919 N N . GLN A 1 376 ? -7.972 1.580 35.506 1.00 95.19 376 GLN A N 1
ATOM 2920 C CA . GLN A 1 376 ? -8.606 1.353 36.794 1.00 95.19 376 GLN A CA 1
ATOM 2921 C C . GLN A 1 376 ? -9.758 2.343 36.968 1.00 95.19 376 GLN A C 1
ATOM 2923 O O . GLN A 1 376 ? -9.569 3.558 36.883 1.00 95.19 376 GLN A O 1
ATOM 2928 N N . TRP A 1 377 ? -10.949 1.833 37.271 1.00 93.69 377 TRP A N 1
ATOM 2929 C CA . TRP A 1 377 ? -12.145 2.660 37.410 1.00 93.69 377 TRP A CA 1
ATOM 2930 C C . TRP A 1 377 ? -13.014 2.201 38.579 1.00 93.69 377 TRP A C 1
ATOM 2932 O O . TRP A 1 377 ? -13.246 1.008 38.773 1.00 93.69 377 TRP A O 1
ATOM 2942 N N . LEU A 1 378 ? -13.474 3.162 39.382 1.00 93.00 378 LEU A N 1
ATOM 2943 C CA . LEU A 1 378 ? -14.487 2.967 40.413 1.00 93.00 378 LEU A CA 1
ATOM 2944 C C . LEU A 1 378 ? -15.779 3.675 39.969 1.00 93.00 378 LEU A C 1
ATOM 2946 O O . LEU A 1 378 ? -15.927 4.859 40.266 1.00 93.00 378 LEU A O 1
ATOM 2950 N N . PRO A 1 379 ? -16.684 2.987 39.258 1.00 91.81 379 PRO A N 1
ATOM 2951 C CA . PRO A 1 379 ? -17.905 3.579 38.725 1.00 91.81 379 PRO A CA 1
ATOM 2952 C C . PRO A 1 379 ? -18.846 4.073 39.826 1.00 91.81 379 PRO A C 1
ATOM 2954 O O . PRO A 1 379 ? -19.069 3.378 40.820 1.00 91.81 379 PRO A O 1
ATOM 2957 N N . GLY A 1 380 ? -19.452 5.234 39.612 1.00 88.50 380 GLY A N 1
ATOM 2958 C CA . GLY A 1 380 ? -20.592 5.737 40.365 1.00 88.50 380 GLY A CA 1
ATOM 2959 C C . GLY A 1 380 ? -21.905 5.145 39.851 1.00 88.50 380 GLY A C 1
ATOM 2960 O O . GLY A 1 380 ? -21.948 4.012 39.372 1.00 88.50 380 GLY A O 1
ATOM 2961 N N . SER A 1 381 ? -22.992 5.911 39.960 1.00 87.62 381 SER A N 1
ATOM 2962 C CA . SER A 1 381 ? -24.323 5.568 39.423 1.00 87.62 381 SER A CA 1
ATOM 2963 C C . SER A 1 381 ? -24.722 6.383 38.190 1.00 87.62 381 SER A C 1
ATOM 2965 O O . SER A 1 381 ? -25.769 6.116 37.594 1.00 87.62 381 SER A O 1
ATOM 2967 N N . ASP A 1 382 ? -23.923 7.385 37.835 1.00 88.00 382 ASP A N 1
ATOM 2968 C CA . ASP A 1 382 ? -24.242 8.354 36.792 1.00 88.00 382 ASP A CA 1
ATOM 2969 C C . ASP A 1 382 ? -24.050 7.778 35.387 1.00 88.00 382 ASP A C 1
ATOM 2971 O O . ASP A 1 382 ? -23.363 6.774 35.175 1.00 88.00 382 ASP A O 1
ATOM 2975 N N . ILE A 1 383 ? -24.679 8.428 34.406 1.00 89.06 383 ILE A N 1
ATOM 2976 C CA . ILE A 1 383 ? -24.496 8.072 33.002 1.00 89.06 383 ILE A CA 1
ATOM 2977 C C . ILE A 1 383 ? -23.159 8.643 32.556 1.00 89.06 383 ILE A C 1
ATOM 2979 O O . ILE A 1 383 ? -22.945 9.857 32.589 1.00 89.06 383 ILE A O 1
ATOM 2983 N N . VAL A 1 384 ? -22.288 7.761 32.078 1.00 90.25 384 VAL A N 1
ATOM 2984 C CA . VAL A 1 384 ? -20.963 8.131 31.587 1.00 90.25 384 VAL A CA 1
ATOM 2985 C C . VAL A 1 384 ? -20.780 7.722 30.131 1.00 90.25 384 VAL A C 1
ATOM 2987 O O . VAL A 1 384 ? -21.264 6.679 29.695 1.00 90.25 384 VAL A O 1
ATOM 2990 N N . GLN A 1 385 ? -20.053 8.538 29.376 1.00 89.12 385 GLN A N 1
ATOM 2991 C CA . GLN A 1 385 ? -19.561 8.195 28.044 1.00 89.12 385 GLN A CA 1
ATOM 2992 C C . GLN A 1 385 ? -18.073 7.879 28.142 1.00 89.12 385 GLN A C 1
ATOM 2994 O O . GLN A 1 385 ? -17.317 8.677 28.693 1.00 89.12 385 GLN A O 1
ATOM 2999 N N . LEU A 1 386 ? -17.683 6.710 27.633 1.00 90.38 386 LEU A N 1
ATOM 3000 C CA . LEU A 1 386 ? -16.313 6.211 27.640 1.00 90.38 386 LEU A CA 1
ATOM 3001 C C . LEU A 1 386 ? -15.784 6.142 26.205 1.00 90.38 386 LEU A C 1
ATOM 3003 O O . LEU A 1 386 ? -16.353 5.444 25.364 1.00 90.38 386 LEU A O 1
ATOM 3007 N N . GLU A 1 387 ? -14.674 6.827 25.958 1.00 92.06 387 GLU A N 1
ATOM 3008 C CA . GLU A 1 387 ? -13.877 6.708 24.740 1.00 92.06 387 GLU A CA 1
ATOM 3009 C C . GLU A 1 387 ? -12.431 6.391 25.119 1.00 92.06 387 GLU A C 1
ATOM 3011 O O . GLU A 1 387 ? -11.845 7.032 25.994 1.00 92.06 387 GLU A O 1
ATOM 3016 N N . ILE A 1 388 ? -11.849 5.397 24.460 1.00 93.38 388 ILE A N 1
ATOM 3017 C CA . ILE A 1 388 ? -10.445 5.022 24.624 1.00 93.38 388 ILE A CA 1
ATOM 3018 C C . ILE A 1 388 ? -9.761 5.346 23.305 1.00 93.38 388 ILE A C 1
ATOM 3020 O O . ILE A 1 388 ? -10.216 4.898 22.256 1.00 93.38 388 ILE A O 1
ATOM 3024 N N . ILE A 1 389 ? -8.707 6.151 23.351 1.00 93.56 389 ILE A N 1
ATOM 3025 C CA . ILE A 1 389 ? -8.063 6.708 22.162 1.00 93.56 389 ILE A CA 1
ATOM 3026 C C . ILE A 1 389 ? -6.601 6.284 22.177 1.00 93.56 389 ILE A C 1
ATOM 3028 O O . ILE A 1 389 ? -5.891 6.592 23.135 1.00 93.56 389 ILE A O 1
ATOM 3032 N N . ALA A 1 390 ? -6.164 5.583 21.136 1.00 93.50 390 ALA A N 1
ATOM 3033 C CA . ALA A 1 390 ? -4.753 5.304 20.901 1.00 93.50 390 ALA A CA 1
ATOM 3034 C C . ALA A 1 390 ? -4.215 6.339 19.913 1.00 93.50 390 ALA A C 1
ATOM 3036 O O . ALA A 1 390 ? -4.866 6.590 18.903 1.00 93.50 390 ALA A O 1
ATOM 3037 N N . THR A 1 391 ? -3.069 6.948 20.206 1.00 93.00 391 THR A N 1
ATOM 3038 C CA . THR A 1 391 ? -2.441 7.980 19.368 1.00 93.00 391 THR A CA 1
ATOM 3039 C C . THR A 1 391 ? -0.962 7.669 19.178 1.00 93.00 391 THR A C 1
ATOM 3041 O O . THR A 1 391 ? -0.277 7.353 20.156 1.00 93.00 391 THR A O 1
ATOM 3044 N N . ASP A 1 392 ? -0.484 7.762 17.941 1.00 90.94 392 ASP A N 1
ATOM 3045 C CA . ASP A 1 392 ? 0.929 7.605 17.587 1.00 90.94 392 ASP A CA 1
ATOM 3046 C C . ASP A 1 392 ? 1.725 8.922 17.705 1.00 90.94 392 ASP A C 1
ATOM 3048 O O . ASP A 1 392 ? 1.208 9.982 18.074 1.00 90.94 392 ASP A O 1
ATOM 3052 N N . SER A 1 393 ? 3.015 8.858 17.373 1.00 87.69 393 SER A N 1
ATOM 3053 C CA . SER A 1 393 ? 3.916 10.015 17.319 1.00 87.69 393 SER A CA 1
ATOM 3054 C C . SER A 1 393 ? 3.584 11.040 16.226 1.00 87.69 393 SER A C 1
ATOM 3056 O O . SER A 1 393 ? 3.997 12.197 16.338 1.00 87.69 393 SER A O 1
ATOM 3058 N N . SER A 1 394 ? 2.872 10.629 15.177 1.00 85.56 394 SER A N 1
ATOM 3059 C CA . SER A 1 394 ? 2.448 11.462 14.044 1.00 85.56 394 SER A CA 1
ATOM 3060 C C . SER A 1 394 ? 1.118 12.182 14.312 1.00 85.56 394 SER A C 1
ATOM 3062 O O . SER A 1 394 ? 0.735 13.100 13.580 1.00 85.56 394 SER A O 1
ATOM 3064 N N . GLY A 1 395 ? 0.430 11.816 15.395 1.00 87.75 395 GLY A N 1
ATOM 3065 C CA . GLY A 1 395 ? -0.871 12.332 15.791 1.00 87.75 395 GLY A CA 1
ATOM 3066 C C . GLY A 1 395 ? -2.054 11.631 15.119 1.00 87.75 395 GLY A C 1
ATOM 3067 O O . GLY A 1 395 ? -3.179 12.123 15.265 1.00 87.75 395 GLY A O 1
ATOM 3068 N N . LEU A 1 396 ? -1.850 10.521 14.395 1.00 87.50 396 LEU A N 1
ATOM 3069 C CA . LEU A 1 396 ? -2.968 9.688 13.950 1.00 87.50 396 LEU A CA 1
ATOM 3070 C C . LEU A 1 396 ? -3.502 8.907 15.151 1.00 87.50 396 LEU A C 1
ATOM 3072 O O . LEU A 1 396 ? -2.798 8.642 16.129 1.00 87.50 396 LEU A O 1
ATOM 3076 N N . TYR A 1 397 ? -4.795 8.599 15.120 1.00 90.62 397 TYR A N 1
ATOM 3077 C CA . TYR A 1 397 ? -5.457 7.984 16.257 1.00 90.62 397 TYR A CA 1
ATOM 3078 C C . TYR A 1 397 ? -6.572 7.030 15.846 1.00 90.62 397 TYR A C 1
ATOM 3080 O O . TYR A 1 397 ? -7.238 7.232 14.830 1.00 90.62 397 TYR A O 1
ATOM 3088 N N . ASP A 1 398 ? -6.808 6.033 16.695 1.00 89.88 398 ASP A N 1
ATOM 3089 C CA . ASP A 1 398 ? -7.988 5.171 16.653 1.00 89.88 398 ASP A CA 1
ATOM 3090 C C . ASP A 1 398 ? -8.819 5.350 17.929 1.00 89.88 398 ASP A C 1
ATOM 3092 O O . ASP A 1 398 ? -8.286 5.646 19.002 1.00 89.88 398 ASP A O 1
ATOM 3096 N N . VAL A 1 399 ? -10.140 5.186 17.819 1.00 90.44 399 VAL A N 1
ATOM 3097 C CA . VAL A 1 399 ? -11.089 5.425 18.915 1.00 90.44 399 VAL A CA 1
ATOM 3098 C C . VAL A 1 399 ? -11.959 4.201 19.156 1.00 90.44 399 VAL A C 1
ATOM 3100 O O . VAL A 1 399 ? -12.775 3.816 18.321 1.00 90.44 399 VAL A O 1
ATOM 3103 N N . MET A 1 400 ? -11.883 3.665 20.371 1.00 89.75 400 MET A N 1
ATOM 3104 C CA . MET A 1 400 ? -12.737 2.588 20.851 1.00 89.75 400 MET A CA 1
ATOM 3105 C C . MET A 1 400 ? -13.862 3.124 21.738 1.00 89.75 400 MET A C 1
ATOM 3107 O O . MET A 1 400 ? -13.624 3.853 22.703 1.00 89.75 400 MET A O 1
ATOM 3111 N N . ARG A 1 401 ? -15.100 2.723 21.429 1.00 89.44 401 ARG A N 1
ATOM 3112 C CA . ARG A 1 401 ? -16.321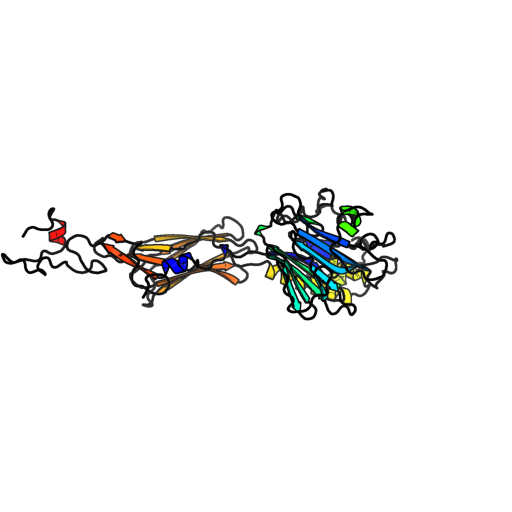 3.133 22.145 1.00 89.44 401 ARG A CA 1
ATOM 3113 C C . ARG A 1 401 ? -17.119 1.913 22.622 1.00 89.44 401 ARG A C 1
ATOM 3115 O O . ARG A 1 401 ? -18.132 1.584 22.004 1.00 89.44 401 ARG A O 1
ATOM 3122 N N . PRO A 1 402 ? -16.675 1.216 23.680 1.00 89.44 402 PRO A N 1
ATOM 3123 C CA . PRO A 1 402 ? -17.375 0.037 24.182 1.00 89.44 402 PRO A CA 1
ATOM 3124 C C . PRO A 1 402 ? -18.789 0.377 24.670 1.00 89.44 402 PRO A C 1
ATOM 3126 O O . PRO A 1 402 ? -19.057 1.472 25.173 1.00 89.44 402 PRO A O 1
ATOM 3129 N N . THR A 1 403 ? -19.696 -0.597 24.580 1.00 89.12 403 THR A N 1
ATOM 3130 C CA . THR A 1 403 ? -21.000 -0.520 25.250 1.00 89.12 403 THR A CA 1
ATOM 3131 C C . THR A 1 403 ? -20.809 -0.762 26.739 1.00 89.12 403 THR A C 1
ATOM 3133 O O . THR A 1 403 ? -20.389 -1.841 27.150 1.00 89.12 403 THR A O 1
ATOM 3136 N N . LEU A 1 404 ? -21.134 0.226 27.563 1.00 92.62 404 LEU A N 1
ATOM 3137 C CA . LEU A 1 404 ? -20.987 0.131 29.009 1.00 92.62 404 LEU A CA 1
ATOM 3138 C C . LEU A 1 404 ? -22.319 -0.260 29.647 1.00 92.62 404 LEU A C 1
ATOM 3140 O O . LEU A 1 404 ? -23.318 0.434 29.468 1.00 92.62 404 LEU A O 1
ATOM 3144 N N . ILE A 1 405 ? -22.330 -1.349 30.416 1.00 94.38 405 ILE A N 1
ATOM 3145 C CA . ILE A 1 405 ? -23.494 -1.795 31.183 1.00 94.38 405 ILE A CA 1
ATOM 3146 C C . ILE A 1 405 ? -23.169 -1.732 32.670 1.00 94.38 405 ILE A C 1
ATOM 3148 O O . ILE A 1 405 ? -22.387 -2.529 33.190 1.00 94.38 405 ILE A O 1
ATOM 3152 N N . LEU A 1 406 ? -23.793 -0.781 33.357 1.00 94.44 406 LEU A N 1
ATOM 3153 C CA . LEU A 1 406 ? -23.576 -0.536 34.773 1.00 94.44 406 LEU A CA 1
ATOM 3154 C C . LEU A 1 406 ? -24.652 -1.214 35.624 1.00 94.44 406 LEU A C 1
ATOM 3156 O O . LEU A 1 406 ? -25.848 -0.975 35.456 1.00 94.44 406 LEU A O 1
ATOM 3160 N N . CYS A 1 407 ? -24.236 -2.008 36.603 1.00 94.44 407 CYS A N 1
ATOM 3161 C CA . CYS A 1 407 ? -25.120 -2.469 37.659 1.00 94.44 407 CYS A CA 1
ATOM 3162 C C . CYS A 1 407 ? -25.164 -1.467 38.816 1.00 94.44 407 CYS A C 1
ATOM 3164 O O . CYS A 1 407 ? -24.167 -1.274 39.506 1.00 94.44 407 CYS A O 1
ATOM 3166 N N . ALA A 1 408 ? -26.340 -0.892 39.062 1.00 93.06 408 ALA A N 1
ATOM 3167 C CA . ALA A 1 408 ? -26.619 0.009 40.183 1.00 93.06 408 ALA A CA 1
ATOM 3168 C C . ALA A 1 408 ? -27.689 -0.567 41.138 1.00 93.06 408 ALA A C 1
ATOM 3170 O O . ALA A 1 408 ? -28.457 0.174 41.750 1.00 93.06 408 ALA A O 1
ATOM 3171 N N . CYS A 1 409 ? -27.776 -1.899 41.236 1.00 92.31 409 CYS A N 1
ATOM 3172 C CA . CYS A 1 409 ? -28.716 -2.570 42.133 1.00 92.31 409 CYS A CA 1
ATOM 3173 C C . CYS A 1 409 ? -28.299 -2.369 43.595 1.00 92.31 409 CYS A C 1
ATOM 3175 O O . CYS A 1 409 ? -27.165 -2.671 43.973 1.00 92.31 409 CYS A O 1
ATOM 3177 N N . ASN A 1 410 ? -29.223 -1.879 44.417 1.00 90.25 410 ASN A N 1
ATOM 3178 C CA . ASN A 1 410 ? -29.021 -1.703 45.850 1.00 90.25 410 ASN A CA 1
ATOM 3179 C C . ASN A 1 410 ? -29.253 -3.014 46.609 1.00 90.25 410 ASN A C 1
ATOM 3181 O O . ASN A 1 410 ? -29.777 -3.985 46.059 1.00 90.25 410 ASN A O 1
ATOM 3185 N N . HIS A 1 411 ? -28.840 -3.030 47.879 1.00 88.00 411 HIS A N 1
ATOM 3186 C CA . HIS A 1 411 ? -29.080 -4.134 48.818 1.00 88.00 411 HIS A CA 1
ATOM 3187 C C . HIS A 1 411 ? -28.668 -5.509 48.269 1.00 88.00 411 HIS A C 1
ATOM 3189 O O . HIS A 1 411 ? -29.376 -6.497 48.425 1.00 88.00 411 HIS A O 1
ATOM 3195 N N . GLU A 1 412 ? -27.518 -5.543 47.588 1.00 84.00 412 GLU A N 1
ATOM 3196 C CA . GLU A 1 412 ? -26.927 -6.745 46.986 1.00 84.00 412 GLU A CA 1
ATOM 3197 C C . GLU A 1 412 ? -27.775 -7.423 45.896 1.00 84.00 412 GLU A C 1
ATOM 3199 O O . GLU A 1 412 ? -27.442 -8.531 45.485 1.00 84.00 412 GLU A O 1
ATOM 3204 N N . GLY A 1 413 ? -28.809 -6.756 45.365 1.00 88.56 413 GLY A N 1
ATOM 3205 C CA . GLY A 1 413 ? -29.641 -7.292 44.284 1.00 88.56 413 GLY A CA 1
ATOM 3206 C C . GLY A 1 413 ? -28.824 -7.845 43.107 1.00 88.56 413 GLY A C 1
ATOM 3207 O O . GLY A 1 413 ? -27.792 -7.287 42.719 1.00 88.56 413 GLY A O 1
ATOM 3208 N N . LEU A 1 414 ? -29.291 -8.958 42.537 1.00 92.31 414 LEU A N 1
ATOM 3209 C CA . LEU A 1 414 ? -28.608 -9.652 41.448 1.00 92.31 414 LEU A CA 1
ATOM 3210 C C . LEU A 1 414 ? -28.735 -8.852 40.144 1.00 92.31 414 LEU A C 1
ATOM 3212 O O . LEU A 1 414 ? -29.838 -8.506 39.718 1.00 92.31 414 LEU A O 1
ATOM 3216 N N . CYS A 1 415 ? -27.599 -8.587 39.501 1.00 93.62 415 CYS A N 1
ATOM 3217 C CA . CYS A 1 415 ? -27.523 -7.851 38.244 1.00 93.62 415 CYS A CA 1
ATOM 3218 C C . CYS A 1 415 ? -27.710 -8.795 37.049 1.00 93.62 415 CYS A C 1
ATOM 3220 O O . CYS A 1 415 ? -26.967 -9.762 36.896 1.00 93.62 415 CYS A O 1
ATOM 3222 N N . HIS A 1 416 ? -28.634 -8.461 36.154 1.00 94.56 416 HIS A N 1
ATOM 3223 C CA . HIS A 1 416 ? -28.817 -9.117 34.861 1.00 94.56 416 HIS A CA 1
ATOM 3224 C C . HIS A 1 416 ? -28.251 -8.219 33.763 1.00 94.56 416 HIS A C 1
ATOM 3226 O O . HIS A 1 416 ? -28.960 -7.379 33.201 1.00 94.56 416 HIS A O 1
ATOM 3232 N N . TYR A 1 417 ? -26.956 -8.372 33.477 1.00 92.44 417 TYR A N 1
ATOM 3233 C CA . TYR A 1 417 ? -26.266 -7.584 32.451 1.00 92.44 417 TYR A CA 1
ATOM 3234 C C . TYR A 1 417 ? -26.863 -7.810 31.060 1.00 92.44 417 TYR A C 1
ATOM 3236 O O . TYR A 1 417 ? -26.906 -6.881 30.255 1.00 92.44 417 TYR A O 1
ATOM 3244 N N . ASP A 1 418 ? -27.357 -9.019 30.793 1.00 91.00 418 ASP A N 1
ATOM 3245 C CA . ASP A 1 418 ? -27.923 -9.451 29.505 1.00 91.00 418 ASP A CA 1
ATOM 3246 C C . ASP A 1 418 ? -29.301 -8.848 29.214 1.00 91.00 418 ASP A C 1
ATOM 3248 O O . ASP A 1 418 ? -29.834 -8.986 28.115 1.00 91.00 418 ASP A O 1
ATOM 3252 N N . LEU A 1 419 ? -29.871 -8.148 30.197 1.00 88.50 419 LEU A N 1
ATOM 3253 C CA . LEU A 1 419 ? -31.121 -7.411 30.083 1.00 88.50 419 LEU A CA 1
ATOM 3254 C C . LEU A 1 419 ? -30.865 -5.916 30.335 1.00 88.50 419 LEU A C 1
ATOM 3256 O O . LEU A 1 419 ? -31.335 -5.376 31.345 1.00 88.50 419 LEU A O 1
ATOM 3260 N N . PRO A 1 420 ? -30.104 -5.229 29.460 1.00 89.38 420 PRO A N 1
ATOM 3261 C CA . PRO A 1 420 ? -29.844 -3.808 29.617 1.00 89.38 420 PRO A CA 1
ATOM 3262 C C . PRO A 1 420 ? -31.123 -2.980 29.475 1.00 89.38 420 PRO A C 1
ATOM 3264 O O . PRO A 1 420 ? -31.977 -3.241 28.625 1.00 89.38 420 PRO A O 1
ATOM 3267 N N . LYS A 1 421 ? -31.231 -1.926 30.281 1.00 88.31 421 LYS A N 1
ATOM 3268 C CA . LYS A 1 421 ? -32.356 -0.989 30.296 1.00 88.31 421 LYS A CA 1
ATOM 3269 C C . LYS A 1 421 ? -31.888 0.454 30.492 1.00 88.31 421 LYS A C 1
ATOM 3271 O O . LYS A 1 421 ? -30.814 0.706 31.033 1.00 88.31 421 LYS A O 1
ATOM 3276 N N . GLY A 1 422 ? -32.724 1.404 30.069 1.00 86.81 422 GLY A N 1
ATOM 3277 C CA . GLY A 1 422 ? -32.447 2.840 30.206 1.00 86.81 422 GLY A CA 1
ATOM 3278 C C . GLY A 1 422 ? -31.124 3.278 29.558 1.00 86.81 422 GLY A C 1
ATOM 3279 O O . GLY A 1 422 ? -30.627 2.612 28.651 1.00 86.81 422 GLY A O 1
ATOM 3280 N N . GLY A 1 423 ? -30.560 4.391 30.036 1.00 84.81 423 GLY A N 1
ATOM 3281 C CA . GLY A 1 423 ? -29.261 4.921 29.604 1.00 84.81 423 GLY A CA 1
ATOM 3282 C C . GLY A 1 423 ? -29.295 5.808 28.352 1.00 84.81 423 GLY A C 1
ATOM 3283 O O . GLY A 1 423 ? -30.359 6.120 27.816 1.00 84.81 423 GLY A O 1
ATOM 3284 N N . GLU A 1 424 ? -28.111 6.222 27.896 1.00 85.31 424 GLU A N 1
ATOM 3285 C CA . GLU A 1 424 ? -27.906 7.139 26.767 1.00 85.31 424 GLU A CA 1
ATOM 3286 C C . GLU A 1 424 ? -26.679 6.714 25.944 1.00 85.31 424 GLU A C 1
ATOM 3288 O O . GLU A 1 424 ? -25.719 6.170 26.485 1.00 85.31 424 GLU A O 1
ATOM 3293 N N . GLY A 1 425 ? -26.693 6.926 24.624 1.00 84.25 425 GLY A N 1
ATOM 3294 C CA . GLY A 1 425 ? -25.556 6.582 23.760 1.00 84.25 425 GLY A CA 1
ATOM 3295 C C . GLY A 1 425 ? -25.185 5.095 23.844 1.00 84.25 425 GLY A C 1
ATOM 3296 O O . GLY A 1 425 ? -26.046 4.236 23.622 1.00 84.25 425 GLY A O 1
ATOM 3297 N N . THR A 1 426 ? -23.929 4.799 24.187 1.00 86.50 426 THR A N 1
ATOM 3298 C CA . THR A 1 426 ? -23.395 3.443 24.432 1.00 86.50 426 THR A CA 1
ATOM 3299 C C . THR A 1 426 ? -23.527 2.979 25.891 1.00 86.50 426 THR A C 1
ATOM 3301 O O . THR A 1 426 ? -23.141 1.858 26.208 1.00 86.50 426 THR A O 1
ATOM 3304 N N . PHE A 1 427 ? -24.098 3.791 26.785 1.00 91.38 427 PHE A N 1
ATOM 3305 C CA . PHE A 1 427 ? -24.281 3.461 28.200 1.00 91.38 427 PHE A CA 1
ATOM 3306 C C . PHE A 1 427 ? -25.663 2.860 28.479 1.00 91.38 427 PHE A C 1
ATOM 3308 O O . PHE A 1 427 ? -26.681 3.380 28.013 1.00 91.38 427 PHE A O 1
ATOM 3315 N N . ARG A 1 428 ? -25.734 1.805 29.292 1.00 91.81 428 ARG A N 1
ATOM 3316 C CA . ARG A 1 428 ? -26.970 1.149 29.748 1.00 91.81 428 ARG A CA 1
ATOM 3317 C C . ARG A 1 428 ? -26.875 0.772 31.228 1.00 91.81 428 ARG A C 1
ATOM 3319 O O . ARG A 1 428 ? -25.785 0.533 31.739 1.00 91.81 428 ARG A O 1
ATOM 3326 N N . TYR A 1 429 ? -28.017 0.634 31.898 1.00 93.00 429 TYR A N 1
ATOM 3327 C CA . TYR A 1 429 ? -28.087 -0.004 33.216 1.00 93.00 429 TYR A CA 1
ATOM 3328 C C . TYR A 1 429 ? -28.416 -1.492 33.077 1.00 93.00 429 TYR A C 1
ATOM 3330 O O . TYR A 1 429 ? -29.222 -1.869 32.228 1.00 93.00 429 TYR A O 1
ATOM 3338 N N . ALA A 1 430 ? -27.841 -2.341 33.925 1.00 94.44 430 ALA A N 1
ATOM 3339 C CA . ALA A 1 430 ? -28.287 -3.725 34.072 1.00 94.44 430 ALA A CA 1
ATOM 3340 C C . ALA A 1 430 ? -29.670 -3.776 34.748 1.00 94.44 430 ALA A C 1
ATOM 3342 O O . ALA A 1 430 ? -30.005 -2.926 35.579 1.00 94.44 430 ALA A O 1
ATOM 3343 N N . SER A 1 431 ? -30.477 -4.787 34.426 1.00 93.69 431 SER A N 1
ATOM 3344 C CA . SER A 1 431 ? -31.718 -5.038 35.169 1.00 93.69 431 SER A CA 1
ATOM 3345 C C . SER A 1 431 ? -31.421 -5.654 36.536 1.00 93.69 431 SER A C 1
ATOM 3347 O O . SER A 1 431 ? -30.496 -6.451 36.666 1.00 93.69 431 SER A O 1
ATOM 3349 N N . CYS A 1 432 ? -32.211 -5.308 37.552 1.00 93.25 432 CYS A N 1
ATOM 3350 C CA . CYS A 1 432 ? -32.032 -5.807 38.913 1.00 93.25 432 CYS A CA 1
ATOM 3351 C C . CYS A 1 432 ? -33.070 -6.872 39.259 1.00 93.25 432 CYS A C 1
ATOM 3353 O O . CYS A 1 432 ? -34.262 -6.684 39.019 1.00 93.25 432 CYS A O 1
ATOM 3355 N N . GLN A 1 433 ? -32.621 -7.961 39.873 1.00 93.62 433 GLN A N 1
ATOM 3356 C CA . GLN A 1 433 ? -33.471 -8.892 40.602 1.00 93.62 433 GLN A CA 1
ATOM 3357 C C . GLN A 1 433 ? -33.266 -8.666 42.100 1.00 93.62 433 GLN A C 1
ATOM 3359 O O . GLN A 1 433 ? -32.186 -8.911 42.639 1.00 93.62 433 GLN A O 1
ATOM 3364 N N . CYS A 1 434 ? -34.309 -8.176 42.762 1.00 89.94 434 CYS A N 1
ATOM 3365 C CA . CYS A 1 434 ? -34.247 -7.791 44.165 1.00 89.94 434 CYS A CA 1
ATOM 3366 C C . CYS A 1 434 ? -34.331 -9.000 45.095 1.00 89.94 434 CYS A C 1
ATOM 3368 O O . CYS A 1 434 ? -35.061 -9.955 44.826 1.00 89.94 434 CYS A O 1
ATOM 3370 N N . TYR A 1 435 ? -33.576 -8.943 46.192 1.00 86.75 435 TYR A N 1
ATOM 3371 C CA . TYR A 1 435 ? -33.733 -9.877 47.301 1.00 86.75 435 TYR A CA 1
ATOM 3372 C C . TYR A 1 435 ? -35.047 -9.624 48.051 1.00 86.75 435 TYR A C 1
ATOM 3374 O O . TYR A 1 435 ? -35.645 -8.553 47.938 1.00 86.75 435 TYR A O 1
ATOM 3382 N N . ASN A 1 436 ? -35.497 -10.625 48.811 1.00 82.56 436 ASN A N 1
ATOM 3383 C CA . ASN A 1 436 ? -36.769 -10.581 49.532 1.00 82.56 436 ASN A CA 1
ATOM 3384 C C . ASN A 1 436 ? -36.888 -9.325 50.408 1.00 82.56 436 ASN A C 1
ATOM 3386 O O . ASN A 1 436 ? -35.940 -8.951 51.098 1.00 82.56 436 ASN A O 1
ATOM 3390 N N . GLY A 1 437 ? -38.066 -8.701 50.381 1.00 81.44 437 GLY A N 1
ATOM 3391 C CA . GLY A 1 437 ? -38.330 -7.445 51.084 1.00 81.44 437 GLY A CA 1
ATOM 3392 C C . GLY A 1 437 ? -37.938 -6.189 50.301 1.00 81.44 437 GLY A C 1
ATOM 3393 O O . GLY A 1 437 ? -38.280 -5.100 50.729 1.00 81.44 437 GLY A O 1
ATOM 3394 N N . TRP A 1 438 ? -37.285 -6.306 49.140 1.00 88.12 438 TRP A N 1
ATOM 3395 C CA . TRP A 1 438 ? -36.975 -5.162 48.277 1.00 88.12 438 TRP A CA 1
ATOM 3396 C C . TRP A 1 438 ? -37.699 -5.241 46.936 1.00 88.12 438 TRP A C 1
ATOM 3398 O O . TRP A 1 438 ? -37.944 -6.315 46.385 1.00 88.12 438 TRP A O 1
ATOM 3408 N N . SER A 1 439 ? -38.009 -4.077 46.381 1.00 87.88 439 SER A N 1
ATOM 3409 C CA . SER A 1 439 ? -38.686 -3.910 45.103 1.00 87.88 439 SER A CA 1
ATOM 3410 C C . SER A 1 439 ? -38.181 -2.667 44.359 1.00 87.88 439 SER A C 1
ATOM 3412 O O . SER A 1 439 ? -37.207 -2.021 44.760 1.00 87.88 439 SER A O 1
ATOM 3414 N N . GLY A 1 440 ? -38.807 -2.368 43.222 1.00 86.69 440 GLY A N 1
ATOM 3415 C CA . GLY A 1 440 ? -38.415 -1.258 42.363 1.00 86.69 440 GLY A CA 1
ATOM 3416 C C . GLY A 1 440 ? -37.304 -1.601 41.374 1.00 86.69 440 GLY A C 1
ATOM 3417 O O . GLY A 1 440 ? -36.733 -2.691 41.355 1.00 86.69 440 GLY A O 1
ATOM 3418 N N . GLU A 1 441 ? -36.997 -0.643 40.505 1.00 86.75 441 GLU A N 1
ATOM 3419 C CA . GLU A 1 441 ? -36.083 -0.841 39.378 1.00 86.75 441 GLU A CA 1
ATOM 3420 C C . GLU A 1 441 ? -34.606 -1.002 39.767 1.00 86.75 441 GLU A C 1
ATOM 3422 O O . GLU A 1 441 ? -33.843 -1.591 38.995 1.00 86.75 441 GLU A O 1
ATOM 3427 N N . SER A 1 442 ? -34.226 -0.469 40.928 1.00 88.31 442 SER A N 1
ATOM 3428 C CA . SER A 1 442 ? -32.876 -0.471 41.505 1.00 88.31 442 SER A CA 1
ATOM 3429 C C . SER A 1 442 ? -32.812 -1.173 42.865 1.00 88.31 442 SER A C 1
ATOM 3431 O O . SER A 1 442 ? -31.808 -1.037 43.565 1.00 88.31 442 SER A O 1
ATOM 3433 N N . CYS A 1 443 ? -33.865 -1.901 43.260 1.00 90.62 443 CYS A N 1
ATOM 3434 C CA . CYS A 1 443 ? -33.988 -2.557 44.571 1.00 90.62 443 CYS A CA 1
ATOM 3435 C C . CYS A 1 443 ? -33.853 -1.599 45.762 1.00 90.62 443 CYS A C 1
ATOM 3437 O O . CYS A 1 443 ? -33.249 -1.931 46.784 1.00 90.62 443 CYS A O 1
ATOM 3439 N N . SER A 1 444 ? -34.366 -0.382 45.594 1.00 89.56 444 SER A N 1
ATOM 3440 C CA . SER A 1 444 ? -34.316 0.685 46.597 1.00 89.56 444 SER A CA 1
ATOM 3441 C C . SER A 1 444 ? -35.604 0.793 47.408 1.00 89.56 444 SER A C 1
ATOM 3443 O O . SER A 1 444 ? -35.582 1.404 48.474 1.00 89.56 444 SER A O 1
ATOM 3445 N N . ASP A 1 445 ? -36.701 0.218 46.913 1.00 88.19 445 ASP A N 1
ATOM 3446 C CA . ASP A 1 445 ? -38.023 0.378 47.506 1.00 88.19 445 ASP A CA 1
ATOM 3447 C C . ASP A 1 445 ? -38.306 -0.775 48.468 1.00 88.19 445 ASP A C 1
ATOM 3449 O O . ASP A 1 445 ? -38.120 -1.940 48.112 1.00 88.19 445 ASP A O 1
ATOM 3453 N N . ASP A 1 446 ? -38.770 -0.456 49.673 1.00 83.75 446 ASP A N 1
ATOM 3454 C CA . ASP A 1 446 ? -39.283 -1.453 50.613 1.00 83.75 446 ASP A CA 1
ATOM 3455 C C . ASP A 1 446 ? -40.522 -2.126 50.007 1.00 83.75 446 ASP A C 1
ATOM 3457 O O . ASP A 1 446 ? -41.432 -1.453 49.511 1.00 83.75 446 ASP A O 1
ATOM 3461 N N . LEU A 1 447 ? -40.523 -3.455 49.958 1.00 83.31 447 LEU A N 1
ATOM 3462 C CA . LEU A 1 447 ? -41.635 -4.211 49.401 1.00 83.31 447 LEU A CA 1
ATOM 3463 C C . LEU A 1 447 ? -42.761 -4.279 50.437 1.00 83.31 447 LEU A C 1
ATOM 3465 O O . LEU A 1 447 ? -42.731 -5.140 51.309 1.00 83.31 447 LEU A O 1
ATOM 3469 N N . ASP A 1 448 ? -43.785 -3.440 50.264 1.00 80.62 448 ASP A N 1
ATOM 3470 C CA . ASP A 1 448 ? -44.975 -3.437 51.124 1.00 80.62 448 ASP A CA 1
ATOM 3471 C C . ASP A 1 448 ? -45.742 -4.767 51.014 1.00 80.62 448 ASP A C 1
ATOM 3473 O O . ASP A 1 448 ? -46.541 -4.996 50.094 1.00 80.62 448 ASP A O 1
ATOM 3477 N N . GLY A 1 449 ? -45.520 -5.652 51.989 1.00 76.44 449 GLY A N 1
ATOM 3478 C CA . GLY A 1 449 ? -46.187 -6.950 52.083 1.00 76.44 449 GLY A CA 1
ATOM 3479 C C . GLY A 1 449 ? -47.697 -6.837 52.330 1.00 76.44 449 GLY A C 1
ATOM 3480 O O . GLY A 1 449 ? -48.443 -7.791 52.095 1.00 76.44 449 GLY A O 1
ATOM 3481 N N . CYS A 1 450 ? -48.169 -5.662 52.752 1.00 78.38 450 CYS A N 1
ATOM 3482 C CA . CYS A 1 450 ? -49.564 -5.357 53.047 1.00 78.38 450 CYS A CA 1
ATOM 3483 C C . CYS A 1 450 ? -50.297 -4.629 51.915 1.00 78.38 450 CYS A C 1
ATOM 3485 O O . CYS A 1 450 ? -51.515 -4.441 52.019 1.00 78.38 450 CYS A O 1
ATOM 3487 N N . ALA A 1 451 ? -49.622 -4.296 50.811 1.00 77.19 451 ALA A N 1
ATOM 3488 C CA . ALA A 1 451 ? -50.207 -3.570 49.681 1.00 77.19 451 ALA A CA 1
ATOM 3489 C C . ALA A 1 451 ? -51.454 -4.260 49.093 1.00 77.19 451 ALA A C 1
ATOM 3491 O O . ALA A 1 451 ? -52.370 -3.605 48.593 1.00 77.19 451 ALA A O 1
ATOM 3492 N N . THR A 1 452 ? -51.531 -5.592 49.184 1.00 71.94 452 THR A N 1
ATOM 3493 C CA . THR A 1 452 ? -52.679 -6.380 48.697 1.00 71.94 452 THR A CA 1
ATOM 3494 C C . THR A 1 452 ? -53.866 -6.422 49.664 1.00 71.94 452 THR A C 1
ATOM 3496 O O . THR A 1 452 ? -54.908 -6.966 49.304 1.00 71.94 452 THR A O 1
ATOM 3499 N N . SER A 1 453 ? -53.746 -5.826 50.860 1.00 66.75 453 SER A N 1
ATOM 3500 C CA . SER A 1 453 ? -54.765 -5.838 51.921 1.00 66.75 453 SER A CA 1
ATOM 3501 C C . SER A 1 453 ? -55.341 -7.245 52.157 1.00 66.75 453 SER A C 1
ATOM 3503 O O . SER A 1 453 ? -56.514 -7.494 51.848 1.00 66.75 453 SER A O 1
ATOM 3505 N N . PRO A 1 454 ? -54.531 -8.190 52.675 1.00 66.25 454 PRO A N 1
ATOM 3506 C CA . PRO A 1 454 ? -54.974 -9.562 52.896 1.00 66.25 454 PRO A CA 1
ATOM 3507 C C . PRO A 1 454 ? -56.253 -9.593 53.747 1.00 66.25 454 PRO A C 1
ATOM 3509 O O . PRO A 1 454 ? -56.382 -8.901 54.754 1.00 66.25 454 PRO A O 1
ATOM 3512 N N . CYS A 1 455 ? -57.242 -10.375 53.304 1.00 60.31 455 CYS A N 1
ATOM 3513 C CA . CYS A 1 455 ? -58.634 -10.243 53.748 1.00 60.31 455 CYS A CA 1
ATOM 3514 C C . CYS A 1 455 ? -58.920 -10.674 55.204 1.00 60.31 455 CYS A C 1
ATOM 3516 O O . CYS A 1 455 ? -60.067 -10.571 55.637 1.00 60.31 455 CYS A O 1
ATOM 3518 N N . PHE A 1 456 ? -57.933 -11.161 55.963 1.00 55.53 456 PHE A N 1
ATOM 3519 C CA . PHE A 1 456 ? -58.115 -11.640 57.337 1.00 55.53 456 PHE A CA 1
ATOM 3520 C C . PHE A 1 456 ? -56.982 -11.173 58.259 1.00 55.53 456 PHE A C 1
ATOM 3522 O O . PHE A 1 456 ? -55.865 -11.661 58.159 1.00 55.53 456 PHE A O 1
ATOM 3529 N N . GLY A 1 457 ? -57.312 -10.299 59.217 1.00 64.19 457 GLY A N 1
ATOM 3530 C CA . GLY A 1 457 ? -56.402 -9.868 60.286 1.00 64.19 457 GLY A CA 1
ATOM 3531 C C . GLY A 1 457 ? -55.523 -8.671 59.914 1.00 64.19 457 GLY A C 1
ATOM 3532 O O . GLY A 1 457 ? -55.251 -8.421 58.747 1.00 64.19 457 GLY A O 1
ATOM 3533 N N . GLY A 1 458 ? -55.140 -7.873 60.916 1.00 70.12 458 GLY A N 1
ATOM 3534 C CA . GLY A 1 458 ? -54.327 -6.673 60.711 1.00 70.12 458 GLY A CA 1
ATOM 3535 C C . GLY A 1 458 ? -52.957 -7.028 60.142 1.00 70.12 458 GLY A C 1
ATOM 3536 O O . GLY A 1 458 ? -52.141 -7.608 60.850 1.00 70.12 458 GLY A O 1
ATOM 3537 N N . CYS A 1 459 ? -52.717 -6.670 58.883 1.00 73.94 459 CYS A N 1
ATOM 3538 C CA . CYS A 1 459 ? -51.424 -6.854 58.243 1.00 73.94 459 CYS A CA 1
ATOM 3539 C C . CYS A 1 459 ? -50.413 -5.860 58.821 1.00 73.94 459 CYS A C 1
ATOM 3541 O O . CYS A 1 459 ? -50.705 -4.665 58.935 1.00 73.94 459 CYS A O 1
ATOM 3543 N N . LYS A 1 460 ? -49.235 -6.355 59.197 1.00 78.50 460 LYS A N 1
ATOM 3544 C CA . LYS A 1 460 ? -48.106 -5.525 59.606 1.00 78.50 460 LYS A CA 1
ATOM 3545 C C . LYS A 1 460 ? -46.967 -5.754 58.626 1.00 78.50 460 LYS A C 1
ATOM 3547 O O . LYS A 1 460 ? -46.410 -6.848 58.592 1.00 78.50 460 LYS A O 1
ATOM 3552 N N . ASP A 1 461 ? -46.635 -4.710 57.881 1.00 79.38 461 ASP A N 1
ATOM 3553 C CA . ASP A 1 461 ? -45.520 -4.735 56.948 1.00 79.38 461 ASP A CA 1
ATOM 3554 C C . ASP A 1 461 ? -44.206 -4.923 57.717 1.00 79.38 461 ASP A C 1
ATOM 3556 O O . ASP A 1 461 ? -43.976 -4.271 58.747 1.00 79.38 461 ASP A O 1
ATOM 3560 N N . ARG A 1 462 ? -43.404 -5.893 57.276 1.00 77.56 462 ARG A N 1
ATOM 3561 C CA . ARG A 1 462 ? -42.121 -6.232 57.897 1.00 77.56 462 ARG A CA 1
ATOM 3562 C C . ARG A 1 462 ? -41.034 -5.527 57.113 1.00 77.56 462 ARG A C 1
ATOM 3564 O O . ARG A 1 462 ? -40.997 -5.621 55.896 1.00 77.56 462 ARG A O 1
ATOM 3571 N N . THR A 1 463 ? -40.112 -4.895 57.826 1.00 80.69 463 THR A N 1
ATOM 3572 C CA . THR A 1 463 ? -38.962 -4.252 57.190 1.00 80.69 463 THR A CA 1
ATOM 3573 C C . THR A 1 463 ? -38.123 -5.284 56.426 1.00 80.69 463 THR A C 1
ATOM 3575 O O . THR A 1 463 ? -38.085 -6.456 56.821 1.00 80.69 463 THR A O 1
ATOM 3578 N N . PRO A 1 464 ? -37.342 -4.881 55.411 1.00 76.12 464 PRO A N 1
ATOM 3579 C CA . PRO A 1 464 ? -36.575 -5.823 54.596 1.00 76.12 464 PRO A CA 1
ATOM 3580 C C . PRO A 1 464 ? -35.611 -6.693 55.416 1.00 76.12 464 PRO A C 1
ATOM 3582 O O . PRO A 1 464 ? -35.396 -7.865 55.114 1.00 76.12 464 PRO A O 1
ATOM 3585 N N . LYS A 1 465 ? -35.083 -6.142 56.518 1.00 74.06 465 LYS A N 1
ATOM 3586 C CA . LYS A 1 465 ? -34.224 -6.856 57.471 1.00 74.06 465 LYS A CA 1
ATOM 3587 C C . LYS A 1 465 ? -34.969 -7.953 58.246 1.00 74.06 465 LYS A C 1
ATOM 3589 O O . LYS A 1 465 ? -34.396 -8.990 58.555 1.00 74.06 465 LYS A O 1
ATOM 3594 N N . GLU A 1 466 ? -36.240 -7.733 58.574 1.00 74.94 466 GLU A N 1
ATOM 3595 C CA . GLU A 1 466 ? -37.078 -8.729 59.253 1.00 74.94 466 GLU A CA 1
ATOM 3596 C C . GLU A 1 466 ? -37.490 -9.867 58.306 1.00 74.94 466 GLU A C 1
ATOM 3598 O O . GLU A 1 466 ? -37.719 -10.986 58.761 1.00 74.94 466 GLU A O 1
ATOM 3603 N N . VAL A 1 467 ? -37.560 -9.596 56.998 1.00 72.81 467 VAL A N 1
ATOM 3604 C CA . VAL A 1 467 ? -37.862 -10.597 55.964 1.00 72.81 467 VAL A CA 1
ATOM 3605 C C . VAL A 1 467 ? -36.634 -11.457 55.642 1.00 72.81 467 VAL A C 1
ATOM 3607 O O . VAL A 1 467 ? -36.774 -12.669 55.487 1.00 72.81 467 VAL A O 1
ATOM 3610 N N . SER A 1 468 ? -35.428 -10.874 55.593 1.00 63.78 468 SER A N 1
ATOM 3611 C CA . SER A 1 468 ? -34.185 -11.611 55.295 1.00 63.78 468 SER A CA 1
ATOM 3612 C C . SER A 1 468 ? -33.797 -12.641 56.361 1.00 63.78 468 SER A C 1
ATOM 3614 O O . SER A 1 468 ? -33.194 -13.659 56.034 1.00 63.78 468 SER A O 1
ATOM 3616 N N . ASP A 1 469 ? -34.158 -12.389 57.622 1.00 60.41 469 ASP A N 1
ATOM 3617 C CA . ASP A 1 469 ? -33.860 -13.273 58.759 1.00 60.41 469 ASP A CA 1
ATOM 3618 C C . ASP A 1 469 ? -34.936 -14.361 58.969 1.00 60.41 469 ASP A C 1
ATOM 3620 O O . ASP A 1 469 ? -34.749 -15.283 59.768 1.00 60.41 469 ASP A O 1
ATOM 3624 N N . SER A 1 470 ? -36.064 -14.287 58.250 1.00 55.69 470 SER A N 1
ATOM 3625 C CA . SER A 1 470 ? -37.122 -15.299 58.285 1.00 55.69 470 SER A CA 1
ATOM 3626 C C . SER A 1 470 ? -36.950 -16.295 57.137 1.00 55.69 470 SER A C 1
ATOM 3628 O O . SER A 1 470 ? -36.999 -15.922 55.969 1.00 55.69 470 SER A O 1
ATOM 3630 N N . ALA A 1 471 ? -36.753 -17.576 57.459 1.00 45.69 471 ALA A N 1
ATOM 3631 C CA . ALA A 1 471 ? -36.543 -18.638 56.468 1.00 45.69 471 ALA A CA 1
ATOM 3632 C C . ALA A 1 471 ? -37.760 -18.899 55.554 1.00 45.69 471 ALA A C 1
ATOM 3634 O O . ALA A 1 471 ? -37.612 -19.554 54.527 1.00 45.69 471 ALA A O 1
ATOM 3635 N N . ASP A 1 472 ? -38.927 -18.345 55.886 1.00 45.06 472 ASP A N 1
ATOM 3636 C CA . ASP A 1 472 ? -40.168 -18.472 55.131 1.00 45.06 472 ASP A CA 1
ATOM 3637 C C . ASP A 1 472 ? -40.766 -17.071 54.944 1.00 45.06 472 ASP A C 1
ATOM 3639 O O . ASP A 1 472 ? -41.405 -16.526 55.841 1.00 45.06 472 ASP A O 1
ATOM 3643 N N . GLY A 1 473 ? -40.530 -16.456 53.783 1.00 40.03 473 GLY A N 1
ATOM 3644 C CA . GLY A 1 473 ? -40.917 -15.075 53.457 1.00 40.03 473 GLY A CA 1
ATOM 3645 C C . GLY A 1 473 ? -42.424 -14.779 53.384 1.00 40.03 473 GLY A C 1
ATOM 3646 O O . GLY A 1 473 ? -42.802 -13.843 52.692 1.00 40.03 473 GLY A O 1
ATOM 3647 N N . LEU A 1 474 ? -43.279 -15.551 54.058 1.00 40.44 474 LEU A N 1
ATOM 3648 C CA . LEU A 1 474 ? -44.715 -15.320 54.233 1.00 40.44 474 LEU A CA 1
ATOM 3649 C C . LEU A 1 474 ? -45.187 -16.017 55.525 1.00 40.44 474 LEU A C 1
ATOM 3651 O O . LEU A 1 474 ? -45.702 -17.133 55.480 1.00 40.44 474 LEU A O 1
ATOM 3655 N N . GLU A 1 475 ? -45.055 -15.360 56.678 1.00 40.16 475 GLU A N 1
ATOM 3656 C CA . GLU A 1 475 ? -45.901 -15.677 57.838 1.00 40.16 475 GLU A CA 1
ATOM 3657 C C . GLU A 1 475 ? -46.914 -14.547 58.042 1.00 40.16 475 GLU A C 1
ATOM 3659 O O . GLU A 1 475 ? -46.530 -13.411 58.336 1.00 40.16 475 GLU A O 1
ATOM 3664 N N . PHE A 1 476 ? -48.181 -14.912 57.814 1.00 43.56 476 PHE A N 1
ATOM 3665 C CA . PHE A 1 476 ? -49.395 -14.091 57.848 1.00 43.56 476 PHE A CA 1
ATOM 3666 C C . PHE A 1 476 ? -49.659 -13.399 59.187 1.00 43.56 476 PHE A C 1
ATOM 3668 O O . PHE A 1 476 ? -49.435 -14.035 60.245 1.00 43.56 476 PHE A O 1
#

Foldseek 3Di:
DCPCPVVVCVVVPDDFCPPPFQKFKWKDQFWQWTQASLGQTDGAFFAAKFFAKAFDPQFPWGKTKMWHKDWDPFAFPVRATGIGTAKMWMDIDPFWIWIWGQDPVLFAIWIDTRQHTDDPPDDGPQWDWDGDGQWIWTAGHQRWIWIWGRDPSGTIIMTIHTLVRQQSQMATNNARRPNDNQFRQAALVGDTDRNVPDALVNVNVRNVSRHLCNNLHLPCSQVVDSDDDDPDPPDDNNRSHDPPNRHDRDDPVPDDPVLLVLQCPDDRDHRDPQLRVCCSRVVDSVRSNVSVVVVVVVVVVSLVSSFAAKHKPDAAQEDEEEAQDKDKDKTKIFGDSFQDKDKDKDKAFPVRDDFDKDWAWDPDAPDGRMTIIIIITRHHPTAMWIWMWMAGPVGHIIIHGHQYEYEQAPPPWDFASVDWDDGDDSYTYTATHEDQQFDDRRSPDGDQPCPVVPPDDDDDGDHRVRQVPDPDNDDD

Organism: Owenia fusiformis (NCBI:txid6347)

Sequence (476 aa):
MTSYCDRYIEKRPLANSLAYKYLEQGYILGGPHYSTLDAYEYTFNGYGEYMLLWSKTGALVDIMLQIRTSIADTVHPDGKQAVYISGVAGRVGDGPRLQAYLSSDAMDVDVVVDEDVYKPGDVIHGAAVAKTNGSVVLAFAGDITVIAEAKNRALALTLQVPLLLQESYFRGLMGNFDGVDDNDIVDSRGALFDTHLLSNEDIYRFGESWSLRFVFGPTNAAKGTLFSIYPQEPDNANSYFRPDFNPYIVDPITLSASELAHCVLYNNTPVSNACLFDMIMYEDPLAASRISSQNEAFDSINERLSDGPPIFLTVLERIEAKANQLMFIPLAAYDRYSQQVSITVSLTSNTGEVDRRELITNESPSSPGAYEATFQWLPGSDIVQLEIIATDSSGLYDVMRPTLILCACNHEGLCHYDLPKGGEGTFRYASCQCYNGWSGESCSDDLDGCATSPCFGGCKDRTPKEVSDSADGLEF